Protein AF-A0A538PLR3-F1 (afdb_monomer)

Foldseek 3Di:
DDDDDDDDDDDDPPPPPPPPVDPPPPPPPPPDDPPPDDDDDDQLLVVLQVLLCLQQVDGDDPVSSVQCNVPVVCSVVVSVVSCPDPSNLVNLQVVVLVLLVLPPFDQCLLCLQPPDRGLDDAPQRVLLSVQLSRWLSVVQVVCVVVVHDSLQQQLALKIWGFLLPLLVQLLSLQWDAFQVRDTDHNVLVVQPPDKAKEAPPVPADQLQQCPDPVHPCPNYHYAVCLQPDDAPPRQSHRDGIFMDRDTSSCLSSQLSQKPDWGATPVGIGHIDYGDPRSHNDDPRSSVVIDIAGEDEDDVPGDFDDSSPSVCSNPHRYGHGNADQGHSLLRSSLCSVFAFHPVCLCLSSQQVVCCSVPVDGQQLPDPDAAPFQFQDDCVVAPPPDSVVSSSSPRRLLSLLQQLQAHSSSHGHDDPCSVCPPDRSVRDPPVVVSSCSVRDD

Structure (mmCIF, N/CA/C/O backbone):
data_AF-A0A538PLR3-F1
#
_entry.id   AF-A0A538PLR3-F1
#
loop_
_atom_site.group_PDB
_atom_site.id
_atom_site.type_symbol
_atom_site.label_atom_id
_atom_site.label_alt_id
_atom_site.label_comp_id
_atom_site.label_asym_id
_atom_site.label_entity_id
_atom_site.label_seq_id
_atom_site.pdbx_PDB_ins_code
_atom_site.Cartn_x
_atom_site.Cartn_y
_atom_site.Cartn_z
_atom_site.occupancy
_atom_site.B_iso_or_equiv
_atom_site.auth_seq_id
_atom_site.auth_comp_id
_atom_site.auth_asym_id
_atom_site.auth_atom_id
_atom_site.pdbx_PDB_model_num
ATOM 1 N N . MET A 1 1 ? -40.314 44.434 -1.061 1.00 36.00 1 MET A N 1
ATOM 2 C CA . MET A 1 1 ? -39.377 45.581 -1.028 1.00 36.00 1 MET A CA 1
ATOM 3 C C . MET A 1 1 ? -38.546 45.373 0.227 1.00 36.00 1 MET A C 1
ATOM 5 O O . MET A 1 1 ? -39.154 45.235 1.268 1.00 36.00 1 MET A O 1
ATOM 9 N N . THR A 1 2 ? -37.245 45.116 0.226 1.00 31.09 2 THR A N 1
ATOM 10 C CA . THR A 1 2 ? -36.141 45.611 -0.604 1.00 31.09 2 THR A CA 1
ATOM 11 C C . THR A 1 2 ? -35.026 44.561 -0.531 1.00 31.09 2 THR A C 1
ATOM 13 O O . THR A 1 2 ? -34.773 43.994 0.529 1.00 31.09 2 THR A O 1
ATOM 16 N N . ARG A 1 3 ? -34.384 44.272 -1.668 1.00 26.33 3 ARG A N 1
ATOM 17 C CA . ARG A 1 3 ? -33.197 43.411 -1.760 1.00 26.33 3 ARG A CA 1
ATOM 18 C C . ARG A 1 3 ? -32.022 44.075 -1.036 1.00 26.33 3 ARG A C 1
ATOM 20 O O . ARG A 1 3 ? -31.777 45.256 -1.259 1.00 26.33 3 ARG A O 1
ATOM 27 N N . SER A 1 4 ? -31.266 43.302 -0.261 1.00 25.59 4 SER A N 1
ATOM 28 C CA . SER A 1 4 ? -29.928 43.669 0.204 1.00 25.59 4 SER A CA 1
ATOM 29 C C . SER A 1 4 ? -29.019 42.443 0.114 1.00 25.59 4 SER A C 1
ATOM 31 O O . SER A 1 4 ? -29.296 41.378 0.655 1.00 25.59 4 SER A O 1
ATOM 33 N N . THR A 1 5 ? -27.994 42.617 -0.705 1.00 27.95 5 THR A N 1
ATOM 34 C CA . THR A 1 5 ? -26.961 41.714 -1.213 1.00 27.95 5 THR A CA 1
ATOM 35 C C . THR A 1 5 ? -26.128 41.000 -0.145 1.00 27.95 5 THR A C 1
ATOM 37 O O . THR A 1 5 ? -25.432 41.647 0.634 1.00 27.95 5 THR A O 1
ATOM 40 N N . VAL A 1 6 ? -26.079 39.663 -0.208 1.00 27.14 6 VAL A N 1
ATOM 41 C CA . VAL A 1 6 ? -25.014 38.855 0.410 1.00 27.14 6 VAL A CA 1
ATOM 42 C C . VAL A 1 6 ? -23.818 38.835 -0.543 1.00 27.14 6 VAL A C 1
ATOM 44 O O . VAL A 1 6 ? -23.892 38.333 -1.665 1.00 27.14 6 VAL A O 1
ATOM 47 N N . ARG A 1 7 ? -22.716 39.430 -0.090 1.00 24.98 7 ARG A N 1
ATOM 48 C CA . ARG A 1 7 ? -21.434 39.524 -0.790 1.00 24.98 7 ARG A CA 1
ATOM 49 C C . ARG A 1 7 ? -20.723 38.168 -0.670 1.00 24.98 7 ARG A C 1
ATOM 51 O O . ARG A 1 7 ? -20.213 37.827 0.393 1.00 24.98 7 ARG A O 1
ATOM 58 N N . ARG A 1 8 ? -20.740 37.372 -1.746 1.00 26.81 8 ARG A N 1
ATOM 59 C CA . ARG A 1 8 ? -19.939 36.142 -1.877 1.00 26.81 8 ARG A CA 1
ATOM 60 C C . ARG A 1 8 ? -18.456 36.509 -1.848 1.00 26.81 8 ARG A C 1
ATOM 62 O O . ARG A 1 8 ? -18.005 37.314 -2.659 1.00 26.81 8 ARG A O 1
ATOM 69 N N . TRP A 1 9 ? -17.719 35.911 -0.920 1.00 27.77 9 TRP A N 1
ATOM 70 C CA . TRP A 1 9 ? -16.263 35.889 -0.946 1.00 27.77 9 TRP A CA 1
ATOM 71 C C . TRP A 1 9 ? -15.833 35.000 -2.114 1.00 27.77 9 TRP A C 1
ATOM 73 O O . TRP A 1 9 ? -16.227 33.837 -2.195 1.00 27.77 9 TRP A O 1
ATOM 83 N N . GLY A 1 10 ? -15.112 35.593 -3.064 1.00 25.03 10 GLY A N 1
ATOM 84 C CA . GLY A 1 10 ? -14.570 34.898 -4.221 1.00 25.03 10 GLY A CA 1
ATOM 85 C C . GLY A 1 10 ? -13.470 33.939 -3.785 1.00 25.03 10 GLY A C 1
ATOM 86 O O . GLY A 1 10 ? -12.417 34.372 -3.326 1.00 25.03 10 GLY A O 1
ATOM 87 N N . LEU A 1 11 ? -13.725 32.642 -3.944 1.00 29.14 11 LEU A N 1
ATOM 88 C CA . LEU A 1 11 ? -12.679 31.634 -4.045 1.00 29.14 11 LEU A CA 1
ATOM 89 C C . LEU A 1 11 ? -11.882 31.940 -5.313 1.00 29.14 11 LEU A C 1
ATOM 91 O O . LEU A 1 11 ? -12.413 31.879 -6.423 1.00 29.14 11 LEU A O 1
ATOM 95 N N . GLY A 1 12 ? -10.629 32.349 -5.122 1.00 25.66 12 GLY A N 1
ATOM 96 C CA . GLY A 1 12 ? -9.671 32.533 -6.199 1.00 25.66 12 GLY A CA 1
ATOM 97 C C . GLY A 1 12 ? -9.483 31.215 -6.936 1.00 25.66 12 GLY A C 1
ATOM 98 O O . GLY A 1 12 ? -9.056 30.223 -6.352 1.00 25.66 12 GLY A O 1
ATOM 99 N N . ALA A 1 13 ? -9.825 31.218 -8.220 1.00 27.08 13 ALA A N 1
ATOM 100 C CA . ALA A 1 13 ? -9.449 30.170 -9.145 1.00 27.08 13 ALA A CA 1
ATOM 101 C C . ALA A 1 13 ? -7.919 30.154 -9.247 1.00 27.08 13 ALA A C 1
ATOM 103 O O . ALA A 1 13 ? -7.318 31.036 -9.861 1.00 27.08 13 ALA A O 1
ATOM 104 N N . VAL A 1 14 ? -7.284 29.163 -8.625 1.00 25.75 14 VAL A N 1
ATOM 105 C CA . VAL A 1 14 ? -5.905 28.804 -8.950 1.00 25.75 14 VAL A CA 1
ATOM 106 C C . VAL A 1 14 ? -5.971 28.068 -10.284 1.00 25.75 14 VAL A C 1
ATOM 108 O O . VAL A 1 14 ? -6.241 26.873 -10.350 1.00 25.75 14 VAL A O 1
ATOM 111 N N . LEU A 1 15 ? -5.793 28.828 -11.364 1.00 23.97 15 LEU A N 1
ATOM 112 C CA . LEU A 1 15 ? -5.439 28.305 -12.677 1.00 23.97 15 LEU A CA 1
ATOM 113 C C . LEU A 1 15 ? -4.063 27.643 -12.548 1.00 23.97 15 LEU A C 1
ATOM 115 O O . LEU A 1 15 ? -3.031 28.311 -12.599 1.00 23.97 15 LEU A O 1
ATOM 119 N N . VAL A 1 16 ? -4.053 26.328 -12.338 1.00 26.25 16 VAL A N 1
ATOM 120 C CA . VAL A 1 16 ? -2.848 25.511 -12.478 1.00 26.25 16 VAL A CA 1
ATOM 121 C C . VAL A 1 16 ? -2.586 25.378 -13.973 1.00 26.25 16 VAL A C 1
ATOM 123 O O . VAL A 1 16 ? -3.218 24.586 -14.669 1.00 26.25 16 VAL A O 1
ATOM 126 N N . ALA A 1 17 ? -1.679 26.207 -14.482 1.00 25.98 17 ALA A N 1
ATOM 127 C CA . ALA A 1 17 ? -1.085 26.000 -15.789 1.00 25.98 17 ALA A CA 1
ATOM 128 C C . ALA A 1 17 ? -0.227 24.730 -15.717 1.00 25.98 17 ALA A C 1
ATOM 130 O O . ALA A 1 17 ? 0.886 24.745 -15.190 1.00 25.98 17 ALA A O 1
ATOM 131 N N . ALA A 1 18 ? -0.765 23.620 -16.218 1.00 28.27 18 ALA A N 1
ATOM 132 C CA . ALA A 1 18 ? 0.011 22.431 -16.514 1.00 28.27 18 ALA A CA 1
ATOM 133 C C . ALA A 1 18 ? 0.996 22.775 -17.640 1.00 28.27 18 ALA A C 1
ATOM 135 O O . ALA A 1 18 ? 0.632 22.822 -18.814 1.00 28.27 18 ALA A O 1
ATOM 136 N N . ALA A 1 19 ? 2.250 23.045 -17.284 1.00 27.67 19 ALA A N 1
ATOM 137 C CA . ALA A 1 19 ? 3.348 23.045 -18.237 1.00 27.67 19 ALA A CA 1
ATOM 138 C C . ALA A 1 19 ? 3.713 21.586 -18.548 1.00 27.67 19 ALA A C 1
ATOM 140 O O . ALA A 1 19 ? 4.703 21.053 -18.052 1.00 27.67 19 ALA A O 1
ATOM 141 N N . ALA A 1 20 ? 2.889 20.932 -19.368 1.00 28.34 20 ALA A N 1
ATOM 142 C CA . ALA A 1 20 ? 3.341 19.803 -20.163 1.00 28.34 20 ALA A CA 1
ATOM 143 C C . ALA A 1 20 ? 4.301 20.371 -21.218 1.00 28.34 20 ALA A C 1
ATOM 145 O O . ALA A 1 20 ? 3.882 20.848 -22.272 1.00 28.34 20 ALA A O 1
ATOM 146 N N . ALA A 1 21 ? 5.596 20.410 -20.899 1.00 29.05 21 ALA A N 1
ATOM 147 C CA . ALA A 1 21 ? 6.621 20.628 -21.908 1.00 29.05 21 ALA A CA 1
ATOM 148 C C . ALA A 1 21 ? 6.573 19.422 -22.855 1.00 29.05 21 ALA A C 1
ATOM 150 O O . ALA A 1 21 ? 6.824 18.288 -22.449 1.00 29.05 21 ALA A O 1
ATOM 151 N N . GLY A 1 22 ? 6.115 19.688 -24.076 1.00 27.06 22 GLY A N 1
ATOM 152 C CA . GLY A 1 22 ? 5.657 18.690 -25.025 1.00 27.06 22 GLY A CA 1
ATOM 153 C C . GLY A 1 22 ? 6.703 17.639 -25.372 1.00 27.06 22 GLY A C 1
ATOM 154 O O . GLY A 1 22 ? 7.787 17.952 -25.860 1.00 27.06 22 GLY A O 1
ATOM 155 N N . ALA A 1 23 ? 6.297 16.378 -25.252 1.00 31.03 23 ALA A N 1
ATOM 156 C CA . ALA A 1 23 ? 6.681 15.385 -26.236 1.00 31.03 23 ALA A CA 1
ATOM 157 C C . ALA A 1 23 ? 6.031 15.807 -27.562 1.00 31.03 23 ALA A C 1
ATOM 159 O O . ALA A 1 23 ? 4.893 15.458 -27.868 1.00 31.03 23 ALA A O 1
ATOM 160 N N . GLY A 1 24 ? 6.727 16.657 -28.314 1.00 24.92 24 GLY A N 1
ATOM 161 C CA . GLY A 1 24 ? 6.406 16.874 -29.711 1.00 24.92 24 GLY A CA 1
ATOM 162 C C . GLY A 1 24 ? 6.663 15.568 -30.448 1.00 24.92 24 GLY A C 1
ATOM 163 O O . GLY A 1 24 ? 7.803 15.263 -30.783 1.00 24.92 24 GLY A O 1
ATOM 164 N N . CYS A 1 25 ? 5.610 14.794 -30.701 1.00 28.02 25 CYS A N 1
ATOM 165 C CA . CYS A 1 25 ? 5.596 13.869 -31.822 1.00 28.02 25 CYS A CA 1
ATOM 166 C C . CYS A 1 25 ? 5.686 14.727 -33.088 1.00 28.02 25 CYS A C 1
ATOM 168 O O . CYS A 1 25 ? 4.676 15.194 -33.614 1.00 28.02 25 CYS A O 1
ATOM 170 N N . GLY A 1 26 ? 6.910 15.015 -33.524 1.00 26.23 26 GLY A N 1
ATOM 171 C CA . GLY A 1 26 ? 7.156 15.616 -34.823 1.00 26.23 26 GLY A CA 1
ATOM 172 C C . GLY A 1 26 ? 6.707 14.632 -35.892 1.00 26.23 26 GLY A C 1
ATOM 173 O O . GLY A 1 26 ? 7.426 13.692 -36.214 1.00 26.23 26 GLY A O 1
ATOM 174 N N . ASN A 1 27 ? 5.520 14.850 -36.455 1.00 36.00 27 ASN A N 1
ATOM 175 C CA . ASN A 1 27 ? 5.129 14.289 -37.746 1.00 36.00 27 ASN A CA 1
ATOM 176 C C . ASN A 1 27 ? 5.849 15.049 -38.872 1.00 36.00 27 ASN A C 1
ATOM 178 O O . ASN A 1 27 ? 5.228 15.518 -39.828 1.00 36.00 27 ASN A O 1
ATOM 182 N N . ASP A 1 28 ? 7.173 15.147 -38.773 1.00 32.97 28 ASP A N 1
ATOM 183 C CA . ASP A 1 28 ? 8.007 15.645 -39.852 1.00 32.97 28 ASP A CA 1
ATOM 184 C C . ASP A 1 28 ? 8.104 14.539 -40.901 1.00 32.97 28 ASP A C 1
ATOM 186 O O . ASP A 1 28 ? 9.103 13.839 -41.044 1.00 32.97 28 ASP A O 1
ATOM 190 N N . ARG A 1 29 ? 7.056 14.413 -41.720 1.00 38.41 29 ARG A N 1
ATOM 191 C CA . ARG A 1 29 ? 7.277 14.050 -43.120 1.00 38.41 29 ARG A CA 1
ATOM 192 C C . ARG A 1 29 ? 7.909 15.259 -43.792 1.00 38.41 29 ARG A C 1
ATOM 194 O O . ARG A 1 29 ? 7.270 15.976 -44.556 1.00 38.41 29 ARG A O 1
ATOM 201 N N . SER A 1 30 ? 9.175 15.480 -43.457 1.00 37.22 30 SER A N 1
ATOM 202 C CA . SER A 1 30 ? 10.096 16.248 -44.266 1.00 37.22 30 SER A CA 1
ATOM 203 C C . SER A 1 30 ? 10.171 15.546 -45.619 1.00 37.22 30 SER A C 1
ATOM 205 O O . SER A 1 30 ? 10.907 14.583 -45.803 1.00 37.22 30 SER A O 1
ATOM 207 N N . SER A 1 31 ? 9.381 16.012 -46.583 1.00 45.06 31 SER A N 1
ATOM 208 C CA . SER A 1 31 ? 9.714 15.888 -48.000 1.00 45.06 31 SER A CA 1
ATOM 209 C C . SER A 1 31 ? 10.869 16.848 -48.306 1.00 45.06 31 SER A C 1
ATOM 211 O O . SER A 1 31 ? 10.710 17.806 -49.060 1.00 45.06 31 SER A O 1
ATOM 213 N N . GLY A 1 32 ? 11.986 16.641 -47.614 1.00 41.38 32 GLY A N 1
ATOM 214 C CA . GLY A 1 32 ? 13.252 17.317 -47.816 1.00 41.38 32 GLY A CA 1
ATOM 215 C C . GLY A 1 32 ? 14.210 16.291 -48.383 1.00 41.38 32 GLY A C 1
ATOM 216 O O . GLY A 1 32 ? 14.413 15.245 -47.772 1.00 41.38 32 GLY A O 1
ATOM 217 N N . ASP A 1 33 ? 14.732 16.574 -49.570 1.00 48.62 33 ASP A N 1
ATOM 218 C CA . ASP A 1 33 ? 15.913 15.905 -50.093 1.00 48.62 33 ASP A CA 1
ATOM 219 C C . ASP A 1 33 ? 16.985 15.864 -48.990 1.00 48.62 33 ASP A C 1
ATOM 221 O O . ASP A 1 33 ? 17.332 16.905 -48.427 1.00 48.62 33 ASP A O 1
ATOM 225 N N . ASP A 1 34 ? 17.479 14.668 -48.658 1.00 53.34 34 ASP A N 1
ATOM 226 C CA . ASP A 1 34 ? 18.687 14.507 -47.848 1.00 53.34 34 ASP A CA 1
ATOM 227 C C . ASP A 1 34 ? 19.824 15.240 -48.576 1.00 53.34 34 ASP A C 1
ATOM 229 O O . ASP A 1 34 ? 20.346 14.748 -49.578 1.00 53.34 34 ASP A O 1
ATOM 233 N N . ASP A 1 35 ? 20.219 16.418 -48.085 1.00 53.84 35 ASP A N 1
ATOM 234 C CA . ASP A 1 35 ? 21.310 17.251 -48.625 1.00 53.84 35 ASP A CA 1
ATOM 235 C C . ASP A 1 35 ? 22.708 16.630 -48.401 1.00 53.84 35 ASP A C 1
ATOM 237 O O . ASP A 1 35 ? 23.700 17.323 -48.198 1.00 53.84 35 ASP A O 1
ATOM 241 N N . GLY A 1 36 ? 22.812 15.298 -48.383 1.00 59.34 36 GLY A N 1
ATOM 242 C CA . GLY A 1 36 ? 24.085 14.579 -48.389 1.00 59.34 36 GLY A CA 1
ATOM 243 C C . GLY A 1 36 ? 25.058 14.953 -47.266 1.00 59.34 36 GLY A C 1
ATOM 244 O O . GLY A 1 36 ? 26.261 14.764 -47.431 1.00 59.34 36 GLY A O 1
ATOM 245 N N . THR A 1 37 ? 24.593 15.497 -46.136 1.00 61.38 37 THR A N 1
ATOM 246 C CA . THR A 1 37 ? 25.487 15.802 -45.016 1.00 61.38 37 THR A CA 1
ATOM 247 C C . THR A 1 37 ? 25.915 14.497 -44.352 1.00 61.38 37 THR A C 1
ATOM 249 O O . THR A 1 37 ? 25.097 13.828 -43.717 1.00 61.38 37 THR A O 1
ATOM 252 N N . ASP A 1 38 ? 27.192 14.140 -44.498 1.00 75.94 38 ASP A N 1
ATOM 253 C CA . ASP A 1 38 ? 27.782 12.953 -43.878 1.00 75.94 38 ASP A CA 1
ATOM 254 C C . ASP A 1 38 ? 27.516 12.930 -42.364 1.00 75.94 38 ASP A C 1
ATOM 256 O O . ASP A 1 38 ? 27.807 13.887 -41.636 1.00 75.94 38 ASP A O 1
ATOM 260 N N . PHE A 1 39 ? 26.992 11.805 -41.869 1.00 81.44 39 PHE A N 1
ATOM 261 C CA . PHE A 1 39 ? 26.826 11.573 -40.438 1.00 81.44 39 PHE A CA 1
ATOM 262 C C . PHE A 1 39 ? 28.183 11.696 -39.733 1.00 81.44 39 PHE A C 1
ATOM 264 O O . PHE A 1 39 ? 29.080 10.871 -39.915 1.00 81.44 39 PHE A O 1
ATOM 271 N N . THR A 1 40 ? 28.329 12.721 -38.896 1.00 81.81 40 THR A N 1
ATOM 272 C CA . THR A 1 40 ? 29.517 12.903 -38.060 1.00 81.81 40 THR A CA 1
ATOM 273 C C . THR A 1 40 ? 29.232 12.342 -36.674 1.00 81.81 40 THR A C 1
ATOM 275 O O . THR A 1 40 ? 28.458 12.917 -35.912 1.00 81.81 40 THR A O 1
ATOM 278 N N . ALA A 1 41 ? 29.855 11.211 -36.345 1.00 82.19 41 ALA A N 1
ATOM 279 C CA . ALA A 1 41 ? 29.724 10.609 -35.024 1.00 82.19 41 ALA A CA 1
ATOM 280 C C . ALA A 1 41 ? 30.340 11.506 -33.936 1.00 82.19 41 ALA A C 1
ATOM 282 O O . ALA A 1 41 ? 31.434 12.052 -34.109 1.00 82.19 41 ALA A O 1
ATOM 283 N N . ASP A 1 42 ? 29.668 11.601 -32.786 1.00 89.62 42 ASP A N 1
ATOM 284 C CA . ASP A 1 42 ? 30.238 12.223 -31.588 1.00 89.62 42 ASP A CA 1
ATOM 285 C C . ASP A 1 42 ? 31.551 11.512 -31.189 1.00 89.62 42 ASP A C 1
ATOM 287 O O . ASP A 1 42 ? 31.632 10.280 -31.251 1.00 89.62 42 ASP A O 1
ATOM 291 N N . PRO A 1 43 ? 32.587 12.236 -30.725 1.00 93.44 43 PRO A N 1
ATOM 292 C CA . PRO A 1 43 ? 33.816 11.601 -30.262 1.00 93.44 43 PRO A CA 1
ATOM 293 C C . PRO A 1 43 ? 33.592 10.827 -28.945 1.00 93.44 43 PRO A C 1
ATOM 295 O O . PRO A 1 43 ? 32.722 11.206 -28.155 1.00 93.44 43 PRO A O 1
ATOM 298 N N . PRO A 1 44 ? 34.427 9.810 -28.634 1.00 94.12 44 PRO A N 1
ATOM 299 C CA . PRO A 1 44 ? 34.331 9.005 -27.409 1.00 94.12 44 PRO A CA 1
ATOM 300 C C . PRO A 1 44 ? 34.146 9.793 -26.117 1.00 94.12 44 PRO A C 1
ATOM 302 O O . PRO A 1 44 ? 33.297 9.454 -25.300 1.00 94.12 44 PRO A O 1
ATOM 305 N N . SER A 1 45 ? 34.878 10.892 -25.941 1.00 94.62 45 SER A N 1
ATOM 306 C CA . SER A 1 45 ? 34.748 11.738 -24.751 1.00 94.62 45 SER A CA 1
ATOM 307 C C . SER A 1 45 ? 33.340 12.312 -24.566 1.00 94.62 45 SER A C 1
ATOM 309 O O . SER A 1 45 ? 32.909 12.495 -23.431 1.00 94.62 45 SER A O 1
ATOM 311 N N . VAL A 1 46 ? 32.614 12.576 -25.656 1.00 95.88 46 VAL A N 1
ATOM 312 C CA . VAL A 1 46 ? 31.273 13.166 -25.625 1.00 95.88 46 VAL A CA 1
ATOM 313 C C . VAL A 1 46 ? 30.228 12.112 -25.285 1.00 95.88 46 VAL A C 1
ATOM 315 O O . VAL A 1 46 ? 29.481 12.296 -24.323 1.00 95.88 46 VAL A O 1
ATOM 318 N N . TYR A 1 47 ? 30.160 11.000 -26.023 1.00 94.62 47 TYR A N 1
ATOM 319 C CA . TYR A 1 47 ? 29.100 10.019 -25.778 1.00 94.62 47 TYR A CA 1
ATOM 320 C C . TYR A 1 47 ? 29.320 9.214 -24.489 1.00 94.62 47 TYR A C 1
ATOM 322 O O . TYR A 1 47 ? 28.347 8.946 -23.788 1.00 94.62 47 TYR A O 1
ATOM 330 N N . VAL A 1 48 ? 30.566 8.921 -24.092 1.00 97.19 48 VAL A N 1
ATOM 331 C CA . VAL A 1 48 ? 30.857 8.288 -22.788 1.00 97.19 48 VAL A CA 1
ATOM 332 C C . VAL A 1 48 ? 30.405 9.200 -21.644 1.00 97.19 48 VAL A C 1
ATOM 334 O O . VAL A 1 48 ? 29.750 8.737 -20.710 1.00 97.19 48 VAL A O 1
ATOM 337 N N . ALA A 1 49 ? 30.682 10.508 -21.734 1.00 96.62 49 ALA A N 1
ATOM 338 C CA . ALA A 1 49 ? 30.233 11.473 -20.734 1.00 96.62 49 ALA A CA 1
ATOM 339 C C . ALA A 1 49 ? 28.706 11.580 -20.669 1.00 96.62 49 ALA A C 1
ATOM 341 O O . ALA A 1 49 ? 28.149 11.558 -19.572 1.00 96.62 49 ALA A O 1
ATOM 342 N N . LYS A 1 50 ? 28.029 11.651 -21.824 1.00 95.44 50 LYS A N 1
ATOM 343 C CA . LYS A 1 50 ? 26.560 11.682 -21.899 1.00 95.44 50 LYS A CA 1
ATOM 344 C C . LYS A 1 50 ? 25.950 10.449 -21.227 1.00 95.44 50 LYS A C 1
ATOM 346 O O . LYS A 1 50 ? 25.124 10.597 -20.332 1.00 95.44 50 LYS A O 1
ATOM 351 N N . VAL A 1 51 ? 26.387 9.247 -21.608 1.00 95.56 51 VAL A N 1
ATOM 352 C CA . VAL A 1 51 ? 25.831 7.989 -21.083 1.00 95.56 51 VAL A CA 1
ATOM 353 C C . VAL A 1 51 ? 26.075 7.865 -19.577 1.00 95.56 51 VAL A C 1
ATOM 355 O O . VAL A 1 51 ? 25.124 7.650 -18.825 1.00 95.56 51 VAL A O 1
ATOM 358 N N . LYS A 1 52 ? 27.311 8.074 -19.104 1.00 96.56 52 LYS A N 1
ATOM 359 C CA . LYS A 1 52 ? 27.622 7.963 -17.671 1.00 96.56 52 LYS A CA 1
ATOM 360 C C . LYS A 1 52 ? 26.887 9.013 -16.841 1.00 96.56 52 LYS A C 1
ATOM 362 O O . LYS A 1 52 ? 26.333 8.694 -15.789 1.00 96.56 52 LYS A O 1
ATOM 367 N N . ASN A 1 53 ? 26.813 10.256 -17.318 1.00 94.81 53 ASN A N 1
ATOM 368 C CA . ASN A 1 53 ? 26.078 11.300 -16.614 1.00 94.81 53 ASN A CA 1
ATOM 369 C C . ASN A 1 53 ? 24.581 10.973 -16.523 1.00 94.81 53 ASN A C 1
ATOM 371 O O . ASN A 1 53 ? 23.996 11.130 -15.451 1.00 94.81 53 ASN A O 1
ATOM 375 N N . ILE A 1 54 ? 23.968 10.462 -17.594 1.00 92.56 54 ILE A N 1
ATOM 376 C CA . ILE A 1 54 ? 22.560 10.046 -17.583 1.00 92.56 54 ILE A CA 1
ATOM 377 C C . ILE A 1 54 ? 22.338 8.899 -16.592 1.00 92.56 54 ILE A C 1
ATOM 379 O O . ILE A 1 54 ? 21.425 9.003 -15.773 1.00 92.56 54 ILE A O 1
ATOM 383 N N . LEU A 1 55 ? 23.193 7.875 -16.594 1.00 92.69 55 LEU A N 1
ATOM 384 C CA . LEU A 1 55 ? 23.016 6.683 -15.757 1.00 92.69 55 LEU A CA 1
ATOM 385 C C . LEU A 1 55 ? 23.325 6.919 -14.275 1.00 92.69 55 LEU A C 1
ATOM 387 O O . LEU A 1 55 ? 22.557 6.494 -13.420 1.00 92.69 55 LEU A O 1
ATOM 391 N N . VAL A 1 56 ? 24.435 7.595 -13.966 1.00 95.19 56 VAL A N 1
ATOM 392 C CA . VAL A 1 56 ? 24.962 7.697 -12.590 1.00 95.19 56 VAL A CA 1
ATOM 393 C C . VAL A 1 56 ? 25.288 9.122 -12.148 1.00 95.19 56 VAL A C 1
ATOM 395 O O . VAL A 1 56 ? 25.662 9.342 -11.007 1.00 95.19 56 VAL A O 1
ATOM 398 N N . GLY A 1 57 ? 25.143 10.126 -13.018 1.00 94.25 57 GLY A N 1
ATOM 399 C CA . GLY A 1 57 ? 25.385 11.532 -12.655 1.00 94.25 57 GLY A CA 1
ATOM 400 C C . GLY A 1 57 ? 26.860 11.894 -12.454 1.00 94.25 57 GLY A C 1
ATOM 401 O O . GLY A 1 57 ? 27.162 13.033 -12.108 1.00 94.25 57 GLY A O 1
ATOM 402 N N . LEU A 1 58 ? 27.776 10.958 -12.703 1.00 95.12 58 LEU A N 1
ATOM 403 C CA . LEU A 1 58 ? 29.217 11.129 -12.527 1.00 95.12 58 LEU A CA 1
ATOM 404 C C . LEU A 1 58 ? 29.915 11.437 -13.861 1.00 95.12 58 LEU A C 1
ATOM 406 O O . LEU A 1 58 ? 29.460 10.974 -14.913 1.00 95.12 58 LEU A O 1
ATOM 410 N N . PRO A 1 59 ? 31.040 12.176 -13.845 1.00 96.38 59 PRO A N 1
ATOM 411 C CA . PRO A 1 59 ? 31.885 12.319 -15.021 1.00 96.38 59 PRO A CA 1
ATOM 412 C C . PRO A 1 59 ? 32.622 11.003 -15.340 1.00 96.38 59 PRO A C 1
ATOM 414 O O . PRO A 1 59 ? 32.893 10.194 -14.439 1.00 96.38 59 PRO A O 1
ATOM 417 N N . PRO A 1 60 ? 32.970 10.761 -16.614 1.00 96.81 60 PRO A N 1
ATOM 418 C CA . PRO A 1 60 ? 33.847 9.658 -16.972 1.00 96.81 60 PRO A CA 1
ATOM 419 C C . PRO A 1 60 ? 35.284 9.939 -16.525 1.00 96.81 60 PRO A C 1
ATOM 421 O O . PRO A 1 60 ? 35.724 11.084 -16.456 1.00 96.81 60 PRO A O 1
ATOM 424 N N . THR A 1 61 ? 36.012 8.875 -16.220 1.00 97.75 61 THR A N 1
ATOM 425 C CA . THR A 1 61 ? 37.452 8.904 -15.962 1.00 97.75 61 THR A CA 1
ATOM 426 C C . THR A 1 61 ? 38.224 8.862 -17.279 1.00 97.75 61 THR A C 1
ATOM 428 O O . THR A 1 61 ? 37.729 8.355 -18.289 1.00 97.75 61 THR A O 1
ATOM 431 N N . ASP A 1 62 ? 39.477 9.317 -17.262 1.00 97.50 62 ASP A N 1
ATOM 432 C CA . ASP A 1 62 ? 40.352 9.251 -18.440 1.00 97.50 62 ASP A CA 1
ATOM 433 C C . ASP A 1 62 ? 40.542 7.812 -18.942 1.00 97.50 62 ASP A C 1
ATOM 435 O O . ASP A 1 62 ? 40.612 7.578 -20.147 1.00 97.50 62 ASP A O 1
ATOM 439 N N . ALA A 1 63 ? 40.571 6.835 -18.027 1.00 97.75 63 ALA A N 1
ATOM 440 C CA . ALA A 1 63 ? 40.697 5.419 -18.361 1.00 97.75 63 ALA A CA 1
ATOM 441 C C . ALA A 1 63 ? 39.465 4.884 -19.110 1.00 97.75 63 ALA A C 1
ATOM 443 O O . ALA A 1 63 ? 39.613 4.154 -20.086 1.00 97.75 63 ALA A O 1
ATOM 444 N N . GLU A 1 64 ? 38.259 5.280 -18.696 1.00 97.81 64 GLU A N 1
ATOM 445 C CA . GLU A 1 64 ? 37.009 4.904 -19.373 1.00 97.81 64 GLU A CA 1
ATOM 446 C C . GLU A 1 64 ? 36.946 5.491 -20.791 1.00 97.81 64 GLU A C 1
ATOM 448 O O . GLU A 1 64 ? 36.618 4.783 -21.743 1.00 97.81 64 GLU A O 1
ATOM 453 N N . ILE A 1 65 ? 37.325 6.764 -20.957 1.00 97.81 65 ILE A N 1
ATOM 454 C CA . ILE A 1 65 ? 37.392 7.403 -22.281 1.00 97.81 65 ILE A CA 1
ATOM 455 C C . ILE A 1 65 ? 38.452 6.718 -23.152 1.00 97.81 65 ILE A C 1
ATOM 457 O O . ILE A 1 65 ? 38.203 6.451 -24.328 1.00 97.81 65 ILE A O 1
ATOM 461 N N . ALA A 1 66 ? 39.631 6.428 -22.593 1.00 97.69 66 ALA A N 1
ATOM 462 C CA . ALA A 1 66 ? 40.713 5.765 -23.313 1.00 97.69 66 ALA A CA 1
ATOM 463 C C . ALA A 1 66 ? 40.322 4.353 -23.770 1.00 97.69 66 ALA A C 1
ATOM 465 O O . ALA A 1 66 ? 40.622 3.990 -24.907 1.00 97.69 66 ALA A O 1
ATOM 466 N N . ALA A 1 67 ? 39.615 3.591 -22.928 1.00 97.38 67 ALA A N 1
ATOM 467 C CA . ALA A 1 67 ? 39.123 2.258 -23.265 1.00 97.38 67 ALA A CA 1
ATOM 468 C C . ALA A 1 67 ? 38.185 2.295 -24.479 1.00 97.38 67 ALA A C 1
ATOM 470 O O . ALA A 1 67 ? 38.403 1.577 -25.449 1.00 97.38 67 ALA A O 1
ATOM 471 N N . VAL A 1 68 ? 37.205 3.200 -24.473 1.00 97.44 68 VAL A N 1
ATOM 472 C CA . VAL A 1 68 ? 36.234 3.335 -25.570 1.00 97.44 68 VAL A CA 1
ATOM 473 C C . VAL A 1 68 ? 36.859 3.930 -26.834 1.00 97.44 68 VAL A C 1
ATOM 475 O O . VAL A 1 68 ? 36.472 3.588 -27.949 1.00 97.44 68 VAL A O 1
ATOM 478 N N . LYS A 1 69 ? 37.853 4.812 -26.686 1.00 96.81 69 LYS A N 1
ATOM 479 C CA . LYS A 1 69 ? 38.630 5.328 -27.819 1.00 96.81 69 LYS A CA 1
ATOM 480 C C . LYS A 1 69 ? 39.452 4.228 -28.497 1.00 96.81 69 LYS A C 1
ATOM 482 O O . LYS A 1 69 ? 39.651 4.298 -29.706 1.00 96.81 69 LYS A O 1
ATOM 487 N N . ALA A 1 70 ? 39.953 3.260 -27.729 1.00 96.81 70 ALA A N 1
ATOM 488 C CA . ALA A 1 70 ? 40.700 2.120 -28.250 1.00 96.81 70 ALA A CA 1
ATOM 489 C C . ALA A 1 70 ? 39.780 1.054 -28.868 1.00 96.81 70 ALA A C 1
ATOM 491 O O . ALA A 1 70 ? 40.120 0.495 -29.908 1.00 96.81 70 ALA A O 1
ATOM 492 N N . ASP A 1 71 ? 38.622 0.804 -28.255 1.00 96.75 71 ASP A N 1
ATOM 493 C CA . ASP A 1 71 ? 37.599 -0.121 -28.741 1.00 96.75 71 ASP A CA 1
ATOM 494 C C . ASP A 1 71 ? 36.193 0.431 -28.439 1.00 96.75 71 ASP A C 1
ATOM 496 O O . ASP A 1 71 ? 35.757 0.403 -27.284 1.00 96.75 71 ASP A O 1
ATOM 500 N N . PRO A 1 72 ? 35.441 0.897 -29.453 1.00 93.12 72 PRO A N 1
ATOM 501 C CA . PRO A 1 72 ? 34.077 1.384 -29.259 1.00 93.12 72 PRO A CA 1
ATOM 502 C C . PRO A 1 72 ? 33.129 0.365 -28.605 1.00 93.12 72 PRO A C 1
ATOM 504 O O . PRO A 1 72 ? 32.181 0.772 -27.932 1.00 93.12 72 PRO A O 1
ATOM 507 N N . ASN A 1 73 ? 33.392 -0.943 -28.737 1.00 95.69 73 ASN A N 1
ATOM 508 C CA . ASN A 1 73 ? 32.573 -1.991 -28.119 1.00 95.69 73 ASN A CA 1
ATOM 509 C C . ASN A 1 73 ? 32.776 -2.093 -26.598 1.00 95.69 73 ASN A C 1
ATOM 511 O O . ASN A 1 73 ? 31.950 -2.692 -25.909 1.00 95.69 73 ASN A O 1
ATOM 515 N N . ALA A 1 74 ? 33.819 -1.461 -26.045 1.00 96.62 74 ALA A N 1
ATOM 516 C CA . ALA A 1 74 ? 34.070 -1.433 -24.606 1.00 96.62 74 ALA A CA 1
ATOM 517 C C . ALA A 1 74 ? 32.987 -0.673 -23.818 1.00 96.62 74 ALA A C 1
ATOM 519 O O . ALA A 1 74 ? 32.857 -0.875 -22.609 1.00 96.62 74 ALA A O 1
ATOM 520 N N . LEU A 1 75 ? 32.186 0.179 -24.478 1.00 96.12 75 LEU A N 1
ATOM 521 C CA . LEU A 1 75 ? 31.138 0.965 -23.818 1.00 96.12 75 LEU A CA 1
ATOM 522 C C . LEU A 1 75 ? 30.111 0.081 -23.095 1.00 96.12 75 LEU A C 1
ATOM 524 O O . LEU A 1 75 ? 29.696 0.439 -21.997 1.00 96.12 75 LEU A O 1
ATOM 528 N N . GLY A 1 76 ? 29.736 -1.068 -23.666 1.00 95.69 76 GLY A N 1
ATOM 529 C CA . GLY A 1 76 ? 28.766 -1.979 -23.045 1.00 95.69 76 GLY A CA 1
ATOM 530 C C . GLY A 1 76 ? 29.223 -2.456 -21.664 1.00 95.69 76 GLY A C 1
ATOM 531 O O . GLY A 1 76 ? 28.506 -2.284 -20.684 1.00 95.69 76 GLY A O 1
ATOM 532 N N . GLY A 1 77 ? 30.469 -2.928 -21.558 1.00 96.75 77 GLY A N 1
ATOM 533 C CA . GLY A 1 77 ? 31.033 -3.369 -20.277 1.00 96.75 77 GLY A CA 1
ATOM 534 C C . GLY A 1 77 ? 31.200 -2.237 -19.255 1.00 96.75 77 GLY A C 1
ATOM 535 O O . GLY A 1 77 ? 31.080 -2.467 -18.053 1.00 96.75 77 GLY A O 1
ATOM 536 N N . LEU A 1 78 ? 31.437 -0.999 -19.710 1.00 97.50 78 LEU A N 1
ATOM 537 C CA . LEU A 1 78 ? 31.442 0.169 -18.823 1.00 97.50 78 LEU A CA 1
ATOM 538 C C . LEU A 1 78 ? 30.042 0.490 -18.293 1.00 97.50 78 LEU A C 1
ATOM 540 O O . LEU A 1 78 ? 29.901 0.767 -17.104 1.00 97.50 78 LEU A O 1
ATOM 544 N N . VAL A 1 79 ? 29.020 0.425 -19.150 1.00 95.94 79 VAL A N 1
ATOM 545 C CA . VAL A 1 79 ? 27.616 0.599 -18.753 1.00 95.94 79 VAL A CA 1
ATOM 546 C C . VAL A 1 79 ? 27.223 -0.443 -17.712 1.00 95.94 79 VAL A C 1
ATOM 548 O O . VAL A 1 79 ? 26.707 -0.062 -16.661 1.00 95.94 79 VAL A O 1
ATOM 551 N N . ASP A 1 80 ? 27.556 -1.716 -17.940 1.00 93.81 80 ASP A N 1
ATOM 552 C CA . ASP A 1 80 ? 27.312 -2.792 -16.975 1.00 93.81 80 ASP A CA 1
ATOM 553 C C . ASP A 1 80 ? 27.972 -2.491 -15.623 1.00 93.81 80 ASP A C 1
ATOM 555 O O . ASP A 1 80 ? 27.345 -2.646 -14.573 1.00 93.81 80 ASP A O 1
ATOM 559 N N . GLY A 1 81 ? 29.216 -1.997 -15.638 1.00 94.81 81 GLY A N 1
ATOM 560 C CA . GLY A 1 81 ? 29.940 -1.579 -14.438 1.00 94.81 81 GLY A CA 1
ATOM 561 C C . GLY A 1 81 ? 29.293 -0.392 -13.718 1.00 94.81 81 GLY A C 1
ATOM 562 O O . GLY A 1 81 ? 29.161 -0.411 -12.494 1.00 94.81 81 GLY A O 1
ATOM 563 N N . TRP A 1 82 ? 28.841 0.629 -14.450 1.00 96.12 82 TRP A N 1
ATOM 564 C CA . TRP A 1 82 ? 28.156 1.787 -13.865 1.00 96.12 82 TRP A CA 1
ATOM 565 C C . TRP A 1 82 ? 26.800 1.422 -13.268 1.00 96.12 82 TRP A C 1
ATOM 567 O O . TRP A 1 82 ? 26.429 1.973 -12.236 1.00 96.12 82 TRP A O 1
ATOM 577 N N . MET A 1 83 ? 26.083 0.466 -13.862 1.00 91.38 83 MET A N 1
ATOM 578 C CA . MET A 1 83 ? 24.810 -0.033 -13.333 1.00 91.38 83 MET A CA 1
ATOM 579 C C . MET A 1 83 ? 24.954 -0.753 -11.980 1.00 91.38 83 MET A C 1
ATOM 581 O O . MET A 1 83 ? 23.959 -0.930 -11.280 1.00 91.38 83 MET A O 1
ATOM 585 N N . GLN A 1 84 ? 26.175 -1.123 -11.574 1.00 90.69 84 GLN A N 1
ATOM 586 C CA . GLN A 1 84 ? 26.458 -1.665 -10.238 1.00 90.69 84 GLN A CA 1
ATOM 587 C C . GLN A 1 84 ? 26.745 -0.584 -9.181 1.00 90.69 84 GLN A C 1
ATOM 589 O O . GLN A 1 84 ? 26.894 -0.907 -8.001 1.00 90.69 84 GLN A O 1
ATOM 594 N N . LEU A 1 85 ? 26.845 0.693 -9.568 1.00 92.44 85 LEU A N 1
ATOM 595 C CA . LEU A 1 85 ? 27.117 1.786 -8.634 1.00 92.44 85 LEU A CA 1
ATOM 596 C C . LEU A 1 85 ? 25.862 2.168 -7.823 1.00 92.44 85 LEU A C 1
ATOM 598 O O . LEU A 1 85 ? 24.750 2.147 -8.362 1.00 92.44 85 LEU A O 1
ATOM 602 N N . PRO A 1 86 ? 26.002 2.593 -6.552 1.00 92.12 86 PRO A N 1
ATOM 603 C CA . PRO A 1 86 ? 24.876 3.091 -5.757 1.00 92.12 86 PRO A CA 1
ATOM 604 C C . PRO A 1 86 ? 24.121 4.254 -6.419 1.00 92.12 86 PRO A C 1
ATOM 606 O O . PRO A 1 86 ? 22.897 4.346 -6.315 1.00 92.12 86 PRO A O 1
ATOM 609 N N . GLU A 1 87 ? 24.833 5.127 -7.132 1.00 94.19 87 GLU A N 1
ATOM 610 C CA . GLU A 1 87 ? 24.272 6.274 -7.846 1.00 94.19 87 GLU A CA 1
ATOM 611 C C . GLU A 1 87 ? 23.288 5.852 -8.946 1.00 94.19 87 GLU A C 1
ATOM 613 O O . GLU A 1 87 ? 22.296 6.548 -9.177 1.00 94.19 87 GLU A O 1
ATOM 618 N N . TYR A 1 88 ? 23.511 4.695 -9.584 1.00 92.31 88 TYR A N 1
ATOM 619 C CA . TYR A 1 88 ? 22.574 4.146 -10.568 1.00 92.31 88 TYR A CA 1
ATOM 620 C C . TYR A 1 88 ? 21.230 3.831 -9.912 1.00 92.31 88 TYR A C 1
ATOM 622 O O . TYR A 1 88 ? 20.183 4.266 -10.391 1.00 92.31 88 TYR A O 1
ATOM 630 N N . GLN A 1 89 ? 21.252 3.133 -8.771 1.00 89.94 89 GLN A N 1
ATOM 631 C CA . GLN A 1 89 ? 20.031 2.789 -8.041 1.00 89.94 89 GLN A CA 1
ATOM 632 C C . GLN A 1 89 ? 19.265 4.042 -7.603 1.00 89.94 89 GLN A C 1
ATOM 634 O O . GLN A 1 89 ? 18.046 4.093 -7.752 1.00 89.94 89 GLN A O 1
ATOM 639 N N . GLN A 1 90 ? 19.967 5.072 -7.120 1.00 90.94 90 GLN A N 1
ATOM 640 C CA . GLN A 1 90 ? 19.349 6.340 -6.716 1.00 90.94 90 GLN A CA 1
ATOM 641 C C . GLN A 1 90 ? 18.673 7.055 -7.891 1.00 90.94 90 GLN A C 1
ATOM 643 O O . GLN A 1 90 ? 17.522 7.475 -7.773 1.00 90.94 90 GLN A O 1
ATOM 648 N N . LYS A 1 91 ? 19.353 7.168 -9.041 1.00 92.19 91 LYS A N 1
ATOM 649 C CA . LYS A 1 91 ? 18.766 7.805 -10.229 1.00 92.19 91 LYS A CA 1
ATOM 650 C C . LYS A 1 91 ? 17.587 7.019 -10.782 1.00 92.19 91 LYS A C 1
ATOM 652 O O . LYS A 1 91 ? 16.564 7.616 -11.113 1.00 92.19 91 LYS A O 1
ATOM 657 N N . MET A 1 92 ? 17.711 5.698 -10.864 1.00 91.00 92 MET A N 1
ATOM 658 C CA . MET A 1 92 ? 16.645 4.856 -11.396 1.00 91.00 92 MET A CA 1
ATOM 659 C C . MET A 1 92 ? 15.417 4.827 -10.489 1.00 91.00 92 MET A C 1
ATOM 661 O O . MET A 1 92 ? 14.302 4.756 -10.997 1.00 91.00 92 MET A O 1
ATOM 665 N N . MET A 1 93 ? 15.598 4.951 -9.172 1.00 92.00 93 MET A N 1
ATOM 666 C CA . MET A 1 93 ? 14.485 5.109 -8.239 1.00 92.00 93 MET A CA 1
ATOM 667 C C . MET A 1 93 ? 13.640 6.341 -8.592 1.00 92.00 93 MET A C 1
ATOM 669 O O . MET A 1 93 ? 12.444 6.213 -8.839 1.00 92.00 93 MET A O 1
ATOM 673 N N . VAL A 1 94 ? 14.277 7.510 -8.722 1.00 90.00 94 VAL A N 1
ATOM 674 C CA . VAL A 1 94 ? 13.595 8.764 -9.093 1.00 90.00 94 VAL A CA 1
ATOM 675 C C . VAL A 1 94 ? 12.963 8.667 -10.482 1.00 90.00 94 VAL A C 1
ATOM 677 O O . VAL A 1 94 ? 11.832 9.110 -10.680 1.00 90.00 94 VAL A O 1
ATOM 680 N N . PHE A 1 95 ? 13.670 8.072 -11.448 1.00 90.44 95 PHE A N 1
ATOM 681 C CA . PHE A 1 95 ? 13.130 7.848 -12.788 1.00 90.44 95 PHE A CA 1
ATOM 682 C C . PHE A 1 95 ? 11.835 7.032 -12.743 1.00 90.44 95 PHE A C 1
ATOM 684 O O . PHE A 1 95 ? 10.842 7.452 -13.331 1.00 90.44 95 PHE A O 1
ATOM 691 N N . PHE A 1 96 ? 11.820 5.902 -12.031 1.00 90.81 96 PHE A N 1
ATOM 692 C CA . PHE A 1 96 ? 10.633 5.055 -11.964 1.00 90.81 96 PHE A CA 1
ATOM 693 C C . PHE A 1 96 ? 9.494 5.706 -11.182 1.00 90.81 96 PHE A C 1
ATOM 695 O O . PHE A 1 96 ? 8.356 5.629 -11.632 1.00 90.81 96 PHE A O 1
ATOM 702 N N . GLU A 1 97 ? 9.764 6.406 -10.078 1.00 89.25 97 GLU A N 1
ATOM 703 C CA . GLU A 1 97 ? 8.720 7.162 -9.371 1.00 89.25 97 GLU A CA 1
ATOM 704 C C . GLU A 1 97 ? 8.029 8.182 -10.290 1.00 89.25 97 GLU A C 1
ATOM 706 O O . GLU A 1 97 ? 6.807 8.334 -10.242 1.00 89.25 97 GLU A O 1
ATOM 711 N N . LEU A 1 98 ? 8.796 8.861 -11.152 1.00 88.44 98 LEU A N 1
ATOM 712 C CA . LEU A 1 98 ? 8.265 9.801 -12.140 1.00 88.44 98 LEU A CA 1
ATOM 713 C C . LEU A 1 98 ? 7.537 9.092 -13.286 1.00 88.44 98 LEU A C 1
ATOM 715 O O . LEU A 1 98 ? 6.433 9.502 -13.639 1.00 88.44 98 LEU A O 1
ATOM 719 N N . ALA A 1 99 ? 8.119 8.029 -13.844 1.00 85.19 99 ALA A N 1
ATOM 720 C CA . ALA A 1 99 ? 7.537 7.271 -14.952 1.00 85.19 99 ALA A CA 1
ATOM 721 C C . ALA A 1 99 ? 6.186 6.647 -14.569 1.00 85.19 99 ALA A C 1
ATOM 723 O O . ALA A 1 99 ? 5.243 6.659 -15.357 1.00 85.19 99 ALA A O 1
ATOM 724 N N . PHE A 1 100 ? 6.073 6.172 -13.328 1.00 85.81 100 PHE A N 1
ATOM 725 C CA . PHE A 1 100 ? 4.834 5.650 -12.757 1.00 85.81 100 PHE A CA 1
ATOM 726 C C . PHE A 1 100 ? 3.939 6.735 -12.144 1.00 85.81 100 PHE A C 1
ATOM 728 O O . PHE A 1 100 ? 2.878 6.425 -11.611 1.00 85.81 100 PHE A O 1
ATOM 735 N N . GLN A 1 101 ? 4.335 8.008 -12.225 1.00 85.00 101 GLN A N 1
ATOM 736 C CA . GLN A 1 101 ? 3.575 9.154 -11.716 1.00 85.00 101 GLN A CA 1
ATOM 737 C C . GLN A 1 101 ? 3.200 9.030 -10.227 1.00 85.00 101 GLN A C 1
ATOM 739 O O . GLN A 1 101 ? 2.160 9.511 -9.786 1.00 85.00 101 GLN A O 1
ATOM 744 N N . GLN A 1 102 ? 4.061 8.400 -9.423 1.00 83.88 102 GLN A N 1
ATOM 745 C CA . GLN A 1 102 ? 3.818 8.145 -7.999 1.00 83.88 102 GLN A CA 1
ATOM 746 C C . GLN A 1 102 ? 4.333 9.271 -7.087 1.00 83.88 102 GLN A C 1
ATOM 748 O O . GLN A 1 102 ? 4.210 9.190 -5.870 1.00 83.88 102 GLN A O 1
ATOM 753 N N . THR A 1 103 ? 4.898 10.351 -7.629 1.00 83.31 103 THR A N 1
ATOM 754 C CA . THR A 1 103 ? 5.562 11.393 -6.822 1.00 83.31 103 THR A CA 1
ATOM 755 C C . THR A 1 103 ? 4.610 12.377 -6.132 1.00 83.31 103 THR A C 1
ATOM 757 O O . THR A 1 103 ? 5.014 13.028 -5.166 1.00 83.31 103 THR A O 1
ATOM 760 N N . GLN A 1 104 ? 3.353 12.493 -6.578 1.00 82.81 104 GLN A N 1
ATOM 761 C CA . GLN A 1 104 ? 2.436 13.568 -6.154 1.00 82.81 104 GLN A CA 1
ATOM 762 C C . GLN A 1 104 ? 1.330 13.138 -5.172 1.00 82.81 104 GLN A C 1
ATOM 764 O O . GLN A 1 104 ? 0.508 13.959 -4.790 1.00 82.81 104 GLN A O 1
ATOM 769 N N . ILE A 1 105 ? 1.346 11.893 -4.687 1.00 90.31 105 ILE A N 1
ATOM 770 C CA . ILE A 1 105 ? 0.251 11.324 -3.880 1.00 90.31 105 ILE A CA 1
ATOM 771 C C . ILE A 1 105 ? 0.340 11.743 -2.409 1.00 90.31 105 ILE A C 1
ATOM 773 O O . ILE A 1 105 ? 1.349 11.500 -1.754 1.00 90.31 105 ILE A O 1
ATOM 777 N N . SER A 1 106 ? -0.710 12.315 -1.848 1.00 90.94 106 SER A N 1
ATOM 778 C CA . SER A 1 106 ? -0.870 12.688 -0.441 1.00 90.94 106 SER A CA 1
ATOM 779 C C . SER A 1 106 ? -1.877 11.780 0.280 1.00 90.94 106 SER A C 1
ATOM 781 O O . SER A 1 106 ? -2.556 10.963 -0.333 1.00 90.94 106 SER A O 1
ATOM 783 N N . ALA A 1 107 ? -2.017 11.930 1.602 1.00 89.06 107 ALA A N 1
ATOM 784 C CA . ALA A 1 107 ? -3.018 11.181 2.371 1.00 89.06 107 ALA A CA 1
ATOM 785 C C . ALA A 1 107 ? -4.470 11.496 1.966 1.00 89.06 107 ALA A C 1
ATOM 787 O O . ALA A 1 107 ? -5.340 10.639 2.119 1.00 89.06 107 ALA A O 1
ATOM 788 N N . ALA A 1 108 ? -4.727 12.698 1.440 1.00 88.00 108 ALA A N 1
ATOM 789 C CA . ALA A 1 108 ? -6.057 13.112 1.002 1.00 88.00 108 ALA A CA 1
ATOM 790 C C . ALA A 1 108 ? -6.491 12.419 -0.299 1.00 88.00 108 ALA A C 1
ATOM 792 O O . ALA A 1 108 ? -7.682 12.198 -0.499 1.00 88.00 108 ALA A O 1
ATOM 793 N N . ASP A 1 109 ? -5.541 12.003 -1.138 1.00 91.56 109 ASP A N 1
ATOM 794 C CA . ASP A 1 109 ? -5.836 11.321 -2.406 1.00 91.56 109 ASP A CA 1
ATOM 795 C C . ASP A 1 109 ? -6.385 9.898 -2.186 1.00 91.56 109 ASP A C 1
ATOM 797 O O . ASP A 1 109 ? -6.950 9.283 -3.084 1.00 91.56 109 ASP A O 1
ATOM 801 N N . PHE A 1 110 ? -6.300 9.381 -0.955 1.00 94.38 110 PHE A N 1
ATOM 802 C CA . PHE A 1 110 ? -6.899 8.106 -0.562 1.00 94.38 110 PHE A CA 1
ATOM 803 C C . PHE A 1 110 ? -8.353 8.223 -0.107 1.00 94.38 110 PHE A C 1
ATOM 805 O O . PHE A 1 110 ? -8.903 7.211 0.303 1.00 94.38 110 PHE A O 1
ATOM 812 N N . VAL A 1 111 ? -8.999 9.394 -0.118 1.00 91.94 111 VAL A N 1
ATOM 813 C CA . VAL A 1 111 ? -10.384 9.530 0.389 1.00 91.94 111 VAL A CA 1
ATOM 814 C C . VAL A 1 111 ? -11.373 8.637 -0.369 1.00 91.94 111 VAL A C 1
ATOM 816 O O . VAL A 1 111 ? -12.256 8.055 0.260 1.00 91.94 111 VAL A O 1
ATOM 819 N N . ASP A 1 112 ? -11.184 8.457 -1.677 1.00 88.25 112 ASP A N 1
ATOM 820 C CA . ASP A 1 112 ? -12.024 7.578 -2.503 1.00 88.25 112 ASP A CA 1
ATOM 821 C C . ASP A 1 112 ? -11.700 6.090 -2.321 1.00 88.25 112 ASP A C 1
ATOM 823 O O . ASP A 1 112 ? -12.472 5.234 -2.731 1.00 88.25 112 ASP A O 1
ATOM 827 N N . ILE A 1 113 ? -10.578 5.752 -1.688 1.00 92.56 113 ILE A N 1
ATOM 828 C CA . ILE A 1 113 ? -10.267 4.370 -1.309 1.00 92.56 113 ILE A CA 1
ATOM 829 C C . ILE A 1 113 ? -10.734 4.151 0.133 1.00 92.56 113 ILE A C 1
ATOM 831 O O . ILE A 1 113 ? -11.494 3.243 0.424 1.00 92.56 113 ILE A O 1
ATOM 835 N N . VAL A 1 114 ? -10.364 5.041 1.049 1.00 94.12 114 VAL A N 1
ATOM 836 C CA . VAL A 1 114 ? -10.622 4.962 2.490 1.00 94.12 114 VAL A CA 1
ATOM 837 C C . VAL A 1 114 ? -11.541 6.111 2.932 1.00 94.12 114 VAL A C 1
ATOM 839 O O . VAL A 1 114 ? -11.122 7.028 3.648 1.00 94.12 114 VAL A O 1
ATOM 842 N N . PRO A 1 115 ? -12.830 6.097 2.554 1.00 91.50 115 PRO A N 1
ATOM 843 C CA . PRO A 1 115 ? -13.745 7.158 2.942 1.00 91.50 115 PRO A CA 1
ATOM 844 C C . PRO A 1 115 ? -14.054 7.096 4.447 1.00 91.50 115 PRO A C 1
ATOM 846 O O . PRO A 1 115 ? -14.073 6.006 5.026 1.00 91.50 115 PRO A O 1
ATOM 849 N N . PRO A 1 116 ? -14.362 8.228 5.104 1.00 86.50 116 PRO A N 1
ATOM 850 C CA . PRO A 1 116 ? -14.409 9.574 4.524 1.00 86.50 116 PRO A CA 1
ATOM 851 C C . PRO A 1 116 ? -13.087 10.355 4.647 1.00 86.50 116 PRO A C 1
ATOM 853 O O . PRO A 1 116 ? -12.965 11.422 4.061 1.00 86.50 116 PRO A O 1
ATOM 856 N N . ASN A 1 117 ? -12.119 9.860 5.426 1.00 81.81 117 ASN A N 1
ATOM 857 C CA . ASN A 1 117 ? -10.978 10.655 5.906 1.00 81.81 117 ASN A CA 1
ATOM 858 C C . ASN A 1 117 ? -9.617 10.230 5.321 1.00 81.81 117 ASN A C 1
ATOM 860 O O . ASN A 1 117 ? -8.582 10.683 5.810 1.00 81.81 117 ASN A O 1
ATOM 864 N N . GLY A 1 118 ? -9.592 9.344 4.323 1.00 91.75 118 GLY A N 1
ATOM 865 C CA . GLY A 1 118 ? -8.352 8.801 3.770 1.00 91.75 118 GLY A CA 1
ATOM 866 C C . GLY A 1 118 ? -7.567 7.999 4.813 1.00 91.75 118 GLY A C 1
ATOM 867 O O . GLY A 1 118 ? -8.149 7.332 5.672 1.00 91.75 118 GLY A O 1
ATOM 868 N N . LEU A 1 119 ? -6.235 8.104 4.765 1.00 94.12 119 LEU A N 1
ATOM 869 C CA . LEU A 1 119 ? -5.317 7.383 5.666 1.00 94.12 119 LEU A CA 1
ATOM 870 C C . LEU A 1 119 ? -5.209 7.985 7.083 1.00 94.12 119 LEU A C 1
ATOM 872 O O . LEU A 1 119 ? -4.365 7.569 7.872 1.00 94.12 119 LEU A O 1
ATOM 876 N N . GLY A 1 120 ? -6.059 8.958 7.423 1.00 91.38 120 GLY A N 1
ATOM 877 C CA . GLY A 1 120 ? -6.073 9.596 8.737 1.00 91.38 120 GLY A CA 1
ATOM 878 C C . GLY A 1 120 ? -5.000 10.673 8.921 1.00 91.38 120 GLY A C 1
ATOM 879 O O . GLY A 1 120 ? -4.385 11.166 7.974 1.00 91.38 120 GLY A O 1
ATOM 880 N N . VAL A 1 121 ? -4.820 11.083 10.173 1.00 93.88 121 VAL A N 1
ATOM 881 C CA . VAL A 1 121 ? -3.949 12.187 10.608 1.00 93.88 121 VAL A CA 1
ATOM 882 C C . VAL A 1 121 ? -2.840 11.720 11.552 1.00 93.88 121 VAL A C 1
ATOM 88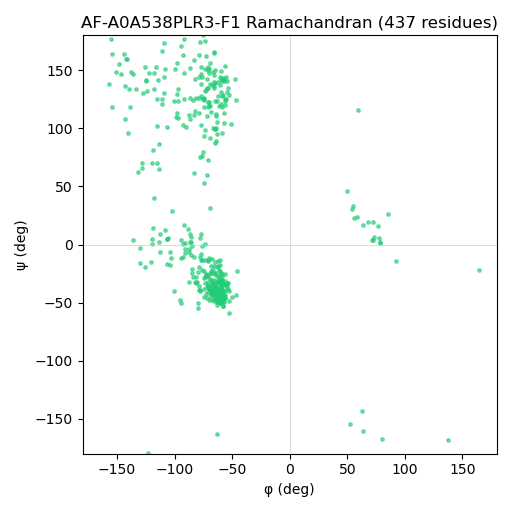4 O O . VAL A 1 121 ? -2.201 12.538 12.215 1.00 93.88 121 VAL A O 1
ATOM 887 N N . GLY A 1 122 ? -2.601 10.409 11.634 1.00 95.31 122 GLY A N 1
ATOM 888 C CA . GLY A 1 122 ? -1.558 9.834 12.477 1.00 95.31 122 GLY A CA 1
ATOM 889 C C . GLY A 1 122 ? -0.181 10.430 12.176 1.00 95.31 122 GLY A C 1
ATOM 890 O O . GLY A 1 122 ? 0.149 10.732 11.024 1.00 95.31 122 GLY A O 1
ATOM 891 N N . ARG A 1 123 ? 0.645 10.593 13.214 1.00 95.88 123 ARG A N 1
ATOM 892 C CA . ARG A 1 123 ? 1.971 11.220 13.114 1.00 95.88 123 ARG A CA 1
ATOM 893 C C . ARG A 1 123 ? 2.882 10.551 12.078 1.00 95.88 123 ARG A C 1
ATOM 895 O O . ARG A 1 123 ? 3.674 11.245 11.444 1.00 95.88 123 ARG A O 1
ATOM 902 N N . ALA A 1 124 ? 2.774 9.234 11.911 1.00 97.81 124 ALA A N 1
ATOM 903 C CA . ALA A 1 124 ? 3.592 8.447 10.991 1.00 97.81 124 ALA A CA 1
ATOM 904 C C . ALA A 1 124 ? 2.966 8.256 9.594 1.00 97.81 124 ALA A C 1
ATOM 906 O O . ALA A 1 124 ? 3.599 7.657 8.726 1.00 97.81 124 ALA A O 1
ATOM 907 N N . THR A 1 125 ? 1.773 8.802 9.331 1.00 97.00 125 THR A N 1
ATOM 908 C CA . THR A 1 125 ? 1.104 8.715 8.016 1.00 97.00 125 THR A CA 1
ATOM 909 C C . THR A 1 125 ? 1.991 9.187 6.851 1.00 97.00 125 THR A C 1
ATOM 911 O O . THR A 1 125 ? 2.015 8.511 5.824 1.00 97.00 125 THR A O 1
ATOM 914 N N . PRO A 1 126 ? 2.795 10.270 6.966 1.00 96.75 126 PRO A N 1
ATOM 915 C CA . PRO A 1 126 ? 3.700 10.670 5.884 1.00 96.75 126 PRO A CA 1
ATOM 916 C C . PRO A 1 126 ? 4.738 9.603 5.496 1.00 96.75 126 PRO A C 1
ATOM 918 O O . PRO A 1 126 ? 5.096 9.509 4.324 1.00 96.75 126 PRO A O 1
ATOM 921 N N . LEU A 1 127 ? 5.192 8.774 6.446 1.00 97.94 127 LEU A N 1
ATOM 922 C CA . LEU A 1 127 ? 6.117 7.669 6.163 1.00 97.94 127 LEU A CA 1
ATOM 923 C C . LEU A 1 127 ? 5.414 6.528 5.417 1.00 97.94 127 LEU A C 1
ATOM 925 O O . LEU A 1 127 ? 5.997 5.930 4.514 1.00 97.94 127 LEU A O 1
ATOM 929 N N . LEU A 1 128 ? 4.145 6.257 5.743 1.00 98.06 128 LEU A N 1
ATOM 930 C CA . LEU A 1 128 ? 3.330 5.318 4.971 1.00 98.06 128 LEU A CA 1
ATOM 931 C C . LEU A 1 128 ? 3.140 5.818 3.536 1.00 98.06 128 LEU A C 1
ATOM 933 O O . LEU A 1 128 ? 3.342 5.055 2.597 1.00 98.06 128 LEU A O 1
ATOM 937 N N . ILE A 1 129 ? 2.822 7.104 3.355 1.00 96.94 129 ILE A N 1
ATOM 938 C CA . ILE A 1 129 ? 2.714 7.714 2.023 1.00 96.94 129 ILE A CA 1
ATOM 939 C C . ILE A 1 129 ? 4.019 7.553 1.248 1.00 96.94 129 ILE A C 1
ATOM 941 O O . ILE A 1 129 ? 3.983 7.120 0.101 1.00 96.94 129 ILE A O 1
ATOM 945 N N . GLN A 1 130 ? 5.170 7.814 1.870 1.00 96.19 130 GLN A N 1
ATOM 946 C CA . GLN A 1 130 ? 6.465 7.562 1.241 1.00 96.19 130 GLN A CA 1
ATOM 947 C C . GLN A 1 130 ? 6.605 6.098 0.792 1.00 96.19 130 GLN A C 1
ATOM 949 O O . GLN A 1 130 ? 6.980 5.845 -0.349 1.00 96.19 130 GLN A O 1
ATOM 954 N N . ASN A 1 131 ? 6.246 5.122 1.633 1.00 97.88 131 ASN A N 1
ATOM 955 C CA . ASN A 1 131 ? 6.270 3.710 1.238 1.00 97.88 131 ASN A CA 1
ATOM 956 C C . ASN A 1 131 ? 5.333 3.411 0.057 1.00 97.88 131 ASN A C 1
ATOM 958 O O . ASN A 1 131 ? 5.697 2.647 -0.833 1.00 97.88 131 ASN A O 1
ATOM 962 N N . VAL A 1 132 ? 4.152 4.026 0.004 1.00 96.12 132 VAL A N 1
ATOM 963 C CA . VAL A 1 132 ? 3.239 3.850 -1.131 1.00 96.12 132 VAL A CA 1
ATOM 964 C C . VAL A 1 132 ? 3.848 4.396 -2.428 1.00 96.12 132 VAL A C 1
ATOM 966 O O . VAL A 1 132 ? 3.767 3.727 -3.457 1.00 96.12 132 VAL A O 1
ATOM 969 N N . ARG A 1 133 ? 4.507 5.561 -2.376 1.00 94.75 133 ARG A N 1
ATOM 970 C CA . ARG A 1 133 ? 5.169 6.170 -3.541 1.00 94.75 133 ARG A CA 1
ATOM 971 C C . ARG A 1 133 ? 6.372 5.361 -4.035 1.00 94.75 133 ARG A C 1
ATOM 973 O O . ARG A 1 133 ? 6.578 5.243 -5.234 1.00 94.75 133 ARG A O 1
ATOM 980 N N . GLU A 1 134 ? 7.153 4.790 -3.120 1.00 95.75 134 GLU A N 1
ATOM 981 C CA . GLU A 1 134 ? 8.399 4.090 -3.458 1.00 95.75 134 GLU A CA 1
ATOM 982 C C . GLU A 1 134 ? 8.198 2.616 -3.855 1.00 95.75 134 GLU A C 1
ATOM 984 O O . GLU A 1 134 ? 9.037 2.026 -4.538 1.00 95.75 134 GLU A O 1
ATOM 989 N N . SER A 1 135 ? 7.117 1.976 -3.405 1.00 96.62 135 SER A N 1
ATOM 990 C CA . SER A 1 135 ? 6.946 0.519 -3.508 1.00 96.62 135 SER A CA 1
ATOM 991 C C . SER A 1 135 ? 7.144 -0.019 -4.920 1.00 96.62 135 SER A C 1
ATOM 993 O O . SER A 1 135 ? 7.894 -0.979 -5.131 1.00 96.62 135 SER A O 1
ATOM 995 N N . PHE A 1 136 ? 6.511 0.606 -5.908 1.00 95.25 136 PHE A N 1
ATOM 996 C CA . PHE A 1 136 ? 6.518 0.049 -7.250 1.00 95.25 136 PHE A CA 1
ATOM 997 C C . PHE A 1 136 ? 7.835 0.316 -7.987 1.00 95.25 136 PHE A C 1
ATOM 999 O O . PHE A 1 136 ? 8.395 -0.596 -8.594 1.00 95.25 136 PHE A O 1
ATOM 1006 N N . ALA A 1 137 ? 8.415 1.506 -7.834 1.00 94.25 137 ALA A N 1
ATOM 1007 C CA . ALA A 1 137 ? 9.757 1.795 -8.335 1.00 94.25 137 ALA A CA 1
ATOM 1008 C C . ALA A 1 137 ? 10.812 0.825 -7.760 1.00 94.25 137 ALA A C 1
ATOM 1010 O O . ALA A 1 137 ? 11.614 0.261 -8.509 1.00 94.25 137 ALA A O 1
ATOM 1011 N N . ARG A 1 138 ? 10.747 0.513 -6.456 1.00 95.69 138 ARG A N 1
ATOM 1012 C CA . ARG A 1 138 ? 11.591 -0.528 -5.837 1.00 95.69 138 ARG A CA 1
ATOM 1013 C C . ARG A 1 138 ? 11.326 -1.916 -6.415 1.00 95.69 138 ARG A C 1
ATOM 1015 O O . ARG A 1 138 ? 12.264 -2.693 -6.580 1.00 95.69 138 ARG A O 1
ATOM 1022 N N . THR A 1 139 ? 10.070 -2.229 -6.727 1.00 95.62 139 THR A N 1
ATOM 1023 C CA . THR A 1 139 ? 9.678 -3.504 -7.347 1.00 95.62 139 THR A CA 1
ATOM 1024 C C . THR A 1 139 ? 10.353 -3.678 -8.701 1.00 95.62 139 THR A C 1
ATOM 1026 O O . THR A 1 139 ? 11.010 -4.692 -8.929 1.00 95.62 139 THR A O 1
ATOM 1029 N N . VAL A 1 140 ? 10.272 -2.673 -9.574 1.00 93.38 140 VAL A N 1
ATOM 1030 C CA . VAL A 1 140 ? 10.884 -2.728 -10.910 1.00 93.38 140 VAL A CA 1
ATOM 1031 C C . VAL A 1 140 ? 12.405 -2.807 -10.833 1.00 93.38 140 VAL A C 1
ATOM 1033 O O . VAL A 1 140 ? 13.011 -3.587 -11.565 1.00 93.38 140 VAL A O 1
ATOM 1036 N N . LEU A 1 141 ? 13.030 -2.077 -9.906 1.00 91.56 141 LEU A N 1
ATOM 1037 C CA . LEU A 1 141 ? 14.468 -2.191 -9.658 1.00 91.56 141 LEU A CA 1
ATOM 1038 C C . LEU A 1 141 ? 14.880 -3.611 -9.263 1.00 91.56 141 LEU A C 1
ATOM 1040 O O . LEU A 1 141 ? 15.858 -4.133 -9.794 1.00 91.56 141 LEU A O 1
ATOM 1044 N N . ALA A 1 142 ? 14.129 -4.246 -8.363 1.00 93.19 142 ALA A N 1
ATOM 1045 C CA . ALA A 1 142 ? 14.405 -5.610 -7.931 1.00 93.19 142 ALA A CA 1
ATOM 1046 C C . ALA A 1 142 ? 14.173 -6.640 -9.054 1.00 93.19 142 ALA A C 1
ATOM 1048 O O . ALA A 1 142 ? 14.979 -7.555 -9.213 1.00 93.19 142 ALA A O 1
ATOM 1049 N N . LEU A 1 143 ? 13.122 -6.474 -9.865 1.00 91.94 143 LEU A N 1
ATOM 1050 C CA . LEU A 1 143 ? 12.873 -7.314 -11.043 1.00 91.94 143 LEU A CA 1
ATOM 1051 C C . LEU A 1 143 ? 14.002 -7.184 -12.076 1.00 91.94 143 LEU A C 1
ATOM 1053 O O . LEU A 1 143 ? 14.522 -8.195 -12.547 1.00 91.94 143 LEU A O 1
ATOM 1057 N N . ASN A 1 144 ? 14.431 -5.955 -12.373 1.00 88.56 144 ASN A N 1
ATOM 1058 C CA . ASN A 1 144 ? 15.529 -5.693 -13.302 1.00 88.56 144 ASN A CA 1
ATOM 1059 C C . ASN A 1 144 ? 16.858 -6.278 -12.793 1.00 88.56 144 ASN A C 1
ATOM 1061 O O . ASN A 1 144 ? 17.582 -6.922 -13.545 1.00 88.56 144 ASN A O 1
ATOM 1065 N N . ALA A 1 145 ? 17.150 -6.135 -11.495 1.00 87.88 145 ALA A N 1
ATOM 1066 C CA . ALA A 1 145 ? 18.325 -6.751 -10.874 1.00 87.88 145 ALA A CA 1
ATOM 1067 C C . ALA A 1 145 ? 18.304 -8.291 -10.950 1.00 87.88 145 ALA A C 1
ATOM 1069 O O . ALA A 1 145 ? 19.358 -8.921 -10.983 1.00 87.88 145 ALA A O 1
ATOM 1070 N N . ALA A 1 146 ? 17.116 -8.899 -11.018 1.00 91.00 146 ALA A N 1
ATOM 1071 C CA . ALA A 1 146 ? 16.929 -10.331 -11.243 1.00 91.00 146 ALA A CA 1
ATOM 1072 C C . ALA A 1 146 ? 16.921 -10.731 -12.736 1.00 91.00 146 ALA A C 1
ATOM 1074 O O . ALA A 1 146 ? 16.624 -11.883 -13.054 1.00 91.00 146 ALA A O 1
ATOM 1075 N N . GLY A 1 147 ? 17.214 -9.804 -13.657 1.00 89.56 147 GLY A N 1
ATOM 1076 C CA . GLY A 1 147 ? 17.240 -10.053 -15.101 1.00 89.56 147 GLY A CA 1
ATOM 1077 C C . GLY A 1 147 ? 15.859 -10.244 -15.735 1.00 89.56 147 GLY A C 1
ATOM 1078 O O . GLY A 1 147 ? 15.753 -10.839 -16.806 1.00 89.56 147 GLY A O 1
ATOM 1079 N N . ARG A 1 148 ? 14.787 -9.789 -15.073 1.00 90.00 148 ARG A N 1
ATOM 1080 C CA . ARG A 1 148 ? 13.413 -9.883 -15.587 1.00 90.00 148 ARG A CA 1
ATOM 1081 C C . ARG A 1 148 ? 13.125 -8.730 -16.557 1.00 90.00 148 ARG A C 1
ATOM 1083 O O . ARG A 1 148 ? 13.570 -7.609 -16.303 1.00 90.00 148 ARG A O 1
ATOM 1090 N N . PRO A 1 149 ? 12.373 -8.963 -17.647 1.00 86.88 149 PRO A N 1
ATOM 1091 C CA . PRO A 1 149 ? 11.993 -7.892 -18.561 1.00 86.88 149 PRO A CA 1
ATOM 1092 C C . PRO A 1 149 ? 11.049 -6.897 -17.871 1.00 86.88 149 PRO A C 1
ATOM 1094 O O . PRO A 1 149 ? 10.233 -7.278 -17.034 1.00 86.88 149 PRO A O 1
ATOM 1097 N N . LEU A 1 150 ? 11.112 -5.617 -18.257 1.00 82.19 150 LEU A N 1
ATOM 1098 C CA . LEU A 1 150 ? 10.251 -4.566 -17.687 1.00 82.19 150 LEU A CA 1
ATOM 1099 C C . LEU A 1 150 ? 8.753 -4.849 -17.869 1.00 82.19 150 LEU A C 1
ATOM 1101 O O . LEU A 1 150 ? 7.948 -4.394 -17.063 1.00 82.19 150 LEU A O 1
ATOM 1105 N N . THR A 1 151 ? 8.378 -5.628 -18.885 1.00 82.19 151 THR A N 1
ATOM 1106 C CA . THR A 1 151 ? 6.993 -6.062 -19.110 1.00 82.19 151 THR A CA 1
ATOM 1107 C C . THR A 1 151 ? 6.423 -6.852 -17.932 1.00 82.19 151 THR A C 1
ATOM 1109 O O . THR A 1 151 ? 5.225 -6.769 -17.675 1.00 82.19 151 THR A O 1
ATOM 1112 N N . ASP A 1 152 ? 7.269 -7.544 -17.160 1.00 85.69 152 ASP A N 1
ATOM 1113 C CA . ASP A 1 152 ? 6.841 -8.299 -15.977 1.00 85.69 152 ASP A CA 1
ATOM 1114 C C . ASP A 1 152 ? 6.329 -7.386 -14.857 1.00 85.69 152 ASP A C 1
ATOM 1116 O O . ASP A 1 152 ? 5.555 -7.828 -14.009 1.00 85.69 152 ASP A O 1
ATOM 1120 N N . ALA A 1 153 ? 6.715 -6.106 -14.845 1.00 83.38 153 ALA A N 1
ATOM 1121 C CA . ALA A 1 153 ? 6.224 -5.142 -13.865 1.00 83.38 153 ALA A CA 1
ATOM 1122 C C . ALA A 1 153 ? 4.690 -5.028 -13.905 1.00 83.38 153 ALA A C 1
ATOM 1124 O O . ALA A 1 153 ? 4.039 -4.850 -12.877 1.00 83.38 153 ALA A O 1
ATOM 1125 N N . PHE A 1 154 ? 4.083 -5.176 -15.081 1.00 83.56 154 PHE A N 1
ATOM 1126 C CA . PHE A 1 154 ? 2.646 -4.982 -15.228 1.00 83.56 154 PHE A CA 1
ATOM 1127 C C . PHE A 1 154 ? 1.829 -6.187 -14.760 1.00 83.56 154 PHE A C 1
ATOM 1129 O O . PHE A 1 154 ? 0.699 -5.992 -14.342 1.00 83.56 154 PHE A O 1
ATOM 1136 N N . THR A 1 155 ? 2.389 -7.397 -14.731 1.00 84.44 155 THR A N 1
ATOM 1137 C CA . THR A 1 155 ? 1.656 -8.625 -14.362 1.00 84.44 155 THR A CA 1
ATOM 1138 C C . THR A 1 155 ? 2.221 -9.341 -13.132 1.00 84.44 155 THR A C 1
ATOM 1140 O O . THR A 1 155 ? 1.689 -10.368 -12.704 1.00 84.44 155 THR A O 1
ATOM 1143 N N . THR A 1 156 ? 3.287 -8.812 -12.521 1.00 90.50 156 THR A N 1
ATOM 1144 C CA . THR A 1 156 ? 3.899 -9.397 -11.322 1.00 90.50 156 THR A CA 1
ATOM 1145 C C . THR A 1 156 ? 2.909 -9.498 -10.160 1.00 90.50 156 THR A C 1
ATOM 1147 O O . THR A 1 156 ? 2.138 -8.584 -9.882 1.00 90.50 156 THR A O 1
ATOM 1150 N N . LYS A 1 157 ? 2.981 -10.605 -9.416 1.00 93.75 157 LYS A N 1
ATOM 1151 C CA . LYS A 1 157 ? 2.311 -10.767 -8.113 1.00 93.75 157 LYS A CA 1
ATOM 1152 C C . LYS A 1 157 ? 3.235 -10.424 -6.946 1.00 93.75 157 LYS A C 1
ATOM 1154 O O . LYS A 1 157 ? 2.882 -10.636 -5.794 1.00 93.75 157 LYS A O 1
ATOM 1159 N N . GLN A 1 158 ? 4.447 -9.969 -7.239 1.00 95.56 158 GLN A N 1
ATOM 1160 C CA . GLN A 1 158 ? 5.463 -9.644 -6.253 1.00 95.56 158 GLN A CA 1
ATOM 1161 C C . GLN A 1 158 ? 5.685 -8.142 -6.215 1.00 95.56 158 GLN A C 1
ATOM 1163 O O . GLN A 1 158 ? 5.985 -7.543 -7.248 1.00 95.56 158 GLN A O 1
ATOM 1168 N N . LEU A 1 159 ? 5.554 -7.566 -5.024 1.00 97.06 159 LEU A N 1
ATOM 1169 C CA . LEU A 1 159 ? 5.745 -6.146 -4.766 1.00 97.06 159 LEU A CA 1
ATOM 1170 C C . LEU A 1 159 ? 6.790 -5.965 -3.667 1.00 97.06 159 LEU A C 1
ATOM 1172 O O . LEU A 1 159 ? 6.814 -6.698 -2.678 1.00 97.06 159 LEU A O 1
ATOM 1176 N N . MET A 1 160 ? 7.646 -4.962 -3.817 1.00 97.88 160 MET A N 1
ATOM 1177 C CA . MET A 1 160 ? 8.505 -4.504 -2.734 1.00 97.88 160 MET A CA 1
ATOM 1178 C C . MET A 1 160 ? 7.644 -3.788 -1.701 1.00 97.88 160 MET A C 1
ATOM 1180 O O . MET A 1 160 ? 7.017 -2.773 -2.002 1.00 97.88 160 MET A O 1
ATOM 1184 N N . MET A 1 161 ? 7.611 -4.317 -0.481 1.00 98.69 161 MET A N 1
ATOM 1185 C CA . MET A 1 161 ? 6.774 -3.807 0.599 1.00 98.69 161 MET A CA 1
ATOM 1186 C C . MET A 1 161 ? 7.550 -3.735 1.910 1.00 98.69 161 MET A C 1
ATOM 1188 O O . MET A 1 161 ? 8.425 -4.555 2.195 1.00 98.69 161 MET A O 1
ATOM 1192 N N . THR A 1 162 ? 7.206 -2.739 2.715 1.00 98.88 162 THR A N 1
ATOM 1193 C CA . THR A 1 162 ? 7.564 -2.653 4.132 1.00 98.88 162 THR A CA 1
ATOM 1194 C C . THR A 1 162 ? 6.441 -3.267 4.975 1.00 98.88 162 THR A C 1
ATOM 1196 O O . THR A 1 162 ? 5.316 -3.388 4.480 1.00 98.88 162 THR A O 1
ATOM 1199 N N . PRO A 1 163 ? 6.671 -3.615 6.254 1.00 98.81 163 PRO A N 1
ATOM 1200 C CA . PRO A 1 163 ? 5.591 -4.048 7.141 1.00 98.81 163 PRO A CA 1
ATOM 1201 C C . PRO A 1 163 ? 4.428 -3.046 7.229 1.00 98.81 163 PRO A C 1
ATOM 1203 O O . PRO A 1 163 ? 3.275 -3.465 7.270 1.00 98.81 163 PRO A O 1
ATOM 1206 N N . ALA A 1 164 ? 4.701 -1.737 7.186 1.00 98.81 164 ALA A N 1
ATOM 1207 C CA . ALA A 1 164 ? 3.665 -0.706 7.147 1.00 98.81 164 ALA A CA 1
ATOM 1208 C C . ALA A 1 164 ? 2.842 -0.735 5.853 1.00 98.81 164 ALA A C 1
ATOM 1210 O O . ALA A 1 164 ? 1.629 -0.564 5.893 1.00 98.81 164 ALA A O 1
ATOM 1211 N N . LEU A 1 165 ? 3.469 -0.976 4.701 1.00 98.75 165 LEU A N 1
ATOM 1212 C CA . LEU A 1 165 ? 2.726 -1.105 3.449 1.00 98.75 165 LEU A CA 1
ATOM 1213 C C . LEU A 1 165 ? 1.922 -2.411 3.392 1.00 98.75 165 LEU A C 1
ATOM 1215 O O . LEU A 1 165 ? 0.821 -2.441 2.848 1.00 98.75 165 LEU A O 1
ATOM 1219 N N . MET A 1 166 ? 2.460 -3.487 3.966 1.00 98.88 166 MET A N 1
ATOM 1220 C CA . MET A 1 166 ? 1.749 -4.757 4.110 1.00 98.88 166 MET A CA 1
ATOM 1221 C C . MET A 1 166 ? 0.495 -4.607 4.978 1.00 98.88 166 MET A C 1
ATOM 1223 O O . MET A 1 166 ? -0.550 -5.160 4.633 1.00 98.88 166 MET A O 1
ATOM 1227 N N . GLU A 1 167 ? 0.588 -3.832 6.064 1.00 98.75 167 GLU A N 1
ATOM 1228 C CA . GLU A 1 167 ? -0.556 -3.473 6.906 1.00 98.75 167 GLU A CA 1
ATOM 1229 C C . GLU A 1 167 ? -1.619 -2.743 6.085 1.00 98.75 167 GLU A C 1
ATOM 1231 O O . GLU A 1 167 ? -2.767 -3.180 6.098 1.00 98.75 167 GLU A O 1
ATOM 1236 N N . LEU A 1 168 ? -1.233 -1.735 5.290 1.00 98.56 168 LEU A N 1
ATOM 1237 C CA . LEU A 1 168 ? -2.173 -0.968 4.471 1.00 98.56 168 LEU A CA 1
ATOM 1238 C C . LEU A 1 168 ? -2.945 -1.872 3.502 1.00 98.56 168 LEU A C 1
ATOM 1240 O O . LEU A 1 168 ? -4.168 -1.798 3.441 1.00 98.56 168 LEU A O 1
ATOM 1244 N N . TYR A 1 169 ? -2.264 -2.754 2.767 1.00 98.50 169 TYR A N 1
ATOM 1245 C CA . TYR A 1 169 ? -2.931 -3.669 1.830 1.00 98.50 169 TYR A CA 1
ATOM 1246 C C . TYR A 1 169 ? -3.914 -4.610 2.543 1.00 98.50 169 TYR A C 1
ATOM 1248 O O . TYR A 1 169 ? -5.046 -4.788 2.092 1.00 98.50 169 TYR A O 1
ATOM 1256 N N . ALA A 1 170 ? -3.515 -5.183 3.681 1.00 98.50 170 ALA A N 1
ATOM 1257 C CA . ALA A 1 170 ? -4.393 -6.044 4.469 1.00 98.50 170 ALA A CA 1
ATOM 1258 C C . ALA A 1 170 ? -5.565 -5.266 5.102 1.00 98.50 170 ALA A C 1
ATOM 1260 O O . ALA A 1 170 ? -6.673 -5.795 5.214 1.00 98.50 170 ALA A O 1
ATOM 1261 N N . PHE A 1 171 ? -5.350 -4.006 5.493 1.00 98.38 171 PHE A N 1
ATOM 1262 C CA . PHE A 1 171 ? -6.390 -3.110 5.994 1.00 98.38 171 PHE A CA 1
ATOM 1263 C C . PHE A 1 171 ? -7.424 -2.814 4.904 1.00 98.38 171 PHE A C 1
ATOM 1265 O O . PHE A 1 171 ? -8.622 -2.956 5.154 1.00 98.38 171 PHE A O 1
ATOM 1272 N N . LEU A 1 172 ? -6.978 -2.478 3.691 1.00 97.25 172 LEU A N 1
ATOM 1273 C CA . LEU A 1 172 ? -7.863 -2.273 2.545 1.00 97.25 172 LEU A CA 1
ATOM 1274 C C . LEU A 1 172 ? -8.694 -3.535 2.272 1.00 97.25 172 LEU A C 1
ATOM 1276 O O . LEU A 1 172 ? -9.917 -3.459 2.172 1.00 97.25 172 LEU A O 1
ATOM 1280 N N . ASP A 1 173 ? -8.084 -4.721 2.282 1.00 96.44 173 ASP A N 1
ATOM 1281 C CA . ASP A 1 173 ? -8.844 -5.962 2.085 1.00 96.44 173 ASP A CA 1
ATOM 1282 C C . ASP A 1 173 ? -9.852 -6.259 3.215 1.00 96.44 173 ASP A C 1
ATOM 1284 O O . ASP A 1 173 ? -10.868 -6.925 2.996 1.00 96.44 173 ASP A O 1
ATOM 1288 N N . THR A 1 174 ? -9.593 -5.730 4.415 1.00 96.75 174 THR A N 1
ATOM 1289 C CA . THR A 1 174 ? -10.456 -5.847 5.600 1.00 96.75 174 THR A CA 1
ATOM 1290 C C . THR A 1 174 ? -11.618 -4.847 5.588 1.00 96.75 174 THR A C 1
ATOM 1292 O O . THR A 1 174 ? -12.703 -5.139 6.101 1.00 96.75 174 THR A O 1
ATOM 1295 N N . ARG A 1 175 ? -11.418 -3.660 5.013 1.00 95.88 175 ARG A N 1
ATOM 1296 C CA . ARG A 1 175 ? -12.396 -2.569 5.005 1.00 95.88 175 ARG A CA 1
ATOM 1297 C C . ARG A 1 175 ? -12.797 -2.218 3.585 1.00 95.88 175 ARG A C 1
ATOM 1299 O O . ARG A 1 175 ? -12.319 -1.243 3.019 1.00 95.88 175 ARG A O 1
ATOM 1306 N N . GLN A 1 176 ? -13.717 -2.996 3.039 1.00 94.19 176 GLN A N 1
ATOM 1307 C CA . GLN A 1 176 ? -14.129 -2.868 1.648 1.00 94.19 176 GLN A CA 1
ATOM 1308 C C . GLN A 1 176 ? -15.239 -1.828 1.485 1.00 94.19 176 GLN A C 1
ATOM 1310 O O . GLN A 1 176 ? -16.039 -1.628 2.394 1.00 94.19 176 GLN A O 1
ATOM 1315 N N . VAL A 1 177 ? -15.330 -1.188 0.325 1.00 94.50 177 VAL A N 1
ATOM 1316 C CA . VAL A 1 177 ? -16.406 -0.250 -0.023 1.00 94.50 177 VAL A CA 1
ATOM 1317 C C . VAL A 1 177 ? -17.005 -0.676 -1.357 1.00 94.50 177 VAL A C 1
ATOM 1319 O O . VAL A 1 177 ? -16.269 -0.954 -2.295 1.00 94.50 177 VAL A O 1
ATOM 1322 N N . ASN A 1 178 ? -18.330 -0.787 -1.436 1.00 93.25 178 ASN A N 1
ATOM 1323 C CA . ASN A 1 178 ? -19.010 -1.183 -2.674 1.00 93.25 178 ASN A CA 1
ATOM 1324 C C . ASN A 1 178 ? -19.408 0.025 -3.543 1.00 93.25 178 ASN A C 1
ATOM 1326 O O . ASN A 1 178 ? -19.266 1.177 -3.138 1.00 93.25 178 ASN A O 1
ATOM 1330 N N . ASP A 1 179 ? -19.982 -0.240 -4.718 1.00 91.62 179 ASP A N 1
ATOM 1331 C CA . ASP A 1 179 ? -20.422 0.794 -5.671 1.00 91.62 179 ASP A CA 1
ATOM 1332 C C . ASP A 1 179 ? -21.522 1.722 -5.133 1.00 91.62 179 ASP A C 1
ATOM 1334 O O . ASP A 1 179 ? -21.697 2.832 -5.635 1.00 91.62 179 ASP A O 1
ATOM 1338 N N . ALA A 1 180 ? -22.227 1.308 -4.076 1.00 91.88 180 ALA A N 1
ATOM 1339 C CA . ALA A 1 180 ? -23.200 2.124 -3.352 1.00 91.88 180 ALA A CA 1
ATOM 1340 C C . ALA A 1 180 ? -22.567 2.952 -2.212 1.00 91.88 180 ALA A C 1
ATOM 1342 O O . ALA A 1 180 ? -23.289 3.472 -1.359 1.00 91.88 180 ALA A O 1
ATOM 1343 N N . ALA A 1 181 ? -21.232 3.055 -2.172 1.00 91.50 181 ALA A N 1
ATOM 1344 C CA . ALA A 1 181 ? -20.448 3.714 -1.125 1.00 91.50 181 ALA A CA 1
ATOM 1345 C C . ALA A 1 181 ? -20.680 3.140 0.289 1.00 91.50 181 ALA A C 1
ATOM 1347 O O . ALA A 1 181 ? -20.466 3.816 1.298 1.00 91.50 181 ALA A O 1
ATOM 1348 N N . GLN A 1 182 ? -21.130 1.885 0.389 1.00 94.12 182 GLN A N 1
ATOM 1349 C CA . GLN A 1 182 ? -21.356 1.226 1.670 1.00 94.12 182 GLN A CA 1
ATOM 1350 C C . GLN A 1 182 ? -20.066 0.572 2.153 1.00 94.12 182 GLN A C 1
ATOM 1352 O O . GLN A 1 182 ? -19.467 -0.245 1.454 1.00 94.12 182 GLN A O 1
ATOM 1357 N N . VAL A 1 183 ? -19.669 0.907 3.381 1.00 94.75 183 VAL A N 1
ATOM 1358 C CA . VAL A 1 183 ? -18.498 0.323 4.038 1.00 94.75 183 VAL A CA 1
ATOM 1359 C C . VAL A 1 183 ? -18.838 -1.061 4.590 1.00 94.75 183 VAL A C 1
ATOM 1361 O O . VAL A 1 183 ? -19.761 -1.242 5.384 1.00 94.75 183 VAL A O 1
ATOM 1364 N N . ASN A 1 184 ? -18.025 -2.027 4.199 1.00 94.75 184 ASN A N 1
ATOM 1365 C CA . ASN A 1 184 ? -18.027 -3.414 4.604 1.00 94.75 184 ASN A CA 1
ATOM 1366 C C . ASN A 1 184 ? -16.745 -3.725 5.404 1.00 94.75 184 ASN A C 1
ATOM 1368 O O . ASN A 1 184 ? -15.743 -4.173 4.850 1.00 94.75 184 ASN A O 1
ATOM 1372 N N . ASP A 1 185 ? -16.780 -3.487 6.716 1.00 96.50 185 ASP A N 1
ATOM 1373 C CA . ASP A 1 185 ? -15.674 -3.787 7.634 1.00 96.50 185 ASP A CA 1
ATOM 1374 C C . ASP A 1 185 ? -15.820 -5.210 8.201 1.00 96.50 185 ASP A C 1
ATOM 1376 O O . ASP A 1 185 ? -16.629 -5.465 9.103 1.00 96.50 185 ASP A O 1
ATOM 1380 N N . ILE A 1 186 ? -15.061 -6.167 7.657 1.00 95.25 186 ILE A N 1
ATOM 1381 C CA . ILE A 1 186 ? -15.130 -7.564 8.114 1.00 95.25 186 ILE A CA 1
ATOM 1382 C C . ILE A 1 186 ? -14.585 -7.743 9.536 1.00 95.25 186 ILE A C 1
ATOM 1384 O O . ILE A 1 186 ? -15.104 -8.591 10.264 1.00 95.25 186 ILE A O 1
ATOM 1388 N N . PHE A 1 187 ? -13.618 -6.927 9.966 1.00 96.38 187 PHE A N 1
ATOM 1389 C CA . PHE A 1 187 ? -13.062 -6.996 11.319 1.00 96.38 187 PHE A CA 1
ATOM 1390 C C . PHE A 1 187 ? -14.077 -6.524 12.363 1.00 96.38 187 PHE A C 1
ATOM 1392 O O . PHE A 1 187 ? -14.324 -7.239 13.336 1.00 96.38 187 PHE A O 1
ATOM 1399 N N . ALA A 1 188 ? -14.718 -5.375 12.135 1.00 97.06 188 ALA A N 1
ATOM 1400 C CA . ALA A 1 188 ? -15.730 -4.832 13.040 1.00 97.06 188 ALA A CA 1
ATOM 1401 C C . ALA A 1 188 ? -16.916 -5.792 13.210 1.00 97.06 188 ALA A C 1
ATOM 1403 O O . ALA A 1 188 ? -17.366 -6.034 14.328 1.00 97.06 188 ALA A O 1
ATOM 1404 N N . ARG A 1 189 ? -17.400 -6.391 12.111 1.00 96.38 189 ARG A N 1
ATOM 1405 C CA . ARG A 1 189 ? -18.519 -7.348 12.164 1.00 96.38 189 ARG A CA 1
ATOM 1406 C C . ARG A 1 189 ? -18.167 -8.622 12.920 1.00 96.38 189 ARG A C 1
ATOM 1408 O O . ARG A 1 189 ? -18.954 -9.056 13.759 1.00 96.38 189 ARG A O 1
ATOM 1415 N N . ALA A 1 190 ? -16.997 -9.202 12.643 1.00 95.75 190 ALA A N 1
ATOM 1416 C CA . ALA A 1 190 ? -16.537 -10.419 13.311 1.00 95.75 190 ALA A CA 1
ATOM 1417 C C . ALA A 1 190 ? -16.302 -10.214 14.818 1.00 95.75 190 ALA A C 1
ATOM 1419 O O . ALA A 1 190 ? -16.405 -11.164 15.586 1.00 95.75 190 ALA A O 1
ATOM 1420 N N . ASN A 1 191 ? -16.037 -8.975 15.243 1.00 96.31 191 ASN A N 1
ATOM 1421 C CA . ASN A 1 191 ? -15.703 -8.624 16.621 1.00 96.31 191 ASN A CA 1
ATOM 1422 C C . ASN A 1 191 ? -16.737 -7.671 17.241 1.00 96.31 191 ASN A C 1
ATOM 1424 O O . ASN A 1 191 ? -16.395 -6.736 17.966 1.00 96.31 191 ASN A O 1
ATOM 1428 N N . THR A 1 192 ? -18.021 -7.896 16.955 1.00 95.75 192 THR A N 1
ATOM 1429 C CA . THR A 1 192 ? -19.103 -7.065 17.498 1.00 95.75 192 THR A CA 1
ATOM 1430 C C . THR A 1 192 ? -19.044 -7.040 19.031 1.00 95.75 192 THR A C 1
ATOM 1432 O O . THR A 1 192 ? -19.093 -8.080 19.682 1.00 95.75 192 THR A O 1
ATOM 1435 N N . GLY A 1 193 ? -18.952 -5.842 19.612 1.00 93.50 193 GLY A N 1
ATOM 1436 C CA . GLY A 1 193 ? -18.862 -5.635 21.062 1.00 93.50 193 GLY A CA 1
ATOM 1437 C C . GLY A 1 193 ? -17.437 -5.566 21.619 1.00 93.50 193 GLY A C 1
A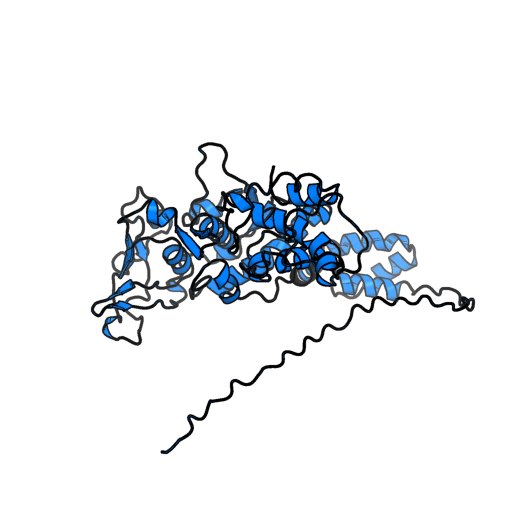TOM 1438 O O . GLY A 1 193 ? -17.267 -5.069 22.732 1.00 93.50 193 GLY A O 1
ATOM 1439 N N . LEU A 1 194 ? -16.418 -5.973 20.850 1.00 96.81 194 LEU A N 1
ATOM 1440 C CA . LEU A 1 194 ? -15.018 -5.772 21.223 1.00 96.81 194 LEU A CA 1
ATOM 1441 C C . LEU A 1 194 ? -14.682 -4.274 21.236 1.00 96.81 194 LEU A C 1
ATOM 1443 O O . LEU A 1 194 ? -15.203 -3.473 20.448 1.00 96.81 194 LEU A O 1
ATOM 1447 N N . LYS A 1 195 ? -13.800 -3.890 22.152 1.00 97.44 195 LYS A N 1
ATOM 1448 C CA . LYS A 1 195 ? -13.352 -2.513 22.332 1.00 97.44 195 LYS A CA 1
ATOM 1449 C C . LYS A 1 195 ? -11.858 -2.404 22.076 1.00 97.44 195 LYS A C 1
ATOM 1451 O O . LYS A 1 195 ? -11.118 -3.332 22.374 1.00 97.44 195 LYS A O 1
ATOM 1456 N N . ILE A 1 196 ? -11.448 -1.255 21.555 1.00 98.19 196 ILE A N 1
ATOM 1457 C CA . ILE A 1 196 ? -10.056 -0.808 21.568 1.00 98.19 196 ILE A CA 1
ATOM 1458 C C . ILE A 1 196 ? -9.917 0.146 22.746 1.00 98.19 196 ILE A C 1
ATOM 1460 O O . ILE A 1 196 ? -10.725 1.071 22.880 1.00 98.19 196 ILE A O 1
ATOM 1464 N N . THR A 1 197 ? -8.912 -0.093 23.579 1.00 98.12 197 THR A N 1
ATOM 1465 C CA . THR A 1 197 ? -8.579 0.736 24.736 1.00 98.12 197 THR A CA 1
ATOM 1466 C C . THR A 1 197 ? -7.213 1.358 24.509 1.00 98.12 197 THR A C 1
ATOM 1468 O O . THR A 1 197 ? -6.244 0.645 24.261 1.00 98.12 197 THR A O 1
ATOM 1471 N N . MET A 1 198 ? -7.130 2.681 24.595 1.00 97.88 198 MET A N 1
ATOM 1472 C CA . MET A 1 198 ? -5.856 3.392 24.664 1.00 97.88 198 MET A CA 1
ATOM 1473 C C . MET A 1 198 ? -5.717 3.946 26.078 1.00 97.88 198 MET A C 1
ATOM 1475 O O . MET A 1 198 ? -6.662 4.551 26.591 1.00 97.88 198 MET A O 1
ATOM 1479 N N . GLU A 1 199 ? -4.574 3.717 26.718 1.00 97.56 199 GLU A N 1
ATOM 1480 C CA . GLU A 1 199 ? -4.390 4.062 28.129 1.00 97.56 199 GLU A CA 1
ATOM 1481 C C . GLU A 1 199 ? -2.928 4.313 28.508 1.00 97.56 199 GLU A C 1
ATOM 1483 O O . GLU A 1 199 ? -2.004 3.909 27.795 1.00 97.56 199 GLU A O 1
ATOM 1488 N N . THR A 1 200 ? -2.709 4.951 29.661 1.00 97.12 200 THR A N 1
ATOM 1489 C CA . THR A 1 200 ? -1.366 5.051 30.264 1.00 97.12 200 THR A CA 1
ATOM 1490 C C . THR A 1 200 ? -1.164 4.163 31.487 1.00 97.12 200 THR A C 1
ATOM 1492 O O . THR A 1 200 ? -0.017 3.902 31.860 1.00 97.12 200 THR A O 1
ATOM 1495 N N . SER A 1 201 ? -2.250 3.667 32.091 1.00 93.19 201 SER A N 1
ATOM 1496 C CA . SER A 1 201 ? -2.239 3.032 33.417 1.00 93.19 201 SER A CA 1
ATOM 1497 C C . SER A 1 201 ? -1.355 1.778 33.504 1.00 93.19 201 SER A C 1
ATOM 1499 O O . SER A 1 201 ? -0.721 1.530 34.531 1.00 93.19 201 SER A O 1
ATOM 1501 N N . LEU A 1 202 ? -1.261 1.027 32.403 1.00 91.12 202 LEU A N 1
ATOM 1502 C CA . LEU A 1 202 ? -0.471 -0.201 32.293 1.00 91.12 202 LEU A CA 1
ATOM 1503 C C . LEU A 1 202 ? 0.992 0.044 31.883 1.00 91.12 202 LEU A C 1
ATOM 1505 O O . LEU A 1 202 ? 1.780 -0.900 31.831 1.00 91.12 202 LEU A O 1
ATOM 1509 N N . GLY A 1 203 ? 1.375 1.293 31.600 1.00 93.06 203 GLY A N 1
ATOM 1510 C CA . GLY A 1 203 ? 2.662 1.602 30.983 1.00 93.06 203 GLY A CA 1
ATOM 1511 C C . GLY A 1 203 ? 2.780 1.014 29.573 1.00 93.06 203 GLY A C 1
ATOM 1512 O O . GLY A 1 203 ? 1.781 0.702 28.930 1.00 93.06 203 GLY A O 1
ATOM 1513 N N . ALA A 1 204 ? 4.010 0.880 29.071 1.00 94.06 204 ALA A N 1
ATOM 1514 C CA . ALA A 1 204 ? 4.256 0.354 27.731 1.00 94.06 204 ALA A CA 1
ATOM 1515 C C . ALA A 1 204 ? 3.736 -1.089 27.583 1.00 94.06 204 ALA A C 1
ATOM 1517 O O . ALA A 1 204 ? 4.222 -2.002 28.250 1.00 94.06 204 ALA A O 1
ATOM 1518 N N . ILE A 1 205 ? 2.787 -1.291 26.666 1.00 96.44 205 ILE A N 1
ATOM 1519 C CA . ILE A 1 205 ? 2.228 -2.603 26.321 1.00 96.44 205 ILE A CA 1
ATOM 1520 C C . ILE A 1 205 ? 2.958 -3.120 25.074 1.00 96.44 205 ILE A C 1
ATOM 1522 O O . ILE A 1 205 ? 2.976 -2.424 24.055 1.00 96.44 205 ILE A O 1
ATOM 1526 N N . PRO A 1 206 ? 3.575 -4.316 25.106 1.00 95.62 206 PRO A N 1
ATOM 1527 C CA . PRO A 1 206 ? 4.146 -4.911 23.907 1.00 95.62 206 PRO A CA 1
ATOM 1528 C C . PRO A 1 206 ? 3.067 -5.123 22.843 1.00 95.62 206 PRO A C 1
ATOM 1530 O O . PRO A 1 206 ? 2.044 -5.743 23.111 1.00 95.62 206 PRO A O 1
ATOM 1533 N N . MET A 1 207 ? 3.329 -4.700 21.606 1.00 96.00 207 MET A N 1
ATOM 1534 C CA . MET A 1 207 ? 2.394 -4.889 20.489 1.00 96.00 207 MET A CA 1
ATOM 1535 C C . MET A 1 207 ? 1.961 -6.353 20.312 1.00 96.00 207 MET A C 1
ATOM 1537 O O . MET A 1 207 ? 0.825 -6.611 19.935 1.00 96.00 207 MET A O 1
ATOM 1541 N N . THR A 1 208 ? 2.836 -7.320 20.609 1.00 97.06 208 THR A N 1
ATOM 1542 C CA . THR A 1 208 ? 2.497 -8.753 20.572 1.00 97.06 208 THR A CA 1
ATOM 1543 C C . THR A 1 208 ? 1.374 -9.132 21.534 1.00 97.06 208 THR A C 1
ATOM 1545 O O . THR A 1 208 ? 0.637 -10.067 21.244 1.00 97.06 208 THR A O 1
ATOM 1548 N N . ASP A 1 209 ? 1.221 -8.410 22.645 1.00 97.88 209 ASP A N 1
ATOM 1549 C CA . ASP A 1 209 ? 0.135 -8.628 23.598 1.00 97.88 209 ASP A CA 1
ATOM 1550 C C . ASP A 1 209 ? -1.160 -7.940 23.143 1.00 97.88 209 ASP A C 1
ATOM 1552 O O . ASP A 1 209 ? -2.244 -8.471 23.366 1.00 97.88 209 ASP A O 1
ATOM 1556 N N . SER A 1 210 ? -1.056 -6.801 22.450 1.00 98.00 210 SER A N 1
ATOM 1557 C CA . SER A 1 210 ? -2.202 -6.051 21.919 1.00 98.00 210 SER A CA 1
ATOM 1558 C C . SER A 1 210 ? -2.885 -6.729 20.727 1.00 98.00 210 SER A C 1
ATOM 1560 O O . SER A 1 210 ? -4.074 -6.510 20.496 1.00 98.00 210 SER A O 1
ATOM 1562 N N . VAL A 1 211 ? -2.159 -7.543 19.954 1.00 97.38 211 VAL A N 1
ATOM 1563 C CA . VAL A 1 211 ? -2.652 -8.123 18.685 1.00 97.38 211 VAL A CA 1
ATOM 1564 C C . VAL A 1 211 ? -3.056 -9.595 18.785 1.00 97.38 211 VAL A C 1
ATOM 1566 O O . VAL A 1 211 ? -3.680 -10.118 17.863 1.00 97.38 211 VAL A O 1
ATOM 1569 N N . ASP A 1 212 ? -2.716 -10.271 19.880 1.00 96.75 212 ASP A N 1
ATOM 1570 C CA . ASP A 1 212 ? -3.030 -11.683 20.104 1.00 96.75 212 ASP A CA 1
ATOM 1571 C C . ASP A 1 212 ? -4.287 -11.817 20.970 1.00 96.75 212 ASP A C 1
ATOM 1573 O O . ASP A 1 212 ? -4.283 -11.495 22.156 1.00 96.75 212 ASP A O 1
ATOM 1577 N N . SER A 1 213 ? -5.365 -12.342 20.382 1.00 95.56 213 SER A N 1
ATOM 1578 C CA . SER A 1 213 ? -6.666 -12.520 21.043 1.00 95.56 213 SER A CA 1
ATOM 1579 C C . SER A 1 213 ? -6.647 -13.436 22.267 1.00 95.56 213 SER A C 1
ATOM 1581 O O . SER A 1 213 ? -7.620 -13.479 23.013 1.00 95.56 213 SER A O 1
ATOM 1583 N N . THR A 1 214 ? -5.571 -14.198 22.472 1.00 96.62 214 THR A N 1
ATOM 1584 C CA . THR A 1 214 ? -5.411 -15.065 23.647 1.00 96.62 214 THR A CA 1
ATOM 1585 C C . THR A 1 214 ? -4.820 -14.333 24.855 1.00 96.62 214 THR A C 1
ATOM 1587 O O . THR A 1 214 ? -4.789 -14.886 25.956 1.00 96.62 214 TH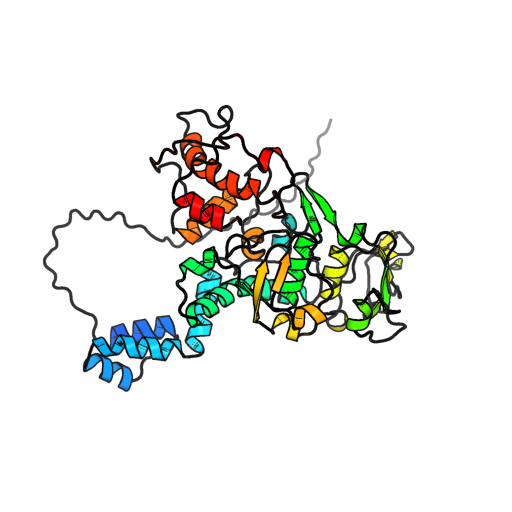R A O 1
ATOM 1590 N N . LYS A 1 215 ? -4.347 -13.094 24.674 1.00 97.69 215 LYS A N 1
ATOM 1591 C CA . LYS A 1 215 ? -3.688 -12.289 25.707 1.00 97.69 215 LYS A CA 1
ATOM 1592 C C . LYS A 1 215 ? -4.687 -11.411 26.448 1.00 97.69 215 LYS A C 1
ATOM 1594 O O . LYS A 1 215 ? -5.629 -10.885 25.866 1.00 97.69 215 LYS A O 1
ATOM 1599 N N . THR A 1 216 ? -4.421 -11.175 27.733 1.00 96.00 216 THR A N 1
ATOM 1600 C CA . THR A 1 216 ? -5.238 -10.285 28.577 1.00 96.00 216 THR A CA 1
ATOM 1601 C C . THR A 1 216 ? -5.287 -8.852 28.044 1.00 96.00 216 THR A C 1
ATOM 1603 O O . THR A 1 216 ? -6.312 -8.196 28.177 1.00 96.00 216 THR A O 1
ATOM 16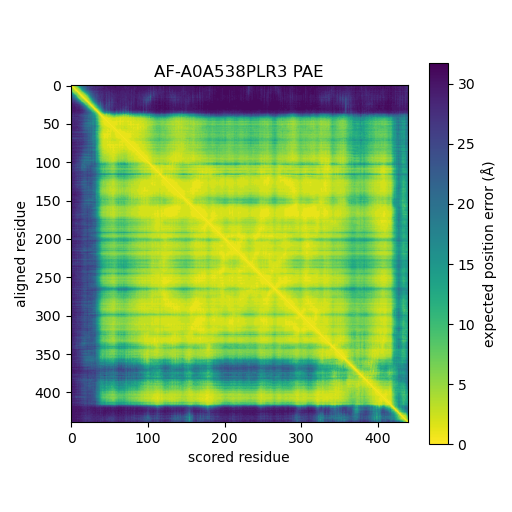06 N N . ASN A 1 217 ? -4.205 -8.383 27.416 1.00 97.50 217 ASN A N 1
ATOM 1607 C CA . ASN A 1 217 ? -4.100 -7.027 26.871 1.00 97.50 217 ASN A CA 1
ATOM 1608 C C . ASN A 1 217 ? -4.540 -6.933 25.399 1.00 97.50 217 ASN A C 1
ATOM 1610 O O . ASN A 1 217 ? -4.209 -5.956 24.730 1.00 97.50 217 ASN A O 1
ATOM 1614 N N . PHE A 1 218 ? -5.265 -7.923 24.869 1.00 97.94 218 PHE A N 1
ATOM 1615 C CA . PHE A 1 218 ? -5.753 -7.869 23.493 1.00 97.94 218 PHE A CA 1
ATOM 1616 C C . PHE A 1 218 ? -6.582 -6.599 23.253 1.00 97.94 218 PHE A C 1
ATOM 1618 O O . PHE A 1 218 ? -7.548 -6.339 23.965 1.00 97.94 218 PHE A O 1
ATOM 1625 N N . MET A 1 219 ? -6.209 -5.815 22.237 1.00 97.81 219 MET A N 1
ATOM 1626 C CA . MET A 1 219 ? -6.774 -4.499 21.902 1.00 97.81 219 MET A CA 1
ATOM 1627 C C . MET A 1 219 ? -6.572 -3.391 22.954 1.00 97.81 219 MET A C 1
ATOM 1629 O O . MET A 1 219 ? -7.218 -2.344 22.863 1.00 97.81 219 MET A O 1
ATOM 1633 N N . HIS A 1 220 ? -5.639 -3.568 23.894 1.00 98.12 220 HIS A N 1
ATOM 1634 C CA . HIS A 1 220 ? -5.134 -2.503 24.763 1.00 98.12 220 HIS A CA 1
ATOM 1635 C C . HIS A 1 220 ? -3.828 -1.929 24.211 1.00 98.12 220 HIS A C 1
ATOM 1637 O O . HIS A 1 220 ? -2.919 -2.676 23.844 1.00 98.12 220 HIS A O 1
ATOM 1643 N N . TRP A 1 221 ? -3.719 -0.604 24.173 1.00 97.75 221 TRP A N 1
ATOM 1644 C CA . TRP A 1 221 ? -2.606 0.108 23.554 1.00 97.75 221 TRP A CA 1
ATOM 1645 C C . TRP A 1 221 ? -2.088 1.209 24.468 1.00 97.75 221 TRP A C 1
ATOM 1647 O O . TRP A 1 221 ? -2.853 2.008 25.007 1.00 97.75 221 TRP A O 1
ATOM 1657 N N . TYR A 1 222 ? -0.768 1.277 24.612 1.00 97.12 222 TYR A N 1
ATOM 1658 C CA . TYR A 1 222 ? -0.144 2.352 25.368 1.00 97.12 222 TYR A CA 1
ATOM 1659 C C . TYR A 1 222 ? -0.108 3.635 24.538 1.00 97.12 222 TYR A C 1
ATOM 1661 O O . TYR A 1 222 ? 0.362 3.636 23.398 1.00 97.12 222 TYR A O 1
ATOM 1669 N N . THR A 1 223 ? -0.609 4.737 25.092 1.00 96.19 223 THR A N 1
ATOM 1670 C CA . THR A 1 223 ? -0.622 6.048 24.420 1.00 96.19 223 THR A CA 1
ATOM 1671 C C . THR A 1 223 ? -0.309 7.151 25.433 1.00 96.19 223 THR A C 1
ATOM 1673 O O . THR A 1 223 ? -1.208 7.622 26.127 1.00 96.19 223 THR A O 1
ATOM 1676 N N . PRO A 1 224 ? 0.955 7.600 25.534 1.00 95.44 224 PRO A N 1
ATOM 1677 C CA . PRO A 1 224 ? 1.381 8.530 26.583 1.00 95.44 224 PRO A CA 1
ATOM 1678 C C . PRO A 1 224 ? 0.832 9.951 26.421 1.00 95.44 224 PRO A C 1
ATOM 1680 O O . PRO A 1 224 ? 0.906 10.740 27.359 1.00 95.44 224 PRO A O 1
ATOM 1683 N N . ASP A 1 225 ? 0.284 10.297 25.255 1.00 95.19 225 ASP A N 1
ATOM 1684 C CA . ASP A 1 225 ? -0.220 11.647 25.004 1.00 95.19 225 ASP A CA 1
ATOM 1685 C C . ASP A 1 225 ? -1.565 11.927 25.683 1.00 95.19 225 ASP A C 1
ATOM 1687 O O . ASP A 1 225 ? -1.885 13.099 25.893 1.00 95.19 225 ASP A O 1
ATOM 1691 N N . LEU A 1 226 ? -2.342 10.890 26.032 1.00 95.88 226 LEU A N 1
ATOM 1692 C CA . LEU A 1 226 ? -3.724 11.028 26.515 1.00 95.88 226 LEU A CA 1
ATOM 1693 C C . LEU A 1 226 ? -3.890 12.057 27.649 1.00 95.88 226 LEU A C 1
ATOM 1695 O O . LEU A 1 226 ? -4.757 12.924 27.516 1.00 95.88 226 LEU A O 1
ATOM 1699 N N . PRO A 1 227 ? -3.035 12.089 28.696 1.00 94.88 227 PRO A N 1
ATOM 1700 C CA . PRO A 1 227 ? -3.184 13.046 29.795 1.00 94.88 227 PRO A CA 1
ATOM 1701 C C . PRO A 1 227 ? -2.915 14.507 29.403 1.00 94.88 227 PRO A C 1
ATOM 1703 O O . PRO A 1 227 ? -3.299 15.424 30.126 1.00 94.88 227 PRO A O 1
ATOM 1706 N N . THR A 1 228 ? -2.226 14.741 28.283 1.00 93.00 228 THR A N 1
ATOM 1707 C CA . THR A 1 228 ? -1.782 16.079 27.844 1.00 93.00 228 THR A CA 1
ATOM 1708 C C . THR A 1 228 ? -2.472 16.560 26.572 1.00 93.00 228 THR A C 1
ATOM 1710 O O . THR A 1 228 ? -2.289 17.707 26.156 1.00 93.00 228 THR A O 1
ATOM 1713 N N . LEU A 1 229 ? -3.269 15.696 25.943 1.00 91.88 229 LEU A N 1
ATOM 1714 C CA . LEU A 1 229 ? -3.933 15.989 24.689 1.00 91.88 229 LEU A CA 1
ATOM 1715 C C . LEU A 1 229 ? -5.050 17.013 24.901 1.00 91.88 229 LEU A C 1
ATOM 1717 O O . LEU A 1 229 ? -5.858 16.907 25.827 1.00 91.88 229 LEU A O 1
ATOM 1721 N N . THR A 1 230 ? -5.095 18.009 24.017 1.00 92.81 230 THR A N 1
ATOM 1722 C CA . THR A 1 230 ? -6.067 19.102 24.084 1.00 92.81 230 THR A CA 1
ATOM 1723 C C . THR A 1 230 ? -7.032 19.072 22.904 1.00 92.81 230 THR A C 1
ATOM 1725 O O . THR A 1 230 ? -6.678 18.776 21.759 1.00 92.81 230 THR A O 1
ATOM 1728 N N . TYR A 1 231 ? -8.284 19.392 23.198 1.00 94.62 231 TYR A N 1
ATOM 1729 C CA . TYR A 1 231 ? -9.407 19.428 22.279 1.00 94.62 231 TYR A CA 1
ATOM 1730 C C . TYR A 1 231 ? -10.086 20.805 22.349 1.00 94.62 231 TYR A C 1
ATOM 1732 O O . TYR A 1 231 ? -10.044 21.462 23.390 1.00 94.62 231 TYR A O 1
ATOM 1740 N N . PRO A 1 232 ? -10.748 21.250 21.262 1.00 93.12 232 PRO A N 1
ATOM 1741 C CA . PRO A 1 232 ? -11.602 22.433 21.281 1.00 93.12 232 PRO A CA 1
ATOM 1742 C C . PRO A 1 232 ? -12.733 22.338 22.309 1.00 93.12 232 PRO A C 1
ATOM 1744 O O . PRO A 1 232 ? -13.098 23.357 22.880 1.00 93.12 232 PRO A O 1
ATOM 1747 N N . ASP A 1 233 ? -13.269 21.134 22.547 1.00 93.50 233 ASP A N 1
ATOM 1748 C CA . ASP A 1 233 ? -14.146 20.853 23.686 1.00 93.50 233 ASP A CA 1
ATOM 1749 C C . ASP A 1 233 ? -13.282 20.455 24.895 1.00 93.50 233 ASP A C 1
ATOM 1751 O O . ASP A 1 233 ? -12.684 19.374 24.878 1.00 93.50 233 ASP A O 1
ATOM 1755 N N . PRO A 1 234 ? -13.212 21.278 25.959 1.00 94.81 234 PRO A N 1
ATOM 1756 C CA . PRO A 1 234 ? -12.390 20.977 27.124 1.00 94.81 234 PRO A CA 1
ATOM 1757 C C . PRO A 1 234 ? -12.810 19.712 27.877 1.00 94.81 234 PRO A C 1
ATOM 1759 O O . PRO A 1 234 ? -11.999 19.164 28.618 1.00 94.81 234 PRO A O 1
ATOM 1762 N N . THR A 1 235 ? -14.047 19.231 27.699 1.00 95.19 235 THR A N 1
ATOM 1763 C CA . THR A 1 235 ? -14.516 17.987 28.331 1.00 95.19 235 THR A CA 1
ATOM 1764 C C . THR A 1 235 ? -13.867 16.736 27.735 1.00 95.19 235 THR A C 1
ATOM 1766 O O . THR A 1 235 ? -13.917 15.676 28.349 1.00 95.19 235 THR A O 1
ATOM 1769 N N . CYS A 1 236 ? -13.199 16.875 26.587 1.00 95.88 236 CYS A N 1
ATOM 1770 C CA . CYS A 1 236 ? -12.385 15.840 25.955 1.00 95.88 236 CYS A CA 1
ATOM 1771 C C . CYS A 1 236 ? -10.903 15.865 26.374 1.00 95.88 236 CYS A C 1
ATOM 1773 O O . CYS A 1 236 ? -10.129 15.021 25.926 1.00 95.88 236 CYS A O 1
ATOM 1775 N N . ASN A 1 237 ? -10.473 16.833 27.188 1.00 95.25 237 ASN A N 1
ATOM 1776 C CA . ASN A 1 237 ? -9.076 16.927 27.612 1.00 95.25 237 ASN A CA 1
ATOM 1777 C C . ASN A 1 237 ? -8.751 15.885 28.685 1.00 95.25 237 ASN A C 1
ATOM 1779 O O . ASN A 1 237 ? -9.567 15.637 29.571 1.00 95.25 237 ASN A O 1
ATOM 1783 N N . ALA A 1 238 ? -7.526 15.353 28.643 1.00 92.19 238 ALA A N 1
ATOM 1784 C CA . ALA A 1 238 ? -6.985 14.446 29.659 1.00 92.19 238 ALA A CA 1
ATOM 1785 C C . ALA A 1 238 ? -7.858 13.202 29.945 1.00 92.19 238 ALA A C 1
ATOM 1787 O O . ALA A 1 238 ? -7.877 12.702 31.070 1.00 92.19 238 ALA A O 1
ATOM 1788 N N . LEU A 1 239 ? -8.590 12.706 28.939 1.00 95.38 239 LEU A N 1
ATOM 1789 C CA . LEU A 1 239 ? -9.321 11.444 29.042 1.00 95.38 239 LEU A CA 1
ATOM 1790 C C . LEU A 1 239 ? -8.337 10.272 28.973 1.00 95.38 239 LEU A C 1
ATOM 1792 O O . LEU A 1 239 ? -7.653 10.096 27.968 1.00 95.38 239 LEU A O 1
ATOM 1796 N N . ASP A 1 240 ? -8.277 9.480 30.040 1.00 96.19 240 ASP A N 1
ATOM 1797 C CA . ASP A 1 240 ? -7.432 8.292 30.154 1.00 96.19 240 ASP A CA 1
ATOM 1798 C C . ASP A 1 240 ? -8.054 7.317 31.178 1.00 96.19 240 ASP A C 1
ATOM 1800 O O . ASP A 1 240 ? -8.231 7.694 32.342 1.00 96.19 240 ASP A O 1
ATOM 1804 N N . PRO A 1 241 ? -8.437 6.092 30.780 1.00 96.94 241 PRO A N 1
ATOM 1805 C CA . PRO A 1 241 ? -8.346 5.540 29.429 1.00 96.94 241 PRO A CA 1
ATOM 1806 C C . PRO A 1 241 ? -9.382 6.150 28.473 1.00 96.94 241 PRO A C 1
ATOM 1808 O O . PRO A 1 241 ? -10.412 6.682 28.895 1.00 96.94 241 PRO A O 1
ATOM 1811 N N . ILE A 1 242 ? -9.148 5.992 27.170 1.00 97.12 242 ILE A N 1
ATOM 1812 C CA . ILE A 1 242 ? -10.194 6.137 26.151 1.00 97.12 242 ILE A CA 1
ATOM 1813 C C . ILE A 1 242 ? -10.543 4.773 25.567 1.00 97.12 242 ILE A C 1
ATOM 1815 O O . ILE A 1 242 ? -9.683 3.913 25.370 1.00 97.12 242 ILE A O 1
ATOM 1819 N N . THR A 1 243 ? -11.824 4.576 25.261 1.00 96.94 243 THR A N 1
ATOM 1820 C CA . THR A 1 243 ? -12.326 3.299 24.751 1.00 96.94 243 THR A CA 1
ATOM 1821 C C . THR A 1 243 ? -13.350 3.523 23.649 1.00 96.94 243 THR A C 1
ATOM 1823 O O . THR A 1 243 ? -14.288 4.305 23.802 1.00 96.94 243 THR A O 1
ATOM 1826 N N . PHE A 1 244 ? -13.225 2.793 22.544 1.00 96.62 244 PHE A N 1
ATOM 1827 C CA . PHE A 1 244 ? -14.153 2.866 21.415 1.00 96.62 244 PHE A CA 1
ATOM 1828 C C . PHE A 1 244 ? -14.401 1.483 20.807 1.00 96.62 244 PHE A C 1
ATOM 1830 O O . PHE A 1 244 ? -13.659 0.533 21.047 1.00 96.62 244 PHE A O 1
ATOM 1837 N N . ASN A 1 245 ? -15.506 1.338 20.070 1.00 96.00 245 ASN A N 1
ATOM 1838 C CA . ASN A 1 245 ? -15.810 0.084 19.376 1.00 96.00 245 ASN A CA 1
ATOM 1839 C C . ASN A 1 245 ? -14.730 -0.216 18.339 1.00 96.00 245 ASN A C 1
ATOM 1841 O O . ASN A 1 245 ? -14.312 0.690 17.609 1.00 96.00 245 ASN A O 1
ATOM 1845 N N . VAL A 1 246 ? -14.346 -1.489 18.230 1.00 94.50 246 VAL A N 1
ATOM 1846 C CA . VAL A 1 246 ? -13.453 -1.922 17.156 1.00 94.50 246 VAL A CA 1
ATOM 1847 C C . VAL A 1 246 ? -14.014 -1.533 15.796 1.00 94.50 246 VAL A C 1
ATOM 1849 O O . VAL A 1 246 ? -15.176 -1.770 15.466 1.00 94.50 246 VAL A O 1
ATOM 1852 N N . ASN A 1 247 ? -13.152 -0.926 15.001 1.00 95.00 247 ASN A N 1
ATOM 1853 C CA . ASN A 1 247 ? -13.301 -0.821 13.567 1.00 95.00 247 ASN A CA 1
ATOM 1854 C C . ASN A 1 247 ? -11.902 -0.749 12.966 1.00 95.00 247 ASN A C 1
ATOM 1856 O O . ASN A 1 247 ? -10.962 -0.257 13.596 1.00 95.00 247 ASN A O 1
ATOM 1860 N N . SER A 1 248 ? -11.774 -1.281 11.763 1.00 96.75 248 SER A N 1
ATOM 1861 C CA . SER A 1 248 ? -10.501 -1.410 11.063 1.00 96.75 248 SER A CA 1
ATOM 1862 C C . SER A 1 248 ? -9.822 -0.057 10.842 1.00 96.75 248 SER A C 1
ATOM 1864 O O . SER A 1 248 ? -8.619 0.051 11.034 1.00 96.75 248 SER A O 1
ATOM 1866 N N . GLN A 1 249 ? -10.588 0.993 10.521 1.00 95.31 249 GLN A N 1
ATOM 1867 C CA . GLN A 1 249 ? -10.051 2.327 10.233 1.00 95.31 249 GLN A CA 1
ATOM 1868 C C . GLN A 1 249 ? -9.445 2.999 11.464 1.00 95.31 249 GLN A C 1
ATOM 1870 O O . GLN A 1 249 ? -8.357 3.559 11.376 1.00 95.31 249 GLN A O 1
ATOM 1875 N N . ALA A 1 250 ? -10.123 2.940 12.611 1.00 95.19 250 ALA A N 1
ATOM 1876 C CA . ALA A 1 250 ? -9.589 3.487 13.851 1.00 95.19 250 ALA A CA 1
ATOM 1877 C C . ALA A 1 250 ? -8.342 2.719 14.304 1.00 95.19 250 ALA A C 1
ATOM 1879 O O . ALA A 1 250 ? -7.387 3.343 14.753 1.00 95.19 250 ALA A O 1
ATOM 1880 N N . LEU A 1 251 ? -8.328 1.389 14.143 1.00 97.50 251 LEU A N 1
ATOM 1881 C CA . LEU A 1 251 ? -7.158 0.572 14.464 1.00 97.50 251 LEU A CA 1
ATOM 1882 C C . LEU A 1 251 ? -5.978 0.902 13.539 1.00 97.50 251 LEU A C 1
ATOM 1884 O O . LEU A 1 251 ? -4.898 1.188 14.041 1.00 97.50 251 LEU A O 1
ATOM 1888 N N . HIS A 1 252 ? -6.203 0.957 12.222 1.00 97.81 252 HIS A N 1
ATOM 1889 C CA . HIS A 1 252 ? -5.213 1.394 11.232 1.00 97.81 252 HIS A CA 1
ATOM 1890 C C . HIS A 1 252 ? -4.635 2.766 11.599 1.00 97.81 252 HIS A C 1
ATOM 1892 O O . HIS A 1 252 ? -3.443 2.885 11.866 1.00 97.81 252 HIS A O 1
ATOM 1898 N N . ALA A 1 253 ? -5.476 3.798 11.720 1.00 96.06 253 ALA A N 1
ATOM 1899 C CA . ALA A 1 253 ? -5.023 5.158 12.011 1.00 96.06 253 ALA A CA 1
ATOM 1900 C C . ALA A 1 253 ? -4.247 5.254 13.339 1.00 96.06 253 ALA A C 1
ATOM 1902 O O . ALA A 1 253 ? -3.228 5.947 13.431 1.00 96.06 253 ALA A O 1
ATOM 1903 N N . MET A 1 254 ? -4.692 4.518 14.363 1.00 96.69 254 MET A N 1
ATOM 1904 C CA . MET A 1 254 ? -4.025 4.451 15.661 1.00 96.69 254 MET A CA 1
ATOM 1905 C C . MET A 1 254 ? -2.628 3.825 15.571 1.00 96.69 254 MET A C 1
ATOM 1907 O O . MET A 1 254 ? -1.714 4.319 16.233 1.00 96.69 254 MET A O 1
ATOM 1911 N N . LEU A 1 255 ? -2.408 2.811 14.722 1.00 98.19 255 LEU A N 1
ATOM 1912 C CA . LEU A 1 255 ? -1.066 2.243 14.521 1.00 98.19 255 LEU A CA 1
ATOM 1913 C C . LEU A 1 255 ? -0.057 3.315 14.071 1.00 98.19 255 LEU A C 1
ATOM 1915 O O . LEU A 1 255 ? 1.095 3.314 14.516 1.00 98.19 255 LEU A O 1
ATOM 1919 N N . TYR A 1 256 ? -0.510 4.289 13.277 1.00 98.12 256 TYR A N 1
ATOM 1920 C CA . TYR A 1 256 ? 0.290 5.428 12.809 1.00 98.12 256 TYR A CA 1
ATOM 1921 C C . TYR A 1 256 ? 0.301 6.627 13.772 1.00 98.12 256 TYR A C 1
ATOM 1923 O O . TYR A 1 256 ? 0.832 7.687 13.427 1.00 98.12 256 TYR A O 1
ATOM 1931 N N . GLY A 1 257 ? -0.231 6.480 14.988 1.00 97.38 257 GLY A N 1
ATOM 1932 C CA . GLY A 1 257 ? -0.203 7.497 16.040 1.00 97.38 257 GLY A CA 1
ATOM 1933 C C . GLY A 1 257 ? -1.335 8.519 15.970 1.00 97.38 257 GLY A C 1
ATOM 1934 O O . GLY A 1 257 ? -1.159 9.660 16.399 1.00 97.38 257 GLY A O 1
ATOM 1935 N N . GLU A 1 258 ? -2.478 8.161 15.387 1.00 97.06 258 GLU A N 1
ATOM 1936 C CA . GLU A 1 258 ? -3.722 8.905 15.595 1.00 97.06 258 GLU A CA 1
ATOM 1937 C C . GLU A 1 258 ? -4.341 8.532 16.951 1.00 97.06 258 GLU A C 1
ATOM 1939 O O . GLU A 1 258 ? -4.294 7.379 17.367 1.00 97.06 258 GLU A O 1
ATOM 1944 N N . ILE A 1 259 ? -4.959 9.500 17.625 1.00 96.88 259 ILE A N 1
ATOM 1945 C CA . ILE A 1 259 ? -5.963 9.259 18.660 1.00 96.88 259 ILE A CA 1
ATOM 1946 C C . ILE A 1 259 ? -7.324 9.301 17.952 1.00 96.88 259 ILE A C 1
ATOM 1948 O O . ILE A 1 259 ? -7.770 10.401 17.595 1.00 96.88 259 ILE A O 1
ATOM 1952 N N . PRO A 1 260 ? -7.972 8.150 17.682 1.00 95.69 260 PRO A N 1
ATOM 1953 C CA . PRO A 1 260 ? -9.195 8.118 16.889 1.00 95.69 260 PRO A CA 1
ATOM 1954 C C . PRO A 1 260 ? -10.360 8.822 17.583 1.00 95.69 260 PRO A C 1
ATOM 1956 O O . PRO A 1 260 ? -10.349 9.064 18.792 1.00 95.69 260 PRO A O 1
ATOM 1959 N N . ASN A 1 261 ? -11.405 9.122 16.812 1.00 95.00 261 ASN A N 1
ATOM 1960 C CA . ASN A 1 261 ? -12.640 9.662 17.369 1.00 95.00 261 ASN A CA 1
ATOM 1961 C C . ASN A 1 261 ? -13.238 8.692 18.401 1.00 95.00 261 ASN A C 1
ATOM 1963 O O . ASN A 1 261 ? -13.470 7.522 18.090 1.00 95.00 261 ASN A O 1
ATOM 1967 N N . HIS A 1 262 ? -13.531 9.188 19.600 1.00 95.50 262 HIS A N 1
ATOM 1968 C CA . HIS A 1 262 ? -13.973 8.366 20.728 1.00 95.50 262 HIS A CA 1
ATOM 1969 C C . HIS A 1 262 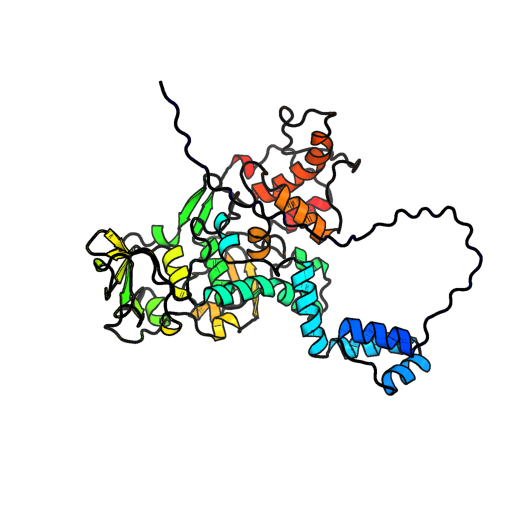? -15.049 9.075 21.563 1.00 95.50 262 HIS A C 1
ATOM 1971 O O . HIS A 1 262 ? -15.174 10.298 21.492 1.00 95.50 262 HIS A O 1
ATOM 1977 N N . PRO A 1 263 ? -15.845 8.338 22.355 1.00 96.31 263 PRO A N 1
ATOM 1978 C CA . PRO A 1 263 ? -16.811 8.937 23.269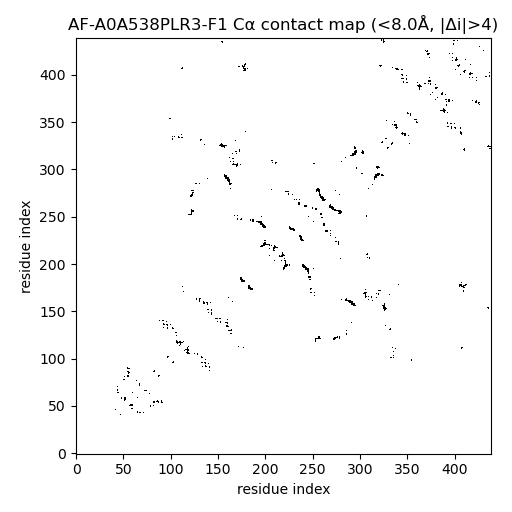 1.00 96.31 263 PRO A CA 1
ATOM 1979 C C . PRO A 1 263 ? -16.126 9.732 24.386 1.00 96.31 263 PRO A C 1
ATOM 1981 O O . PRO A 1 263 ? -15.205 9.234 25.030 1.00 96.31 263 PRO A O 1
ATOM 1984 N N . GLY A 1 264 ? -16.628 10.933 24.651 1.00 94.50 264 GLY A N 1
ATOM 1985 C CA . GLY A 1 264 ? -16.300 11.752 25.812 1.00 94.50 264 GLY A CA 1
ATOM 1986 C C . GLY A 1 264 ? -17.547 12.128 26.624 1.00 94.50 264 GLY A C 1
ATOM 1987 O O . GLY A 1 264 ? -18.668 11.750 26.267 1.00 94.50 264 GLY A O 1
ATOM 1988 N N . PRO A 1 265 ? -17.380 12.890 27.719 1.00 94.62 265 PRO A N 1
ATOM 1989 C CA . PRO A 1 265 ? -18.465 13.227 28.644 1.00 94.62 265 PRO A CA 1
ATOM 1990 C C . PRO A 1 265 ? -19.634 13.999 28.012 1.00 94.62 265 PRO A C 1
ATOM 1992 O O . PRO A 1 265 ? -20.781 13.794 28.402 1.00 94.62 265 PRO A O 1
ATOM 1995 N N . SER A 1 266 ? -19.354 14.868 27.034 1.00 92.31 266 SER A N 1
ATOM 1996 C CA . SER A 1 266 ? -20.356 15.740 26.391 1.00 92.31 266 SER A CA 1
ATOM 1997 C C . SER A 1 266 ? -20.731 15.306 24.970 1.00 92.31 266 SER A C 1
ATOM 1999 O O . SER A 1 266 ? -21.472 16.007 24.283 1.00 92.31 266 SER A O 1
ATOM 2001 N N . GLY A 1 267 ? -20.215 14.166 24.503 1.00 93.62 267 GLY A N 1
ATOM 2002 C CA . GLY A 1 267 ? -20.339 13.715 23.117 1.00 93.62 267 GLY A CA 1
ATOM 2003 C C . GLY A 1 267 ? -19.030 13.140 22.587 1.00 93.62 267 GLY A C 1
ATOM 2004 O O . GLY A 1 267 ? -18.108 12.868 23.348 1.00 93.62 267 GLY A O 1
ATOM 2005 N N . ASN A 1 268 ? -18.944 12.927 21.275 1.00 94.75 268 ASN A N 1
ATOM 2006 C CA . ASN A 1 268 ? -17.732 12.388 20.660 1.00 94.75 268 ASN A CA 1
ATOM 2007 C C . ASN A 1 268 ? -16.608 13.431 20.595 1.00 94.75 268 ASN A C 1
ATOM 2009 O O . ASN A 1 268 ? -16.794 14.543 20.099 1.00 94.75 268 ASN A O 1
ATOM 2013 N N . CYS A 1 269 ? -15.421 13.016 21.012 1.00 95.50 269 CYS A N 1
ATOM 2014 C CA . CYS A 1 269 ? -14.171 13.736 20.868 1.00 95.50 269 CYS A CA 1
ATOM 2015 C C . CYS A 1 269 ? -13.565 13.405 19.499 1.00 95.50 269 CYS A C 1
ATOM 2017 O O . CYS A 1 269 ? -13.105 12.286 19.277 1.00 95.50 269 CYS A O 1
ATOM 2019 N N . GLY A 1 270 ? -13.585 14.368 18.571 1.00 93.56 270 GLY A N 1
ATOM 2020 C CA . GLY A 1 270 ? -13.055 14.189 17.211 1.00 93.56 270 GLY A CA 1
ATOM 2021 C C . GLY A 1 270 ? -11.564 13.841 17.189 1.00 93.56 270 GLY A C 1
ATOM 2022 O O . GLY A 1 270 ? -10.819 14.313 18.034 1.00 93.56 270 GLY A O 1
ATOM 2023 N N . ASN A 1 271 ? -11.109 13.074 16.203 1.00 94.19 271 ASN A N 1
ATOM 2024 C CA . ASN A 1 271 ? -9.747 12.533 16.136 1.00 94.19 271 ASN A CA 1
ATOM 2025 C C . ASN A 1 271 ? -8.605 13.573 16.200 1.00 94.19 271 ASN A C 1
ATOM 2027 O O . ASN A 1 271 ? -8.756 14.734 15.805 1.00 94.19 271 ASN A O 1
ATOM 2031 N N . ARG A 1 272 ? -7.426 13.155 16.679 1.00 95.06 272 ARG A N 1
ATOM 2032 C CA . ARG A 1 272 ? -6.226 14.003 16.812 1.00 95.06 272 ARG A CA 1
ATOM 2033 C C . ARG A 1 272 ? -4.962 13.282 16.373 1.00 95.06 272 ARG A C 1
ATOM 2035 O O . ARG A 1 272 ? -4.811 12.089 16.594 1.00 95.06 272 ARG A O 1
ATOM 2042 N N . ALA A 1 273 ? -4.010 14.035 15.835 1.00 95.19 273 ALA A N 1
ATOM 2043 C CA . ALA A 1 273 ? -2.649 13.546 15.662 1.00 95.19 273 ALA A CA 1
ATOM 2044 C C . ALA A 1 273 ? -1.932 13.512 17.020 1.00 95.19 273 ALA A C 1
ATOM 2046 O O . ALA A 1 273 ? -1.846 14.542 17.693 1.00 95.19 273 ALA A O 1
ATOM 2047 N N . GLY A 1 274 ? -1.381 12.360 17.397 1.00 94.69 274 GLY A N 1
ATOM 2048 C CA . GLY A 1 274 ? -0.500 12.242 18.553 1.00 94.69 274 GLY A CA 1
ATOM 2049 C C . GLY A 1 274 ? 0.901 12.806 18.297 1.00 94.69 274 GLY A C 1
ATOM 2050 O O . GLY A 1 274 ? 1.250 13.308 17.216 1.00 94.69 274 GLY A O 1
ATOM 2051 N N . SER A 1 275 ? 1.736 12.723 19.320 1.00 95.06 275 SER A N 1
ATOM 2052 C CA . SER A 1 275 ? 3.185 12.813 19.236 1.00 95.06 275 SER A CA 1
ATOM 2053 C C . SER A 1 275 ? 3.771 11.531 18.628 1.00 95.06 275 SER A C 1
ATOM 2055 O O . SER A 1 275 ? 3.069 10.555 18.356 1.00 95.06 275 SER A O 1
ATOM 2057 N N . LEU A 1 276 ? 5.088 11.521 18.406 1.00 93.88 276 LEU A N 1
ATOM 2058 C CA . LEU A 1 276 ? 5.799 10.320 17.954 1.00 93.88 276 LEU A CA 1
ATOM 2059 C C . LEU A 1 276 ? 5.709 9.165 18.962 1.00 93.88 276 LEU A C 1
ATOM 2061 O O . LEU A 1 276 ? 5.850 8.015 18.565 1.00 93.88 276 LEU A O 1
ATOM 2065 N N . MET A 1 277 ? 5.441 9.456 20.238 1.00 92.44 277 MET A N 1
ATOM 2066 C CA . MET A 1 277 ? 5.344 8.444 21.291 1.00 92.44 277 MET A CA 1
ATOM 2067 C C . MET A 1 277 ? 4.029 7.652 21.252 1.00 92.44 277 MET A C 1
ATOM 2069 O O . MET A 1 277 ? 3.933 6.617 21.902 1.00 92.44 277 MET A O 1
ATOM 2073 N N . SER A 1 278 ? 3.032 8.123 20.496 1.00 94.94 278 SER A N 1
ATOM 2074 C CA . SER A 1 278 ? 1.765 7.411 20.276 1.00 94.94 278 SER A CA 1
ATOM 2075 C C . SER A 1 278 ? 1.788 6.501 19.047 1.00 94.94 278 SER A C 1
ATOM 2077 O O . SER A 1 278 ? 0.840 5.749 18.824 1.00 94.94 278 SER A O 1
ATOM 2079 N N . VAL A 1 279 ? 2.850 6.560 18.236 1.00 97.44 279 VAL A N 1
ATOM 2080 C CA . VAL A 1 279 ? 3.018 5.680 17.075 1.00 97.44 279 VAL A CA 1
ATOM 2081 C C . VAL A 1 279 ? 3.307 4.266 17.571 1.00 97.44 279 VAL A C 1
ATOM 2083 O O . VAL A 1 279 ? 4.279 4.044 18.287 1.00 97.44 279 VAL A O 1
ATOM 2086 N N . GLN A 1 280 ? 2.473 3.306 17.170 1.00 97.62 280 GLN A N 1
ATOM 2087 C CA . GLN A 1 280 ? 2.639 1.903 17.565 1.00 97.62 280 GLN A CA 1
ATOM 2088 C C . GLN A 1 280 ? 3.630 1.174 16.646 1.00 97.62 280 GLN A C 1
ATOM 2090 O O . GLN A 1 280 ? 4.297 0.226 17.059 1.00 97.62 280 GLN A O 1
ATOM 2095 N N . MET A 1 281 ? 3.745 1.623 15.394 1.00 97.62 281 MET A N 1
ATOM 2096 C CA . MET A 1 281 ? 4.699 1.097 14.414 1.00 97.62 281 MET A CA 1
ATOM 2097 C C . MET A 1 281 ? 6.147 1.414 14.808 1.00 97.62 281 MET A C 1
ATOM 2099 O O . MET A 1 281 ? 6.479 2.538 15.185 1.00 97.62 281 MET A O 1
ATOM 2103 N N . ALA A 1 282 ? 7.043 0.441 14.654 1.00 97.00 282 ALA A N 1
ATOM 2104 C CA . ALA A 1 282 ? 8.471 0.670 14.832 1.00 97.00 282 ALA A CA 1
ATOM 2105 C C . ALA A 1 282 ? 9.039 1.459 13.634 1.00 97.00 282 ALA A C 1
ATOM 2107 O O . ALA A 1 282 ? 8.578 1.272 12.508 1.00 97.00 282 ALA A O 1
ATOM 2108 N N . PRO A 1 283 ? 10.104 2.269 13.801 1.00 97.62 283 PRO A N 1
ATOM 2109 C CA . PRO A 1 283 ? 10.744 2.965 12.677 1.00 97.62 283 PRO A CA 1
ATOM 2110 C C . PRO A 1 283 ? 11.188 2.030 11.537 1.00 97.62 283 PRO A C 1
ATOM 2112 O O . PRO A 1 283 ? 11.135 2.386 10.359 1.00 97.62 283 PRO A O 1
ATOM 2115 N N . THR A 1 284 ? 11.588 0.801 11.875 1.00 98.31 284 THR A N 1
ATOM 2116 C CA . THR A 1 284 ? 11.950 -0.238 10.901 1.00 98.31 284 THR A CA 1
ATOM 2117 C C . THR A 1 284 ? 10.769 -0.715 10.063 1.00 98.31 284 THR A C 1
ATOM 2119 O O . THR A 1 284 ? 10.975 -1.162 8.939 1.00 98.31 284 THR A O 1
ATOM 2122 N N . ASP A 1 285 ? 9.531 -0.581 10.547 1.00 98.75 285 ASP A N 1
ATOM 2123 C CA . ASP A 1 285 ? 8.334 -1.000 9.810 1.00 98.75 285 ASP A CA 1
ATOM 2124 C C . ASP A 1 285 ? 8.088 -0.143 8.556 1.00 98.75 285 ASP A C 1
ATOM 2126 O O . ASP A 1 285 ? 7.315 -0.548 7.692 1.00 98.75 285 ASP A O 1
ATOM 2130 N N . PHE A 1 286 ? 8.788 0.991 8.419 1.00 98.75 286 PHE A N 1
ATOM 2131 C CA . PHE A 1 286 ? 8.750 1.882 7.252 1.00 98.75 286 PHE A CA 1
ATOM 2132 C C . PHE A 1 286 ? 9.980 1.779 6.343 1.00 98.75 286 PHE A C 1
ATOM 2134 O O . PHE A 1 286 ? 10.036 2.430 5.302 1.00 98.75 286 PHE A O 1
ATOM 2141 N N . THR A 1 287 ? 10.999 1.014 6.739 1.00 98.44 287 THR A N 1
ATOM 2142 C CA . THR A 1 287 ? 12.295 0.971 6.033 1.00 98.44 287 THR A CA 1
ATOM 2143 C C . THR A 1 287 ? 12.774 -0.447 5.725 1.00 98.44 287 THR A C 1
ATOM 2145 O O . THR A 1 287 ? 13.635 -0.625 4.865 1.00 98.44 287 THR A O 1
ATOM 2148 N N . ALA A 1 288 ? 12.195 -1.468 6.364 1.00 98.25 288 ALA A N 1
ATOM 2149 C CA . ALA A 1 288 ? 12.483 -2.877 6.112 1.00 98.25 288 ALA A CA 1
ATOM 2150 C C . ALA A 1 288 ? 11.779 -3.373 4.837 1.00 98.25 288 ALA A C 1
ATOM 2152 O O . ALA A 1 288 ? 10.771 -4.077 4.891 1.00 98.25 288 ALA A O 1
ATOM 2153 N N . TRP A 1 289 ? 12.312 -2.979 3.684 1.00 98.31 289 TRP A N 1
ATOM 2154 C CA . TRP A 1 289 ? 11.820 -3.398 2.376 1.00 98.31 289 TRP A CA 1
ATOM 2155 C C . TRP A 1 289 ? 12.148 -4.859 2.075 1.00 98.31 289 TRP A C 1
ATOM 2157 O O . TRP A 1 289 ? 13.289 -5.296 2.223 1.00 98.31 289 TRP A O 1
ATOM 2167 N N . LYS A 1 290 ? 11.159 -5.593 1.572 1.00 97.88 290 LYS A N 1
ATOM 2168 C CA . LYS A 1 290 ? 11.318 -6.961 1.072 1.00 97.88 290 LYS A CA 1
ATOM 2169 C C . LYS A 1 290 ? 10.345 -7.226 -0.066 1.00 97.88 290 LYS A C 1
ATOM 2171 O O . LYS A 1 290 ? 9.297 -6.591 -0.149 1.00 97.88 290 LYS A O 1
ATOM 2176 N N . MET A 1 291 ? 10.691 -8.179 -0.923 1.00 97.75 291 MET A N 1
ATOM 2177 C CA . MET A 1 291 ? 9.782 -8.645 -1.962 1.00 97.75 291 MET A CA 1
ATOM 2178 C C . MET A 1 291 ? 8.710 -9.537 -1.327 1.00 97.75 291 MET A C 1
ATOM 2180 O O . MET A 1 291 ? 9.038 -10.501 -0.633 1.00 97.75 291 MET A O 1
ATOM 2184 N N . VAL A 1 292 ? 7.441 -9.209 -1.551 1.00 98.50 292 VAL A N 1
ATOM 2185 C CA . VAL A 1 292 ? 6.278 -9.884 -0.967 1.00 98.50 292 VAL A CA 1
ATOM 2186 C C . VAL A 1 292 ? 5.365 -10.362 -2.082 1.00 98.50 292 VAL A C 1
ATOM 2188 O O . VAL A 1 292 ? 5.039 -9.599 -2.987 1.00 98.50 292 VAL A O 1
ATOM 2191 N N . THR A 1 293 ? 4.940 -11.621 -2.012 1.00 98.12 293 THR A N 1
ATOM 2192 C CA . THR A 1 293 ? 3.952 -12.169 -2.950 1.00 98.12 293 THR A CA 1
ATOM 2193 C C . THR A 1 293 ? 2.542 -11.820 -2.481 1.00 98.12 293 THR A C 1
ATOM 2195 O O . THR A 1 293 ? 2.171 -12.145 -1.360 1.00 98.12 293 THR A O 1
ATOM 2198 N N . VAL A 1 294 ? 1.740 -11.180 -3.323 1.00 97.19 294 VAL A N 1
ATOM 2199 C CA . VAL A 1 294 ? 0.322 -10.912 -3.069 1.00 97.19 294 VAL A CA 1
ATOM 2200 C C . VAL A 1 294 ? -0.510 -11.931 -3.835 1.00 97.19 294 VAL A C 1
ATOM 2202 O O . VAL A 1 294 ? -0.383 -12.069 -5.053 1.00 97.19 294 VAL A O 1
ATOM 2205 N N . ARG A 1 295 ? -1.370 -12.665 -3.130 1.00 95.69 295 ARG A N 1
ATOM 2206 C CA . ARG A 1 295 ? -2.240 -13.670 -3.744 1.00 95.69 295 ARG A CA 1
ATOM 2207 C C . ARG A 1 295 ? -3.608 -13.730 -3.088 1.00 95.69 295 ARG A C 1
ATOM 2209 O O . ARG A 1 295 ? -3.799 -13.283 -1.962 1.00 95.69 295 ARG A O 1
ATOM 2216 N N . GLN A 1 296 ? -4.534 -14.362 -3.796 1.00 93.94 296 GLN A N 1
ATOM 2217 C CA . GLN A 1 296 ? -5.849 -14.677 -3.263 1.00 93.94 296 GLN A CA 1
ATOM 2218 C C . GLN A 1 296 ? -5.821 -15.883 -2.312 1.00 93.94 296 GLN A C 1
ATOM 2220 O O . GLN A 1 296 ? -4.937 -16.742 -2.437 1.00 93.94 296 GLN A O 1
ATOM 2225 N N . PRO A 1 297 ? -6.761 -15.946 -1.346 1.00 95.50 297 PRO A N 1
ATOM 2226 C CA . PRO A 1 297 ? -6.899 -17.093 -0.457 1.00 95.50 297 PRO A CA 1
ATOM 2227 C C . PRO A 1 297 ? -7.301 -18.347 -1.231 1.00 95.50 297 PRO A C 1
ATOM 2229 O O . PRO A 1 297 ? -8.185 -18.309 -2.088 1.00 95.50 297 PRO A O 1
ATOM 2232 N N . ALA A 1 298 ? -6.695 -19.477 -0.875 1.00 95.25 298 ALA A N 1
ATOM 2233 C CA . ALA A 1 298 ? -7.217 -20.784 -1.239 1.00 95.25 298 ALA A CA 1
ATOM 2234 C C . ALA A 1 298 ? -8.571 -21.037 -0.546 1.00 95.25 298 ALA A C 1
ATOM 2236 O O . ALA A 1 298 ? -8.962 -20.348 0.402 1.00 95.25 298 ALA A O 1
ATOM 2237 N N . ALA A 1 299 ? -9.308 -22.051 -1.005 1.00 93.94 299 ALA A N 1
ATOM 2238 C CA . ALA A 1 299 ? -10.597 -22.401 -0.415 1.00 93.94 299 ALA A CA 1
ATOM 2239 C C . ALA A 1 299 ? -10.462 -22.692 1.095 1.00 93.94 299 ALA A C 1
ATOM 2241 O O . ALA A 1 299 ? -9.736 -23.596 1.500 1.00 93.94 299 ALA A O 1
ATOM 2242 N N . GLY A 1 300 ? -11.179 -21.921 1.920 1.00 93.81 300 GLY A N 1
ATOM 2243 C CA . GLY A 1 300 ? -11.154 -22.038 3.383 1.00 93.81 300 GLY A CA 1
ATOM 2244 C C . GLY A 1 300 ? -9.939 -21.404 4.071 1.00 93.81 300 GLY A C 1
ATOM 2245 O O . GLY A 1 300 ? -9.833 -21.489 5.292 1.00 93.81 300 GLY A O 1
ATOM 2246 N N . GLU A 1 301 ? -9.037 -20.764 3.327 1.00 96.75 301 GLU A N 1
ATOM 2247 C CA . GLU A 1 301 ? -7.860 -20.110 3.892 1.00 96.75 301 GLU A CA 1
ATOM 2248 C C . GLU A 1 301 ? -8.209 -18.767 4.550 1.00 96.75 301 GLU A C 1
ATOM 2250 O O . GLU A 1 301 ? -8.979 -17.961 4.017 1.00 96.75 301 GLU A O 1
ATOM 2255 N N . ALA A 1 302 ? -7.618 -18.513 5.720 1.00 95.38 302 ALA A N 1
ATOM 2256 C CA . ALA A 1 302 ? -7.727 -17.226 6.391 1.00 95.38 302 ALA A CA 1
ATOM 2257 C C . ALA A 1 302 ? -6.913 -16.152 5.656 1.00 95.38 302 ALA A C 1
ATOM 2259 O O . ALA A 1 302 ? -5.811 -16.396 5.170 1.00 95.38 302 ALA A O 1
ATOM 2260 N N . ARG A 1 303 ? -7.449 -14.933 5.616 1.00 96.81 303 ARG A N 1
ATOM 2261 C CA . ARG A 1 303 ? -6.760 -13.779 5.030 1.00 96.81 303 ARG A CA 1
ATOM 2262 C C . ARG A 1 303 ? -5.721 -13.217 5.985 1.00 96.81 303 ARG A C 1
ATOM 2264 O O . ARG A 1 303 ? -5.778 -13.455 7.194 1.00 96.81 303 ARG A O 1
ATOM 2271 N N . THR A 1 304 ? -4.806 -12.420 5.449 1.00 98.25 304 THR A N 1
ATOM 2272 C CA . THR A 1 304 ? -3.821 -11.721 6.271 1.00 98.25 304 THR A CA 1
ATOM 2273 C C . THR A 1 304 ? -4.500 -10.748 7.239 1.00 98.25 304 THR A C 1
ATOM 2275 O O . THR A 1 304 ? -5.288 -9.895 6.842 1.00 98.25 304 THR A O 1
ATOM 2278 N N . VAL A 1 305 ? -4.164 -10.861 8.526 1.00 97.81 305 VAL A N 1
ATOM 2279 C CA . VAL A 1 305 ? -4.672 -9.984 9.590 1.00 97.81 305 VAL A CA 1
ATOM 2280 C C . VAL A 1 305 ? -3.849 -8.699 9.629 1.00 97.81 305 VAL A C 1
ATOM 2282 O O . VAL A 1 305 ? -2.685 -8.726 10.026 1.00 97.81 305 VAL A O 1
ATOM 2285 N N . PHE A 1 306 ? -4.459 -7.575 9.248 1.00 98.25 306 PHE A N 1
ATOM 2286 C CA . PHE A 1 306 ? -3.751 -6.305 9.049 1.00 98.25 306 PHE A CA 1
ATOM 2287 C C . PHE A 1 306 ? -3.033 -5.791 10.304 1.00 98.25 306 PHE A C 1
ATOM 2289 O O . PHE A 1 306 ? -1.866 -5.422 10.246 1.00 98.25 306 PHE A O 1
ATOM 2296 N N . TYR A 1 307 ? -3.684 -5.853 11.467 1.00 97.75 307 TYR A N 1
ATOM 2297 C CA . TYR A 1 307 ? -3.130 -5.304 12.705 1.00 97.75 307 TYR A CA 1
ATOM 2298 C C . TYR A 1 307 ? -2.050 -6.185 13.348 1.00 97.75 307 TYR A C 1
ATOM 2300 O O . TYR A 1 307 ? -1.401 -5.746 14.294 1.00 97.75 307 TYR A O 1
ATOM 2308 N N . ASN A 1 308 ? -1.814 -7.412 12.862 1.00 98.12 308 ASN A N 1
ATOM 2309 C CA . ASN A 1 308 ? -0.753 -8.282 13.380 1.00 98.12 308 ASN A CA 1
ATOM 2310 C C . ASN A 1 308 ? 0.605 -7.934 12.744 1.00 98.12 308 ASN A C 1
ATOM 2312 O O . ASN A 1 308 ? 1.250 -8.748 12.081 1.00 98.12 308 ASN A O 1
ATOM 2316 N N . VAL A 1 309 ? 1.051 -6.698 12.967 1.00 98.44 309 VAL A N 1
ATOM 2317 C CA . VAL A 1 309 ? 2.322 -6.162 12.459 1.00 98.44 309 VAL A CA 1
ATOM 2318 C C . VAL A 1 309 ? 3.529 -7.041 12.830 1.00 98.44 309 VAL A C 1
ATOM 2320 O O . VAL A 1 309 ? 4.386 -7.236 11.964 1.00 98.44 309 VAL A O 1
ATOM 2323 N N . PRO A 1 310 ? 3.626 -7.652 14.035 1.00 98.25 310 PRO A N 1
ATOM 2324 C CA . PRO A 1 310 ? 4.702 -8.595 14.333 1.00 98.25 310 PRO A CA 1
ATOM 2325 C C . PRO A 1 310 ? 4.789 -9.763 13.340 1.00 98.25 310 PRO A C 1
ATOM 2327 O O . PRO A 1 310 ? 5.896 -10.121 12.940 1.00 98.25 310 PRO A O 1
ATOM 2330 N N . ALA A 1 311 ? 3.656 -10.313 12.890 1.00 98.31 311 ALA A N 1
ATOM 2331 C CA . ALA A 1 311 ? 3.638 -11.332 11.840 1.00 98.31 311 ALA A CA 1
ATOM 2332 C C . ALA A 1 311 ? 4.011 -10.750 10.463 1.00 98.31 311 ALA A C 1
ATOM 2334 O O . ALA A 1 311 ? 4.763 -11.370 9.709 1.00 98.31 311 ALA A O 1
ATOM 2335 N N . LEU A 1 312 ? 3.562 -9.530 10.144 1.00 98.62 312 LEU A N 1
ATOM 2336 C CA . LEU A 1 312 ? 3.905 -8.862 8.880 1.00 98.62 312 LEU A CA 1
ATOM 2337 C C . LEU A 1 312 ? 5.409 -8.597 8.736 1.00 98.62 312 LEU A C 1
ATOM 2339 O O . LEU A 1 312 ? 5.941 -8.656 7.628 1.00 98.62 312 LEU A O 1
ATOM 2343 N N . ARG A 1 313 ? 6.136 -8.374 9.840 1.00 98.38 313 ARG A N 1
ATOM 2344 C CA . ARG A 1 313 ? 7.600 -8.186 9.831 1.00 98.38 313 ARG A CA 1
ATOM 2345 C C . ARG A 1 313 ? 8.351 -9.366 9.224 1.00 98.38 313 ARG A C 1
ATOM 2347 O O . ARG A 1 313 ? 9.335 -9.149 8.518 1.00 98.38 313 ARG A O 1
ATOM 2354 N N . THR A 1 314 ? 7.867 -10.592 9.403 1.00 97.75 314 THR A N 1
ATOM 2355 C CA . THR A 1 314 ? 8.514 -11.806 8.876 1.00 97.75 314 THR A CA 1
ATOM 2356 C C . THR A 1 314 ? 7.822 -12.383 7.643 1.00 97.75 314 THR A C 1
ATOM 2358 O O . THR A 1 314 ? 8.455 -13.123 6.898 1.00 97.75 314 THR A O 1
ATOM 2361 N N . ALA A 1 315 ? 6.568 -12.010 7.373 1.00 98.19 315 ALA A N 1
ATOM 2362 C CA . ALA A 1 315 ? 5.809 -12.532 6.239 1.00 98.19 315 ALA A CA 1
ATOM 2363 C C . ALA A 1 315 ? 6.464 -12.217 4.880 1.00 98.19 315 ALA A C 1
ATOM 2365 O O . ALA A 1 315 ? 6.920 -11.103 4.633 1.00 98.19 315 ALA A O 1
ATOM 2366 N N . THR A 1 316 ? 6.491 -13.192 3.978 1.00 98.06 316 THR A N 1
ATOM 2367 C CA . THR A 1 316 ? 6.927 -13.028 2.576 1.00 98.06 316 THR A CA 1
ATOM 2368 C C . THR A 1 316 ? 5.748 -13.052 1.607 1.00 98.06 316 THR A C 1
ATOM 2370 O O . THR A 1 316 ? 5.926 -13.020 0.390 1.00 98.06 316 THR A O 1
ATOM 2373 N N . GLU A 1 317 ? 4.534 -13.112 2.149 1.00 98.12 317 GLU A N 1
ATOM 2374 C CA . GLU A 1 317 ? 3.300 -13.252 1.399 1.00 98.12 317 GLU A CA 1
ATOM 2375 C C . GLU A 1 317 ? 2.146 -12.513 2.089 1.00 98.12 317 GLU A C 1
ATOM 2377 O O . GLU A 1 317 ? 2.094 -12.450 3.320 1.00 98.12 317 GLU A O 1
ATOM 2382 N N . LEU A 1 318 ? 1.228 -11.974 1.286 1.00 98.50 318 LEU A N 1
ATOM 2383 C CA . LEU A 1 318 ? -0.078 -11.478 1.705 1.00 98.50 318 LEU A CA 1
ATOM 2384 C C . LEU A 1 318 ? -1.183 -12.272 1.013 1.00 98.50 318 LEU A C 1
ATOM 2386 O O . LEU A 1 318 ? -1.164 -12.461 -0.205 1.00 98.50 318 LEU A O 1
ATOM 2390 N N . VAL A 1 319 ? -2.170 -12.672 1.808 1.00 98.12 319 VAL A N 1
ATOM 2391 C CA . VAL A 1 319 ? -3.372 -13.376 1.374 1.00 98.12 319 VAL A CA 1
ATOM 2392 C C . VAL A 1 319 ? -4.541 -12.398 1.436 1.00 98.12 319 VAL A C 1
ATOM 2394 O O . VAL A 1 319 ? -5.061 -12.119 2.519 1.00 98.12 319 VAL A O 1
ATOM 2397 N N . LEU A 1 320 ? -4.934 -11.861 0.280 1.00 96.69 320 LEU A N 1
ATOM 2398 C CA . LEU A 1 320 ? -5.925 -10.788 0.127 1.00 96.69 320 LEU A CA 1
ATOM 2399 C C . LEU A 1 320 ? -7.032 -11.231 -0.831 1.00 96.69 320 LEU A C 1
ATOM 2401 O O . LEU A 1 320 ? -6.755 -11.878 -1.833 1.00 96.69 320 LEU A O 1
ATOM 2405 N N . GLN A 1 321 ? -8.293 -10.889 -0.576 1.00 93.19 321 GLN A N 1
ATOM 2406 C CA . GLN A 1 321 ? -9.370 -11.172 -1.530 1.00 93.19 321 GLN A CA 1
ATOM 2407 C C . GLN A 1 321 ? -9.263 -10.307 -2.794 1.00 93.19 321 GLN A C 1
ATOM 2409 O O . GLN A 1 321 ? -9.526 -10.786 -3.900 1.00 93.19 321 GLN A O 1
ATOM 2414 N N . THR A 1 322 ? -8.897 -9.041 -2.620 1.00 91.19 322 THR A N 1
ATOM 2415 C CA . THR A 1 322 ? -8.721 -8.074 -3.705 1.00 91.19 322 THR A CA 1
ATOM 2416 C C . THR A 1 322 ? -7.476 -8.438 -4.517 1.00 91.19 322 THR A C 1
ATOM 2418 O O . THR A 1 322 ? -6.393 -8.558 -3.938 1.00 91.19 322 THR A O 1
ATOM 2421 N N . PRO A 1 323 ? -7.595 -8.664 -5.838 1.00 89.56 323 PRO A N 1
ATOM 2422 C CA . PRO A 1 323 ? -6.428 -8.924 -6.666 1.00 89.56 323 PRO A CA 1
ATOM 2423 C C . PRO A 1 323 ? -5.585 -7.647 -6.792 1.00 89.56 323 PRO A C 1
ATOM 2425 O O . PRO A 1 323 ? -6.126 -6.562 -6.973 1.00 89.56 323 PRO A O 1
ATOM 2428 N N . HIS A 1 324 ? -4.259 -7.787 -6.712 1.00 90.50 324 HIS A N 1
ATOM 2429 C CA . HIS A 1 324 ? -3.310 -6.690 -6.945 1.00 90.50 324 HIS A CA 1
ATOM 2430 C C . HIS A 1 324 ? -2.174 -7.091 -7.908 1.00 90.50 324 HIS A C 1
ATOM 2432 O O . HIS A 1 324 ? -1.009 -7.148 -7.504 1.00 90.50 324 HIS A O 1
ATOM 2438 N N . PRO A 1 325 ? -2.476 -7.438 -9.172 1.00 85.00 325 PRO A N 1
ATOM 2439 C CA . PRO A 1 325 ? -1.445 -7.709 -10.164 1.00 85.00 325 PRO A CA 1
ATOM 2440 C C . PRO A 1 325 ? -0.780 -6.410 -10.636 1.00 85.00 325 PRO A C 1
ATOM 2442 O O . PRO A 1 325 ? -1.438 -5.482 -11.117 1.00 85.00 325 PRO A O 1
ATOM 2445 N N . GLY A 1 326 ? 0.542 -6.375 -10.505 1.00 88.00 326 GLY A N 1
ATOM 2446 C CA . GLY A 1 326 ? 1.423 -5.348 -11.042 1.00 88.00 326 GLY A CA 1
ATOM 2447 C C . GLY A 1 326 ? 1.053 -3.910 -10.688 1.00 88.00 326 GLY A C 1
ATOM 2448 O O . GLY A 1 326 ? 0.451 -3.612 -9.659 1.00 88.00 326 GLY A O 1
ATOM 2449 N N . PHE A 1 327 ? 1.473 -2.991 -11.556 1.00 89.81 327 PHE A N 1
ATOM 2450 C CA . PHE A 1 327 ? 1.411 -1.550 -11.307 1.00 89.81 327 PHE A CA 1
ATOM 2451 C C . PHE A 1 327 ? -0.015 -0.997 -11.153 1.00 89.81 327 PHE A C 1
ATOM 2453 O O . PHE A 1 327 ? -0.306 -0.242 -10.218 1.00 89.81 327 PHE A O 1
ATOM 2460 N N . PHE A 1 328 ? -0.902 -1.374 -12.079 1.00 89.31 328 PHE A N 1
ATOM 2461 C CA . PHE A 1 328 ? -2.217 -0.750 -12.283 1.00 89.31 328 PHE A CA 1
ATOM 2462 C C . PHE A 1 328 ? -3.255 -1.094 -11.215 1.00 89.31 328 PHE A C 1
ATOM 2464 O O . PHE A 1 328 ? -4.393 -0.644 -11.291 1.00 89.31 328 PHE A O 1
ATOM 2471 N N . SER A 1 329 ? -2.865 -1.890 -10.225 1.00 89.88 329 SER A N 1
ATOM 2472 C CA . SER A 1 329 ? -3.700 -2.277 -9.093 1.00 89.88 329 SER A CA 1
ATOM 2473 C C . SER A 1 329 ? -3.124 -1.837 -7.745 1.00 89.88 329 SER A C 1
ATOM 2475 O O . SER A 1 329 ? -3.670 -2.164 -6.691 1.00 89.88 329 SER A O 1
ATOM 2477 N N . THR A 1 330 ? -2.012 -1.096 -7.750 1.00 93.81 330 THR A N 1
ATOM 2478 C CA . THR A 1 330 ? -1.424 -0.577 -6.513 1.00 93.81 330 THR A CA 1
ATOM 2479 C C . THR A 1 330 ? -2.312 0.520 -5.907 1.00 93.81 330 THR A C 1
ATOM 2481 O O . THR A 1 330 ? -2.890 1.322 -6.647 1.00 93.81 330 THR A O 1
ATOM 2484 N N . PRO A 1 331 ? -2.365 0.660 -4.566 1.00 94.00 331 PRO A N 1
ATOM 2485 C CA . PRO A 1 331 ? -3.062 1.768 -3.916 1.00 94.00 331 PRO A CA 1
ATOM 2486 C C . PRO A 1 331 ? -2.568 3.140 -4.388 1.00 94.00 331 PRO A C 1
ATOM 2488 O O . PRO A 1 331 ? -3.354 4.075 -4.464 1.00 94.00 331 PRO A O 1
ATOM 2491 N N . ALA A 1 332 ? -1.285 3.253 -4.753 1.00 93.62 332 ALA A N 1
ATOM 2492 C CA . ALA A 1 332 ? -0.729 4.464 -5.346 1.00 93.62 332 ALA A CA 1
ATOM 2493 C C . ALA A 1 332 ? -1.420 4.830 -6.668 1.00 93.62 332 ALA A C 1
ATOM 2495 O O . ALA A 1 332 ? -1.846 5.966 -6.856 1.00 93.62 332 ALA A O 1
ATOM 2496 N N . PHE A 1 333 ? -1.536 3.862 -7.582 1.00 92.38 333 PHE A N 1
ATOM 2497 C CA . PHE A 1 333 ? -2.159 4.078 -8.883 1.00 92.38 333 PHE A CA 1
ATOM 2498 C C . PHE A 1 333 ? -3.639 4.448 -8.737 1.00 92.38 333 PHE A C 1
ATOM 2500 O O . PHE A 1 333 ? -4.098 5.414 -9.345 1.00 92.38 333 PHE A O 1
ATOM 2507 N N . PHE A 1 334 ? -4.364 3.732 -7.878 1.00 92.12 334 PHE A N 1
ATOM 2508 C CA . PHE A 1 334 ? -5.776 4.000 -7.613 1.00 92.12 334 PHE A CA 1
ATOM 2509 C C . PHE A 1 334 ? -6.028 5.361 -6.954 1.00 92.12 334 PHE A C 1
ATOM 2511 O O . PHE A 1 334 ? -6.973 6.043 -7.344 1.00 92.12 334 PHE A O 1
ATOM 2518 N N . ALA A 1 335 ? -5.173 5.785 -6.017 1.00 91.81 335 ALA A N 1
ATOM 2519 C CA . ALA A 1 335 ? -5.285 7.095 -5.374 1.00 91.81 335 ALA A CA 1
ATOM 2520 C C . ALA A 1 335 ? -5.006 8.242 -6.357 1.00 91.81 335 ALA A C 1
ATOM 2522 O O . ALA A 1 335 ? -5.641 9.288 -6.292 1.00 91.81 335 ALA A O 1
ATOM 2523 N N . ASN A 1 336 ? -4.072 8.045 -7.291 1.00 90.06 336 ASN A N 1
ATOM 2524 C CA . ASN A 1 336 ? -3.722 9.071 -8.272 1.00 90.06 336 ASN A CA 1
ATOM 2525 C C . ASN A 1 336 ? -4.787 9.228 -9.371 1.00 90.06 336 ASN A C 1
ATOM 2527 O O . ASN A 1 336 ? -4.954 10.309 -9.933 1.00 90.06 336 ASN A O 1
ATOM 2531 N N . TRP A 1 337 ? -5.512 8.151 -9.682 1.00 88.81 337 TRP A N 1
ATOM 2532 C CA . TRP A 1 337 ? -6.473 8.108 -10.784 1.00 88.81 337 TRP A CA 1
ATOM 2533 C C . TRP A 1 337 ? -7.838 7.597 -10.332 1.00 88.81 337 TRP A C 1
ATOM 2535 O O . TRP A 1 337 ? -8.251 6.521 -10.770 1.00 88.81 337 TRP A O 1
ATOM 2545 N N . PRO A 1 338 ? -8.559 8.334 -9.468 1.00 86.94 338 PRO A N 1
ATOM 2546 C CA . PRO A 1 338 ? -9.828 7.880 -8.924 1.00 86.94 338 PRO A CA 1
ATOM 2547 C C . PRO A 1 338 ? -10.913 7.737 -10.000 1.00 86.94 338 PRO A C 1
ATOM 2549 O O . PRO A 1 338 ? -10.960 8.449 -11.010 1.00 86.94 338 PRO A O 1
ATOM 2552 N N . THR A 1 339 ? -11.820 6.799 -9.755 1.00 88.31 339 THR A N 1
ATOM 2553 C CA . THR A 1 339 ? -12.988 6.518 -10.587 1.00 88.31 339 THR A CA 1
ATOM 2554 C C . THR A 1 339 ? -14.257 6.927 -9.842 1.00 88.31 339 THR A C 1
ATOM 2556 O O . THR A 1 339 ? -14.237 7.198 -8.647 1.00 88.31 339 THR A O 1
ATOM 2559 N N . ASN A 1 340 ? -15.381 7.002 -10.545 1.00 84.75 340 ASN A N 1
ATOM 2560 C CA . ASN A 1 340 ? -16.694 7.176 -9.932 1.00 84.75 340 ASN A CA 1
ATOM 2561 C C . ASN A 1 340 ? -17.794 6.633 -10.851 1.00 84.75 340 ASN A C 1
ATOM 2563 O O . ASN A 1 340 ? -17.540 6.223 -11.984 1.00 84.75 340 ASN A O 1
ATOM 2567 N N . SER A 1 341 ? -19.041 6.680 -10.382 1.00 83.19 341 SER A N 1
ATOM 2568 C CA . SER A 1 341 ? -20.209 6.211 -11.138 1.00 83.19 341 SER A CA 1
ATOM 2569 C C . SER A 1 341 ? -20.439 6.941 -12.469 1.00 83.19 341 SER A C 1
ATOM 2571 O O . SER A 1 341 ? -21.069 6.382 -13.366 1.00 83.19 341 SER A O 1
ATOM 2573 N N . SER A 1 342 ? -19.925 8.167 -12.625 1.00 81.44 342 SER A N 1
ATOM 2574 C CA . SER A 1 342 ? -20.030 8.934 -13.870 1.00 81.44 342 SER A CA 1
ATOM 2575 C C . SER A 1 342 ? -19.002 8.466 -14.903 1.00 81.44 342 SER A C 1
ATOM 2577 O O . SER A 1 342 ? -19.354 8.154 -16.040 1.00 81.44 342 SER A O 1
ATOM 2579 N N . ASN A 1 343 ? -17.726 8.355 -14.515 1.00 82.00 343 ASN A N 1
ATOM 2580 C CA . ASN A 1 343 ? -16.665 7.987 -15.457 1.00 82.00 343 ASN A CA 1
ATOM 2581 C C . ASN A 1 343 ? -16.505 6.465 -15.651 1.00 82.00 343 ASN A C 1
ATOM 2583 O O . ASN A 1 343 ? -16.011 6.054 -16.702 1.00 82.00 343 ASN A O 1
ATOM 2587 N N . GLN A 1 344 ? -16.971 5.643 -14.703 1.00 84.81 344 GLN A N 1
ATOM 2588 C CA . GLN A 1 344 ? -16.994 4.175 -14.753 1.00 84.81 344 GLN A CA 1
ATOM 2589 C C . GLN A 1 344 ? -15.638 3.565 -15.141 1.00 84.81 344 GLN A C 1
ATOM 2591 O O . GLN A 1 344 ? -15.569 2.708 -16.014 1.00 84.81 344 GLN A O 1
ATOM 2596 N N . MET A 1 345 ? -14.551 4.038 -14.525 1.00 87.00 345 MET A N 1
ATOM 2597 C CA . MET A 1 345 ? -13.156 3.597 -14.712 1.00 87.00 345 MET A CA 1
ATOM 2598 C C . MET A 1 345 ? -12.500 3.976 -16.039 1.00 87.00 345 MET A C 1
ATOM 2600 O O . MET A 1 345 ? -11.338 3.637 -16.258 1.00 87.00 345 MET A O 1
ATOM 2604 N N . ARG A 1 346 ? -13.170 4.730 -16.918 1.00 85.88 346 ARG A N 1
ATOM 2605 C CA . ARG A 1 346 ? -12.573 5.161 -18.198 1.00 85.88 346 ARG A CA 1
ATOM 2606 C C . ARG A 1 346 ? -11.307 5.997 -18.008 1.00 85.88 346 ARG A C 1
ATOM 2608 O O . ARG A 1 346 ? -10.358 5.834 -18.766 1.00 85.88 346 ARG A O 1
ATOM 2615 N N . VAL A 1 347 ? -11.276 6.856 -16.985 1.00 86.69 347 VAL A N 1
ATOM 2616 C CA . VAL A 1 347 ? -10.084 7.653 -16.642 1.00 86.69 347 VAL A CA 1
ATOM 2617 C C . VAL A 1 347 ? -8.939 6.733 -16.230 1.00 86.69 347 VAL A C 1
ATOM 2619 O O . VAL A 1 347 ? -7.862 6.806 -16.812 1.00 86.69 347 VAL A O 1
ATOM 2622 N N . THR A 1 348 ? -9.194 5.832 -15.284 1.00 87.75 348 THR A N 1
ATOM 2623 C CA . THR A 1 348 ? -8.224 4.857 -14.774 1.00 87.75 348 THR A CA 1
ATOM 2624 C C . THR A 1 348 ? -7.644 3.997 -15.897 1.00 87.75 348 THR A C 1
ATOM 2626 O O . THR A 1 348 ? -6.428 3.861 -16.001 1.00 87.75 348 THR A O 1
ATOM 2629 N N . VAL A 1 349 ? -8.497 3.484 -16.791 1.00 85.19 349 VAL A N 1
ATOM 2630 C CA . VAL A 1 349 ? -8.076 2.715 -17.971 1.00 85.19 349 VAL A CA 1
ATOM 2631 C C . VAL A 1 349 ? -7.214 3.546 -18.908 1.00 85.19 349 VAL A C 1
ATOM 2633 O O . VAL A 1 349 ? -6.153 3.086 -19.317 1.00 85.19 349 VAL A O 1
ATOM 2636 N N . ASN A 1 350 ? -7.642 4.759 -19.260 1.00 84.62 350 ASN A N 1
ATOM 2637 C CA . ASN A 1 350 ? -6.887 5.575 -20.205 1.00 84.62 350 ASN A CA 1
ATOM 2638 C C . ASN A 1 350 ? -5.490 5.906 -19.656 1.00 84.62 350 ASN A C 1
ATOM 2640 O O . ASN A 1 350 ? -4.509 5.855 -20.387 1.00 84.62 350 ASN A O 1
ATOM 2644 N N . GLN A 1 351 ? -5.378 6.162 -18.350 1.00 86.12 351 GLN A N 1
ATOM 2645 C CA . GLN A 1 351 ? -4.084 6.378 -17.699 1.00 86.12 351 GLN A CA 1
ATOM 2646 C C . GLN A 1 351 ? -3.235 5.107 -17.655 1.00 86.12 351 GLN A C 1
ATOM 2648 O O . GLN A 1 351 ? -2.027 5.172 -17.880 1.00 86.12 351 GLN A O 1
ATOM 2653 N N . ALA A 1 352 ? -3.855 3.943 -17.439 1.00 84.12 352 ALA A N 1
ATOM 2654 C CA . ALA A 1 352 ? -3.152 2.671 -17.537 1.00 84.12 352 ALA A CA 1
ATOM 2655 C C . ALA A 1 352 ? -2.571 2.456 -18.945 1.00 84.12 352 ALA A C 1
ATOM 2657 O O . ALA A 1 352 ? -1.401 2.107 -19.081 1.00 84.12 352 ALA A O 1
ATOM 2658 N N . LEU A 1 353 ? -3.352 2.743 -19.992 1.00 79.12 353 LEU A N 1
ATOM 2659 C CA . LEU A 1 353 ? -2.917 2.628 -21.386 1.00 79.12 353 LEU A CA 1
ATOM 2660 C C . LEU A 1 353 ? -1.796 3.610 -21.730 1.00 79.12 353 LEU A C 1
ATOM 2662 O O . LEU A 1 353 ? -0.821 3.199 -22.356 1.00 79.12 353 LEU A O 1
ATOM 2666 N N . ILE A 1 354 ? -1.870 4.860 -21.264 1.00 80.62 354 ILE A N 1
ATOM 2667 C CA . ILE A 1 354 ? -0.800 5.849 -21.462 1.00 80.62 354 ILE A CA 1
ATOM 2668 C C . ILE A 1 354 ? 0.506 5.356 -20.838 1.00 80.62 354 ILE A C 1
ATOM 2670 O O . ILE A 1 354 ? 1.550 5.409 -21.483 1.00 80.62 354 ILE A O 1
ATOM 2674 N N . VAL A 1 355 ? 0.463 4.838 -19.610 1.00 77.25 355 VAL A N 1
ATOM 2675 C CA . VAL A 1 355 ? 1.673 4.336 -18.941 1.00 77.25 355 VAL A CA 1
ATOM 2676 C C . VAL A 1 355 ? 2.186 3.044 -19.590 1.00 77.25 355 VAL A C 1
ATOM 2678 O O . VAL A 1 355 ? 3.395 2.866 -19.705 1.00 77.25 355 VAL A O 1
ATOM 2681 N N . ALA A 1 356 ? 1.297 2.150 -20.031 1.00 75.38 356 ALA A N 1
ATOM 2682 C CA . ALA A 1 356 ? 1.683 0.877 -20.642 1.00 75.38 356 ALA A CA 1
ATOM 2683 C C . ALA A 1 356 ? 2.215 1.023 -22.078 1.00 75.38 356 ALA A C 1
ATOM 2685 O O . ALA A 1 356 ? 3.127 0.298 -22.468 1.00 75.38 356 ALA A O 1
ATOM 2686 N N . THR A 1 357 ? 1.625 1.919 -22.873 1.00 73.19 357 THR A N 1
ATOM 2687 C CA . THR A 1 357 ? 1.825 1.980 -24.335 1.00 73.19 357 THR A CA 1
ATOM 2688 C C . THR A 1 357 ? 2.392 3.307 -24.830 1.00 73.19 357 THR A C 1
ATOM 2690 O O . THR A 1 357 ? 2.828 3.395 -25.974 1.00 73.19 357 THR A O 1
ATOM 2693 N N . GLY A 1 358 ? 2.369 4.359 -24.007 1.00 71.81 358 GLY A N 1
ATOM 2694 C CA . GLY A 1 358 ? 2.681 5.722 -24.439 1.00 71.81 358 GLY A CA 1
ATOM 2695 C C . GLY A 1 358 ? 1.592 6.370 -25.302 1.00 71.81 358 GLY A C 1
ATOM 2696 O O . GLY A 1 358 ? 1.804 7.471 -25.806 1.00 71.81 358 GLY A O 1
ATOM 2697 N N . THR A 1 359 ? 0.437 5.718 -25.478 1.00 72.88 359 THR A N 1
ATOM 2698 C CA . THR A 1 359 ? -0.669 6.201 -26.318 1.00 72.88 359 THR A CA 1
ATOM 2699 C C . THR A 1 359 ? -1.965 6.336 -25.523 1.00 72.88 359 THR A C 1
ATOM 2701 O O . THR A 1 359 ? -2.207 5.597 -24.568 1.00 72.88 359 THR A O 1
ATOM 2704 N N . ALA A 1 360 ? -2.786 7.318 -25.897 1.00 77.19 360 ALA A N 1
ATOM 2705 C CA . ALA A 1 360 ? -4.104 7.556 -25.317 1.00 77.19 360 ALA A CA 1
ATOM 2706 C C . ALA A 1 360 ? -5.192 7.163 -26.319 1.00 77.19 360 ALA A C 1
ATOM 2708 O O . ALA A 1 360 ? -4.999 7.312 -27.525 1.00 77.19 360 ALA A O 1
ATOM 2709 N N . ILE A 1 361 ? -6.355 6.741 -25.821 1.00 76.44 361 ILE A N 1
ATOM 2710 C CA . ILE A 1 361 ? -7.538 6.595 -26.672 1.00 76.44 361 ILE A CA 1
ATOM 2711 C C . ILE A 1 361 ? -8.141 7.986 -26.898 1.00 76.44 361 ILE A C 1
ATOM 2713 O O . ILE A 1 361 ? -8.651 8.610 -25.966 1.00 76.44 361 ILE A O 1
ATOM 2717 N N . ASP A 1 362 ? -8.087 8.468 -28.140 1.00 76.69 362 ASP A N 1
ATOM 2718 C CA . ASP A 1 362 ? -8.574 9.792 -28.563 1.00 76.69 362 ASP A CA 1
ATOM 2719 C C . ASP A 1 362 ? -9.787 9.729 -29.517 1.00 76.69 362 ASP A C 1
ATOM 2721 O O . ASP A 1 362 ? -10.288 10.757 -29.985 1.00 76.69 362 ASP A O 1
ATOM 2725 N N . GLY A 1 363 ? -10.263 8.512 -29.802 1.00 74.44 363 GLY A N 1
ATOM 2726 C CA . GLY A 1 363 ? -11.402 8.234 -30.672 1.00 74.44 363 GLY A CA 1
ATOM 2727 C C . GLY A 1 363 ? -11.114 8.322 -32.173 1.00 74.44 363 GLY A C 1
ATOM 2728 O O . GLY A 1 363 ? -12.057 8.202 -32.955 1.00 74.44 363 G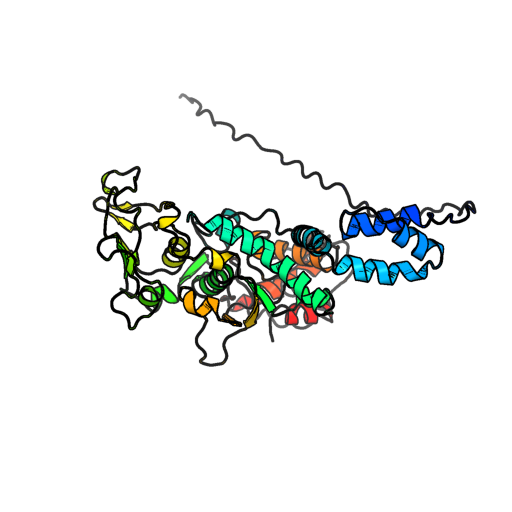LY A O 1
ATOM 2729 N N . GLN A 1 364 ? -9.857 8.531 -32.583 1.00 73.19 364 GLN A N 1
ATOM 2730 C CA . GLN A 1 364 ? -9.443 8.533 -33.993 1.00 73.19 364 GLN A CA 1
ATOM 2731 C C . GLN A 1 364 ? -8.918 7.176 -34.471 1.00 73.19 364 GLN A C 1
ATOM 2733 O O . GLN A 1 364 ? -8.752 6.975 -35.676 1.00 73.19 364 GLN A O 1
ATOM 2738 N N . ASP A 1 365 ? -8.661 6.243 -33.554 1.00 71.38 365 ASP A N 1
ATOM 2739 C CA . ASP A 1 365 ? -8.217 4.900 -33.909 1.00 71.38 365 ASP A CA 1
ATOM 2740 C C . ASP A 1 365 ? -9.338 4.168 -34.692 1.00 71.38 365 ASP A C 1
ATOM 2742 O O . ASP A 1 365 ? -10.476 4.075 -34.219 1.00 71.38 365 ASP A O 1
ATOM 2746 N N . PRO A 1 366 ? -9.059 3.677 -35.917 1.00 68.31 366 PRO A N 1
ATOM 2747 C CA . PRO A 1 366 ? -10.049 3.007 -36.757 1.00 68.31 366 PRO A CA 1
ATOM 2748 C C . PRO A 1 366 ? -10.365 1.570 -36.310 1.00 68.31 366 PRO A C 1
ATOM 2750 O O . PRO A 1 366 ? -11.184 0.904 -36.949 1.00 68.31 366 PRO A O 1
ATOM 2753 N N . THR A 1 367 ? -9.719 1.063 -35.256 1.00 70.69 367 THR A N 1
ATOM 2754 C CA . THR A 1 367 ? -9.937 -0.283 -34.725 1.00 70.69 367 THR A CA 1
ATOM 2755 C C . THR A 1 367 ? -11.391 -0.449 -34.297 1.00 70.69 367 THR A C 1
ATOM 2757 O O . THR A 1 367 ? -11.899 0.271 -33.436 1.00 70.69 367 THR A O 1
ATOM 2760 N N . SER A 1 368 ? -12.061 -1.429 -34.908 1.00 68.62 368 SER A N 1
ATOM 2761 C CA . SER A 1 368 ? -13.453 -1.781 -34.636 1.00 68.62 368 SER A CA 1
ATOM 2762 C C . SER A 1 368 ? -13.505 -3.190 -34.041 1.00 68.62 368 SER A C 1
ATOM 2764 O O . SER A 1 368 ? -13.339 -4.174 -34.771 1.00 68.62 368 SER A O 1
ATOM 2766 N N . PRO A 1 369 ? -13.677 -3.318 -32.714 1.00 67.38 369 PRO A N 1
ATOM 2767 C CA . PRO A 1 369 ? -13.815 -4.615 -32.071 1.00 67.38 369 PRO A CA 1
ATOM 2768 C C . PRO A 1 369 ? -15.029 -5.370 -32.619 1.00 67.38 369 PRO A C 1
ATOM 2770 O O . PRO A 1 369 ? -16.089 -4.785 -32.831 1.00 67.38 369 PRO A O 1
ATOM 2773 N N . SER A 1 370 ? -14.912 -6.692 -32.783 1.00 64.75 370 SER A N 1
ATOM 2774 C CA . SER A 1 370 ? -16.041 -7.536 -33.224 1.00 64.75 370 SER A CA 1
ATOM 2775 C C . SER A 1 370 ? -17.243 -7.509 -32.262 1.00 64.75 370 SER A C 1
ATOM 2777 O O . SER A 1 370 ? -18.360 -7.854 -32.644 1.00 64.75 370 SER A O 1
ATOM 2779 N N . THR A 1 371 ? -17.011 -7.061 -31.026 1.00 61.88 371 THR A N 1
ATOM 2780 C CA . THR A 1 371 ? -17.998 -6.840 -29.970 1.00 61.88 371 THR A CA 1
ATOM 2781 C C . THR A 1 371 ? -17.615 -5.601 -29.165 1.00 61.88 371 THR A C 1
ATOM 2783 O O . THR A 1 371 ? -16.455 -5.471 -28.777 1.00 61.88 371 THR A O 1
ATOM 2786 N N . THR A 1 372 ? -18.581 -4.742 -28.839 1.00 65.31 372 THR A N 1
ATOM 2787 C CA . THR A 1 372 ? -18.399 -3.540 -28.003 1.00 65.31 372 THR A CA 1
ATOM 2788 C C . THR A 1 372 ? -19.159 -3.672 -26.673 1.00 65.31 372 THR A C 1
ATOM 2790 O O . THR A 1 372 ? -20.131 -2.957 -26.426 1.00 65.31 372 THR A O 1
ATOM 2793 N N . PRO A 1 373 ? -18.778 -4.631 -25.805 1.00 66.50 373 PRO A N 1
ATOM 2794 C CA . PRO A 1 373 ? -19.401 -4.791 -24.491 1.00 66.50 373 PRO A CA 1
ATOM 2795 C C . PRO A 1 373 ? -19.358 -3.482 -23.690 1.00 66.50 373 PRO A C 1
ATOM 2797 O O . PRO A 1 373 ? -18.368 -2.752 -23.713 1.00 66.50 373 PRO A O 1
ATOM 2800 N N . GLY A 1 374 ? -20.440 -3.199 -22.965 1.00 69.75 374 GLY A N 1
ATOM 2801 C CA . GLY A 1 374 ? -20.533 -2.015 -22.112 1.00 69.75 374 GLY A CA 1
ATOM 2802 C C . GLY A 1 374 ? -20.825 -0.705 -22.850 1.00 69.7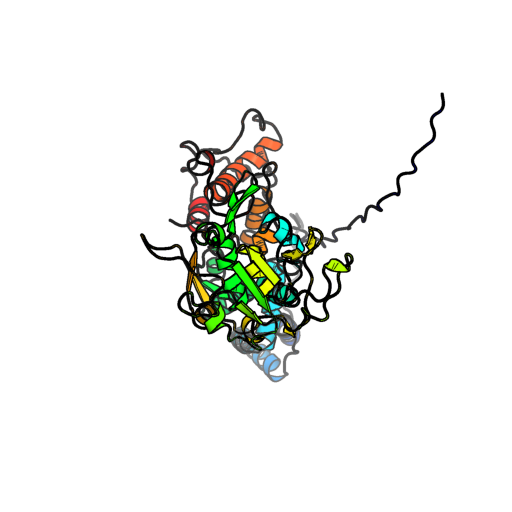5 374 GLY A C 1
ATOM 2803 O O . GLY A 1 374 ? -20.911 0.327 -22.184 1.00 69.75 374 GLY A O 1
ATOM 2804 N N . ILE A 1 375 ? -21.005 -0.720 -24.176 1.00 76.00 375 ILE A N 1
ATOM 2805 C CA . ILE A 1 375 ? -21.494 0.455 -24.901 1.00 76.00 375 ILE A CA 1
ATOM 2806 C C . ILE A 1 375 ? -22.986 0.664 -24.618 1.00 76.00 375 ILE A C 1
ATOM 2808 O O . ILE A 1 375 ? -23.782 -0.275 -24.680 1.00 76.00 375 ILE A O 1
ATOM 2812 N N . ASP A 1 376 ? -23.365 1.900 -24.308 1.00 75.12 376 ASP A N 1
ATOM 2813 C CA . ASP A 1 376 ? -24.762 2.303 -24.158 1.00 75.12 376 ASP A CA 1
ATOM 2814 C C . ASP A 1 376 ? -25.211 2.989 -25.462 1.00 75.12 376 ASP A C 1
ATOM 2816 O O . ASP A 1 376 ? -24.735 4.092 -25.756 1.00 75.12 376 ASP A O 1
ATOM 2820 N N . PRO A 1 377 ? -26.084 2.359 -26.272 1.00 72.06 377 PRO A N 1
ATOM 2821 C CA . PRO A 1 377 ? -26.491 2.901 -27.566 1.00 72.06 377 PRO A CA 1
ATOM 2822 C C . PRO A 1 377 ? -27.349 4.168 -27.450 1.00 72.06 377 PRO A C 1
ATOM 2824 O O . PRO A 1 377 ? -27.370 4.959 -28.395 1.00 72.06 377 PRO A O 1
ATOM 2827 N N . ASP A 1 378 ? -28.009 4.392 -26.310 1.00 77.75 378 ASP A N 1
ATOM 2828 C CA . ASP A 1 378 ? -28.800 5.601 -26.065 1.00 77.75 378 ASP A CA 1
ATOM 2829 C C . ASP A 1 378 ? -27.886 6.777 -25.690 1.00 77.75 378 ASP A C 1
ATOM 2831 O O . ASP A 1 378 ? -28.115 7.918 -26.099 1.00 77.75 378 ASP A O 1
ATOM 2835 N N . HIS A 1 379 ? -26.809 6.499 -24.950 1.00 77.62 379 HIS A N 1
ATOM 2836 C CA . HIS A 1 379 ? -25.805 7.495 -24.567 1.00 77.62 379 HIS A CA 1
ATOM 2837 C C . HIS A 1 379 ? -24.772 7.777 -25.668 1.00 77.62 379 HIS A C 1
ATOM 2839 O O . HIS A 1 379 ? -24.291 8.904 -25.803 1.00 77.62 379 HIS A O 1
ATOM 2845 N N . THR A 1 380 ? -24.433 6.766 -26.470 1.00 82.56 380 THR A N 1
ATOM 2846 C CA . THR A 1 380 ? -23.393 6.836 -27.508 1.00 82.56 380 THR A CA 1
ATOM 2847 C C . THR A 1 380 ? -23.907 6.347 -28.859 1.00 82.56 380 THR A C 1
ATOM 2849 O O . THR A 1 380 ? -23.492 5.298 -29.353 1.00 82.56 380 THR A O 1
ATOM 2852 N N . PRO A 1 381 ? -24.803 7.112 -29.508 1.00 81.44 381 PRO A N 1
ATOM 2853 C CA . PRO A 1 381 ? -25.293 6.746 -30.825 1.00 81.44 381 PRO A CA 1
ATOM 2854 C C . PRO A 1 381 ? -24.145 6.596 -31.824 1.00 81.44 381 PRO A C 1
ATOM 2856 O O . PRO A 1 381 ? -23.184 7.378 -31.832 1.00 81.44 381 PRO A O 1
ATOM 2859 N N . GLN A 1 382 ? -24.281 5.611 -32.708 1.00 77.62 382 GLN A N 1
ATOM 2860 C CA . GLN A 1 382 ? -23.360 5.409 -33.819 1.00 77.62 382 GLN A CA 1
ATOM 2861 C C . GLN A 1 382 ? -23.292 6.687 -34.679 1.00 77.62 382 GLN A C 1
ATOM 2863 O O . GLN A 1 382 ? -24.313 7.337 -34.916 1.00 77.62 382 GLN A O 1
ATOM 2868 N N . ASN A 1 383 ? -22.092 7.039 -35.155 1.00 78.81 383 ASN A N 1
ATOM 2869 C CA . ASN A 1 383 ? -21.768 8.282 -35.885 1.00 78.81 383 ASN A CA 1
ATOM 2870 C C . ASN A 1 383 ? -21.645 9.560 -35.032 1.00 78.81 383 ASN A C 1
ATOM 2872 O O . ASN A 1 383 ? -21.651 10.666 -35.573 1.00 78.81 383 ASN A O 1
ATOM 2876 N N . THR A 1 384 ? -21.505 9.438 -33.713 1.00 81.56 384 THR A N 1
ATOM 2877 C CA . THR A 1 384 ? -21.117 10.562 -32.847 1.00 81.56 384 THR A CA 1
ATOM 2878 C C . THR A 1 384 ? -19.619 10.531 -32.548 1.00 81.56 384 THR A C 1
ATOM 2880 O O . THR A 1 384 ? -19.000 9.470 -32.566 1.00 81.56 384 THR A O 1
ATOM 2883 N N . ALA A 1 385 ? -19.031 11.683 -32.210 1.00 79.00 385 ALA A N 1
ATOM 2884 C CA . ALA A 1 385 ? -17.645 11.737 -31.732 1.00 79.00 385 ALA A CA 1
ATOM 2885 C C . ALA A 1 385 ? -17.439 10.891 -30.458 1.00 79.00 385 ALA A C 1
ATOM 2887 O O . ALA A 1 385 ? -16.376 10.311 -30.263 1.00 79.00 385 ALA A O 1
ATOM 2888 N N . CYS A 1 386 ? -18.477 10.764 -29.624 1.00 80.12 386 CYS A N 1
ATOM 2889 C CA . CYS A 1 386 ? -18.448 9.933 -28.423 1.00 80.12 386 CYS A CA 1
ATOM 2890 C C . CYS A 1 386 ? -18.292 8.443 -28.757 1.00 80.12 386 CYS A C 1
ATOM 2892 O O . CYS A 1 386 ? -17.573 7.736 -28.057 1.00 80.12 386 CYS A O 1
ATOM 2894 N N . TYR A 1 387 ? -18.911 7.966 -29.842 1.00 83.88 387 TYR A N 1
ATOM 2895 C CA . TYR A 1 387 ? -18.851 6.556 -30.231 1.00 83.88 387 TYR A CA 1
ATOM 2896 C C . TYR A 1 387 ? -17.413 6.074 -30.470 1.00 83.88 387 TYR A C 1
ATOM 2898 O O . TYR A 1 387 ? -17.052 4.994 -30.012 1.00 83.88 387 TYR A O 1
ATOM 2906 N N . GLY A 1 388 ? -16.573 6.896 -31.112 1.00 79.94 388 GLY A N 1
ATOM 2907 C CA . GLY A 1 388 ? -15.173 6.554 -31.392 1.00 79.94 388 GLY A CA 1
ATOM 2908 C C . GLY A 1 388 ? -14.344 6.306 -30.128 1.00 79.94 388 GLY A C 1
ATOM 2909 O O . GLY A 1 388 ? -13.583 5.347 -30.068 1.00 79.94 388 GLY A O 1
ATOM 2910 N N . CYS A 1 389 ? -14.534 7.110 -29.078 1.00 80.50 389 CYS A N 1
ATOM 2911 C CA . CYS A 1 389 ? -13.860 6.880 -27.796 1.00 80.50 389 CYS A CA 1
ATOM 2912 C C . CYS A 1 389 ? -14.450 5.671 -27.056 1.00 80.50 389 CYS A C 1
ATOM 2914 O O . CYS A 1 389 ? -13.723 4.857 -26.489 1.00 80.50 389 CYS A O 1
ATOM 2916 N N . HIS A 1 390 ? -15.778 5.544 -27.054 1.00 84.19 390 HIS A N 1
ATOM 2917 C CA . HIS A 1 390 ? -16.475 4.513 -26.289 1.00 84.19 390 HIS A CA 1
ATOM 2918 C C . HIS A 1 390 ? -16.293 3.107 -26.865 1.00 84.19 390 HIS A C 1
ATOM 2920 O O . HIS A 1 390 ? -16.120 2.170 -26.091 1.00 84.19 390 HIS A O 1
ATOM 2926 N N . GLN A 1 391 ? -16.230 2.945 -28.191 1.00 81.00 391 GLN A N 1
ATOM 2927 C CA . GLN A 1 391 ? -16.007 1.633 -28.813 1.00 81.00 391 GLN A CA 1
ATOM 2928 C C . GLN A 1 391 ? -14.670 0.989 -28.390 1.00 81.00 391 GLN A C 1
ATOM 2930 O O . GLN A 1 391 ? -14.556 -0.232 -28.417 1.00 81.00 391 GLN A O 1
ATOM 2935 N N . GLN A 1 392 ? -13.683 1.795 -27.974 1.00 78.06 392 GLN A N 1
ATOM 2936 C CA . GLN A 1 392 ? -12.362 1.344 -27.514 1.00 78.06 392 GLN A CA 1
ATOM 2937 C C . GLN A 1 392 ? -12.233 1.331 -25.984 1.00 78.06 392 GLN A C 1
ATOM 2939 O O . GLN A 1 392 ? -11.664 0.397 -25.417 1.00 78.06 392 GLN A O 1
ATOM 2944 N N . LEU A 1 393 ? -12.777 2.338 -25.292 1.00 80.81 393 LEU A N 1
ATOM 2945 C CA . LEU A 1 393 ? -12.673 2.439 -23.832 1.00 80.81 393 LEU A CA 1
ATOM 2946 C C . LEU A 1 393 ? -13.655 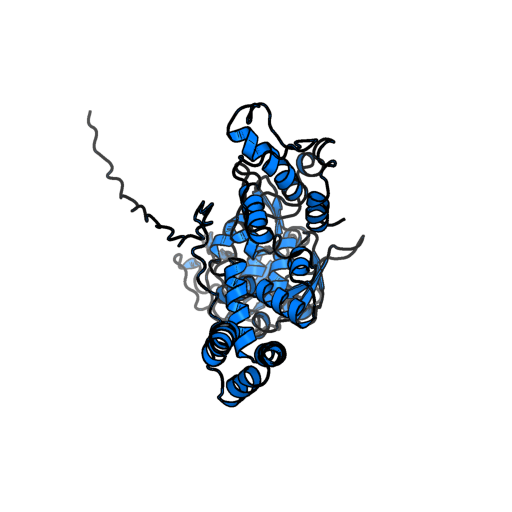1.530 -23.089 1.00 80.81 393 LEU A C 1
ATOM 2948 O O . LEU A 1 393 ? -13.286 0.971 -22.054 1.00 80.81 393 LEU A O 1
ATOM 2952 N N . ASP A 1 394 ? -14.893 1.383 -23.572 1.00 80.75 394 ASP A N 1
ATOM 2953 C CA . ASP A 1 394 ? -15.943 0.651 -22.850 1.00 80.75 394 ASP A CA 1
ATOM 2954 C C . ASP A 1 394 ? -15.665 -0.848 -22.675 1.00 80.75 394 ASP A C 1
ATOM 2956 O O . ASP A 1 394 ? -15.921 -1.371 -21.583 1.00 80.75 394 ASP A O 1
ATOM 2960 N N . PRO A 1 395 ? -15.060 -1.548 -23.649 1.00 76.94 395 PRO A N 1
ATOM 2961 C CA . PRO A 1 395 ? -14.652 -2.926 -23.424 1.00 76.94 395 PRO A CA 1
ATOM 2962 C C . PRO A 1 395 ? -13.591 -3.056 -22.329 1.00 76.94 395 PRO A C 1
ATOM 2964 O O . PRO A 1 395 ? -13.713 -3.889 -21.432 1.00 76.94 395 PRO A O 1
ATOM 2967 N N . THR A 1 396 ? -12.591 -2.178 -22.343 1.00 75.12 396 THR A N 1
ATOM 2968 C CA . THR A 1 396 ? -11.473 -2.212 -21.395 1.00 75.12 396 THR A CA 1
ATOM 2969 C C . THR A 1 396 ? -11.905 -1.804 -19.983 1.00 75.12 396 THR A C 1
ATOM 2971 O O . THR A 1 396 ? -11.540 -2.460 -19.006 1.00 75.12 396 THR A O 1
ATOM 2974 N N . ARG A 1 397 ? -12.758 -0.778 -19.841 1.00 83.56 397 ARG A N 1
ATOM 2975 C CA . ARG A 1 397 ? -13.317 -0.392 -18.530 1.00 83.56 397 ARG A CA 1
ATOM 2976 C C . ARG A 1 397 ? -14.288 -1.433 -17.965 1.00 83.56 397 ARG A C 1
ATOM 2978 O O . ARG A 1 397 ? -14.419 -1.534 -16.746 1.00 83.56 397 ARG A O 1
ATOM 2985 N N . SER A 1 398 ? -14.918 -2.250 -18.814 1.00 80.62 398 SER A N 1
ATOM 2986 C CA . SER A 1 398 ? -15.738 -3.387 -18.365 1.00 80.62 398 SER A CA 1
ATOM 2987 C C . SER A 1 398 ? -14.903 -4.450 -17.638 1.00 80.62 398 SER A C 1
ATOM 2989 O O . SER A 1 398 ? -15.379 -5.036 -16.674 1.00 80.62 398 SER A O 1
ATOM 2991 N N . ILE A 1 399 ? -13.634 -4.650 -18.019 1.00 77.94 399 ILE A N 1
ATOM 2992 C CA . ILE A 1 399 ? -12.735 -5.592 -17.328 1.00 77.94 399 ILE A CA 1
ATOM 2993 C C . ILE A 1 399 ? -12.406 -5.104 -15.911 1.00 77.94 399 ILE A C 1
ATOM 2995 O O . ILE A 1 399 ? -12.524 -5.865 -14.946 1.00 77.94 399 ILE A O 1
ATOM 2999 N N . LEU A 1 400 ? -12.034 -3.825 -15.766 1.00 84.31 400 LEU A N 1
ATOM 3000 C CA . LEU A 1 400 ? -11.767 -3.265 -14.440 1.00 84.31 400 LEU A CA 1
ATOM 3001 C C . LEU A 1 400 ? -13.034 -3.250 -13.580 1.00 84.31 400 LEU A C 1
ATOM 3003 O O . LEU A 1 400 ? -12.951 -3.609 -12.413 1.00 84.31 400 LEU A O 1
ATOM 3007 N N . SER A 1 401 ? -14.199 -2.907 -14.139 1.00 87.81 401 SER A N 1
ATOM 3008 C CA . SER A 1 401 ? -15.452 -2.835 -13.366 1.00 87.81 401 SER A CA 1
ATOM 3009 C C . SER A 1 401 ? -16.040 -4.196 -13.004 1.00 87.81 401 SER A C 1
ATOM 3011 O O . SER A 1 401 ? -16.743 -4.291 -12.002 1.00 87.81 401 SER A O 1
ATOM 3013 N N . ALA A 1 402 ? -15.705 -5.258 -13.740 1.00 86.50 402 ALA A N 1
ATOM 3014 C CA . ALA A 1 402 ? -16.001 -6.630 -13.331 1.00 86.50 402 ALA A CA 1
ATOM 3015 C C . ALA A 1 402 ? -15.145 -7.088 -12.139 1.00 86.50 402 ALA A C 1
ATOM 3017 O O . ALA A 1 402 ? -15.559 -7.957 -11.370 1.00 86.50 402 ALA A O 1
ATOM 3018 N N . THR A 1 403 ? -13.964 -6.488 -11.969 1.00 86.56 403 THR A N 1
ATOM 3019 C CA . THR A 1 403 ? -12.986 -6.869 -10.939 1.00 86.56 403 THR A CA 1
ATOM 3020 C C . THR A 1 403 ? -13.117 -6.006 -9.687 1.00 86.56 403 THR A C 1
ATOM 3022 O O . THR A 1 403 ? -13.186 -6.523 -8.569 1.00 86.56 403 THR A O 1
ATOM 3025 N N . TYR A 1 404 ? -13.189 -4.691 -9.876 1.00 91.25 404 TYR A N 1
ATOM 3026 C CA . TYR A 1 404 ? -13.180 -3.689 -8.824 1.00 91.25 404 TYR A CA 1
ATOM 3027 C C . TYR A 1 404 ? -14.495 -2.899 -8.786 1.00 91.25 404 TYR A C 1
ATOM 3029 O O . TYR A 1 404 ? -15.177 -2.716 -9.791 1.00 91.25 404 TYR A O 1
ATOM 3037 N N . SER A 1 405 ? -14.825 -2.402 -7.605 1.00 92.88 405 SER A N 1
ATOM 3038 C CA . SER A 1 405 ? -15.829 -1.370 -7.367 1.00 92.88 405 SER A CA 1
ATOM 3039 C C . SER A 1 405 ? -15.283 0.019 -7.712 1.00 92.88 405 SER A C 1
ATOM 3041 O O . SER A 1 405 ? -14.084 0.197 -7.945 1.00 92.88 405 SER A O 1
ATOM 3043 N N . TRP A 1 406 ? -16.133 1.042 -7.650 1.00 91.25 406 TRP A N 1
ATOM 3044 C CA . TRP A 1 406 ? -15.745 2.447 -7.804 1.00 91.25 406 TRP A CA 1
ATOM 3045 C C . TRP A 1 406 ? -14.777 2.948 -6.727 1.00 91.25 406 TRP A C 1
ATOM 3047 O O . TRP A 1 406 ? -14.167 3.995 -6.900 1.00 91.25 406 TRP A O 1
ATOM 3057 N N . PHE A 1 407 ? -14.620 2.187 -5.647 1.00 92.69 407 PHE A N 1
ATOM 3058 C CA . PHE A 1 407 ? -13.709 2.467 -4.540 1.00 92.69 407 PHE A CA 1
ATOM 3059 C C . PHE A 1 407 ? -12.511 1.496 -4.536 1.00 92.69 407 PHE A C 1
ATOM 3061 O O . PHE A 1 407 ? -11.771 1.422 -3.561 1.00 92.69 407 PHE A O 1
ATOM 3068 N N . TYR A 1 408 ? -12.318 0.740 -5.626 1.00 93.25 408 TYR A N 1
ATOM 3069 C CA . TYR A 1 408 ? -11.191 -0.173 -5.863 1.00 93.25 408 TYR A CA 1
ATOM 3070 C C . TYR A 1 408 ? -11.114 -1.429 -4.983 1.00 93.25 408 TYR A C 1
ATOM 3072 O O . TYR A 1 408 ? -10.082 -2.092 -4.902 1.00 93.25 408 TYR A O 1
ATOM 3080 N N . TYR A 1 409 ? -12.234 -1.808 -4.377 1.00 93.69 409 TYR A N 1
ATOM 3081 C CA . TYR A 1 409 ? -12.422 -3.084 -3.673 1.00 93.69 409 TYR A CA 1
ATOM 3082 C C . TYR A 1 409 ? -13.056 -4.137 -4.580 1.00 93.69 409 TYR A C 1
ATOM 3084 O O . TYR A 1 409 ? -13.545 -3.754 -5.637 1.00 93.69 409 TYR A O 1
ATOM 3092 N N . PRO A 1 410 ? -13.141 -5.425 -4.197 1.00 91.12 410 PRO A N 1
ATOM 3093 C CA . PRO A 1 410 ? -13.746 -6.446 -5.043 1.00 91.12 410 PRO A CA 1
ATOM 3094 C C . PRO A 1 410 ? -15.156 -6.045 -5.475 1.00 91.12 410 PRO A C 1
ATOM 3096 O O . PRO A 1 410 ? -15.962 -5.605 -4.648 1.00 91.12 410 PRO A O 1
ATOM 3099 N N . GLN A 1 411 ? -15.463 -6.214 -6.760 1.00 91.38 411 GLN A N 1
ATOM 3100 C CA . GLN A 1 411 ? -16.794 -5.927 -7.277 1.00 91.38 411 GLN A CA 1
ATOM 3101 C C . GLN A 1 411 ? -17.839 -6.766 -6.517 1.00 91.38 411 GLN A C 1
ATOM 3103 O O . GLN A 1 411 ? -17.604 -7.920 -6.137 1.00 91.38 411 GLN A O 1
ATOM 3108 N N . THR A 1 412 ? -19.013 -6.193 -6.270 1.00 90.69 412 THR A N 1
ATOM 3109 C CA . THR A 1 412 ? -20.151 -6.851 -5.608 1.00 90.69 412 THR A CA 1
ATOM 3110 C C . THR A 1 412 ? -21.440 -6.792 -6.423 1.00 90.69 412 THR A C 1
ATOM 3112 O O . THR A 1 412 ? -22.299 -7.644 -6.204 1.00 90.69 412 THR A O 1
ATOM 3115 N N . ASP A 1 413 ? -21.550 -5.881 -7.392 1.00 87.25 413 ASP A N 1
ATOM 3116 C CA . ASP A 1 413 ? -22.661 -5.809 -8.336 1.00 87.25 413 ASP A CA 1
ATOM 3117 C C . ASP A 1 413 ? -22.609 -6.985 -9.325 1.00 87.25 413 ASP A C 1
ATOM 3119 O O . ASP A 1 413 ? -21.641 -7.170 -10.066 1.00 87.25 413 ASP A O 1
ATOM 3123 N N . ALA A 1 414 ? -23.666 -7.798 -9.329 1.00 84.69 414 ALA A N 1
ATOM 3124 C CA . ALA A 1 414 ? -23.784 -8.956 -10.206 1.00 84.69 414 ALA A CA 1
ATOM 3125 C C . ALA A 1 414 ? -23.837 -8.570 -11.694 1.00 84.69 414 ALA A C 1
ATOM 3127 O O . ALA A 1 414 ? -23.321 -9.314 -12.524 1.00 84.69 414 ALA A O 1
ATOM 3128 N N . ALA A 1 415 ? -24.411 -7.411 -12.034 1.00 80.75 415 ALA A N 1
ATOM 3129 C CA . ALA A 1 415 ? -24.508 -6.950 -13.418 1.00 80.75 415 ALA A CA 1
ATOM 3130 C C . ALA A 1 415 ? -23.143 -6.551 -13.999 1.00 80.75 415 ALA A C 1
ATOM 3132 O O . ALA A 1 415 ? -22.937 -6.655 -15.207 1.00 80.75 415 ALA A O 1
ATOM 3133 N N . LEU A 1 416 ? -22.216 -6.107 -13.143 1.00 81.38 416 LEU A N 1
ATOM 3134 C CA . LEU A 1 416 ? -20.859 -5.740 -13.545 1.00 81.38 416 LEU A CA 1
ATOM 3135 C C . LEU A 1 416 ? -19.902 -6.936 -13.530 1.00 81.38 416 LEU A C 1
ATOM 3137 O O . LEU A 1 416 ? -19.011 -6.987 -14.370 1.00 81.38 416 LEU A O 1
ATOM 3141 N N . LYS A 1 417 ? -20.093 -7.910 -12.627 1.00 77.38 417 LYS A N 1
ATOM 3142 C CA . LYS A 1 417 ? -19.288 -9.149 -12.576 1.00 77.38 417 LYS A CA 1
ATOM 3143 C C . LYS A 1 417 ? -19.421 -10.009 -13.824 1.00 77.38 417 LYS A C 1
ATOM 3145 O O . LYS A 1 417 ? -18.419 -10.490 -14.342 1.00 77.38 417 LYS A O 1
ATOM 3150 N N . ASP A 1 418 ? -20.657 -10.189 -14.278 1.00 65.94 418 ASP A N 1
ATOM 3151 C CA . ASP A 1 418 ? -21.006 -11.037 -15.413 1.00 65.94 418 ASP A CA 1
ATOM 3152 C C . ASP A 1 418 ? -21.672 -10.177 -16.498 1.00 65.94 418 ASP A C 1
ATOM 3154 O O . ASP A 1 418 ? -22.886 -10.274 -16.715 1.00 65.94 418 ASP A O 1
ATOM 3158 N N . PRO A 1 419 ? -20.912 -9.294 -17.179 1.00 54.28 419 PRO A N 1
ATOM 3159 C CA . PRO A 1 419 ? -21.481 -8.477 -18.237 1.00 54.28 419 PRO A CA 1
ATOM 3160 C C . PRO A 1 419 ? -22.023 -9.397 -19.351 1.00 54.28 419 PRO A C 1
ATOM 3162 O O . PRO A 1 419 ? -21.426 -10.447 -19.619 1.00 54.28 419 PRO A O 1
ATOM 3165 N N . PRO A 1 420 ? -23.143 -9.038 -20.013 1.00 43.50 420 PRO A N 1
ATOM 3166 C CA . PRO A 1 420 ? -23.792 -9.889 -21.005 1.00 43.50 420 PRO A CA 1
ATOM 3167 C C . PRO A 1 420 ? -22.807 -10.471 -22.033 1.00 43.50 420 PRO A C 1
ATOM 3169 O O . PRO A 1 420 ? -21.860 -9.802 -22.457 1.00 43.50 420 PRO A O 1
ATOM 3172 N N . ALA A 1 421 ? -23.044 -11.726 -22.434 1.00 39.59 421 ALA A N 1
ATOM 3173 C CA . ALA A 1 421 ? -22.185 -12.501 -23.330 1.00 39.59 421 ALA A CA 1
ATOM 3174 C C . ALA A 1 421 ? -21.844 -11.714 -24.612 1.00 39.59 421 ALA A C 1
ATOM 3176 O O . ALA A 1 421 ? -22.664 -11.546 -25.509 1.00 39.59 421 ALA A O 1
ATOM 3177 N N . GLY A 1 422 ? -20.616 -11.203 -24.651 1.00 41.84 422 GLY A N 1
ATOM 3178 C CA . GLY A 1 422 ? -20.126 -10.233 -25.632 1.00 41.84 422 GLY A CA 1
ATOM 3179 C C . GLY A 1 422 ? -18.820 -9.581 -25.176 1.00 41.84 422 GLY A C 1
ATOM 3180 O O . GLY A 1 422 ? -18.021 -9.166 -26.000 1.00 41.84 422 GLY A O 1
ATOM 3181 N N . ALA A 1 423 ? -18.531 -9.590 -23.868 1.00 40.97 423 ALA A N 1
ATOM 3182 C CA . ALA A 1 423 ? -17.235 -9.170 -23.325 1.00 40.97 423 ALA A CA 1
ATOM 3183 C C . ALA A 1 423 ? -16.101 -10.203 -23.459 1.00 40.97 423 ALA A C 1
ATOM 3185 O O . ALA A 1 423 ? -14.934 -9.889 -23.238 1.00 40.97 423 ALA A O 1
ATOM 3186 N N . ALA A 1 424 ? -16.427 -11.440 -23.838 1.00 35.59 424 ALA A N 1
ATOM 3187 C CA . ALA A 1 424 ? -15.477 -12.549 -23.931 1.00 35.59 424 ALA A CA 1
ATOM 3188 C C . ALA A 1 424 ? -14.709 -12.622 -25.270 1.00 35.59 424 ALA A C 1
ATOM 3190 O O . ALA A 1 424 ? -13.882 -13.513 -25.437 1.00 35.59 424 ALA A O 1
ATOM 3191 N N . GLY A 1 425 ? -14.983 -11.720 -26.220 1.00 33.19 425 GLY A N 1
ATOM 3192 C CA . GLY A 1 425 ? -14.452 -11.743 -27.590 1.00 33.19 425 GLY A CA 1
ATOM 3193 C C . GLY A 1 425 ? -13.304 -10.769 -27.862 1.00 33.19 425 GLY A C 1
ATOM 3194 O O . GLY A 1 425 ? -13.175 -10.282 -28.982 1.00 33.19 425 GLY A O 1
ATOM 3195 N N . LEU A 1 426 ? -12.496 -10.432 -26.860 1.00 39.06 426 LEU A N 1
ATOM 3196 C CA . LEU A 1 426 ? -11.353 -9.545 -27.050 1.00 39.06 426 LEU A CA 1
ATOM 3197 C C . LEU A 1 426 ? -10.101 -10.386 -27.359 1.00 39.06 426 LEU A C 1
ATOM 3199 O O . LEU A 1 426 ? -9.777 -11.321 -26.627 1.00 39.06 426 LEU A O 1
ATOM 3203 N N . GLY A 1 427 ? -9.439 -10.077 -28.479 1.00 34.94 427 GLY A N 1
ATOM 3204 C CA . GLY A 1 427 ? -8.181 -10.689 -28.920 1.00 34.94 427 GLY A CA 1
ATOM 3205 C C . GLY A 1 427 ? -7.014 -10.430 -27.957 1.00 34.94 427 GLY A C 1
ATOM 3206 O O . GLY A 1 427 ? -7.218 -10.062 -26.806 1.00 34.94 427 GLY A O 1
ATOM 3207 N N . ALA A 1 428 ? -5.778 -10.628 -28.425 1.00 29.92 428 ALA A N 1
ATOM 3208 C CA . ALA A 1 428 ? -4.543 -10.686 -27.625 1.00 29.92 428 ALA A CA 1
ATOM 3209 C C . ALA A 1 428 ? -4.341 -9.583 -26.548 1.00 29.92 428 ALA A C 1
ATOM 3211 O O . ALA A 1 428 ? -3.647 -9.825 -25.565 1.00 29.92 428 ALA A O 1
ATOM 3212 N N . GLU A 1 429 ? -4.985 -8.419 -26.659 1.00 36.69 429 GLU A N 1
ATOM 3213 C CA . GLU A 1 429 ? -4.958 -7.334 -25.662 1.00 36.69 429 GLU A CA 1
ATOM 3214 C C . GLU A 1 429 ? -5.792 -7.620 -24.395 1.00 36.69 429 GLU A C 1
ATOM 3216 O O . GLU A 1 429 ? -5.430 -7.189 -23.301 1.00 36.69 429 GLU A O 1
ATOM 3221 N N . ALA A 1 430 ? -6.858 -8.424 -24.482 1.00 36.75 430 ALA A N 1
ATOM 3222 C CA . ALA A 1 430 ? -7.600 -8.871 -23.299 1.00 36.75 430 ALA A CA 1
ATOM 3223 C C . ALA A 1 430 ? -6.983 -10.076 -22.600 1.00 36.75 430 ALA A C 1
ATOM 3225 O O . ALA A 1 430 ? -7.381 -10.377 -21.479 1.00 36.75 430 ALA A O 1
ATOM 3226 N N . VAL A 1 431 ? -6.004 -10.745 -23.210 1.00 35.62 431 VAL A N 1
ATOM 3227 C CA . VAL A 1 431 ? -5.171 -11.716 -22.490 1.00 35.62 431 VAL A CA 1
ATOM 3228 C C . VAL A 1 431 ? -4.298 -10.970 -21.483 1.00 35.62 431 VAL A C 1
ATOM 3230 O O . VAL A 1 431 ? -4.265 -11.361 -20.324 1.00 35.62 431 VAL A O 1
ATOM 3233 N N . LEU A 1 432 ? -3.730 -9.819 -21.866 1.00 38.59 432 LEU A N 1
ATOM 3234 C CA . LEU A 1 432 ? -2.969 -8.960 -20.955 1.00 38.59 432 LEU A CA 1
ATOM 3235 C C . LEU A 1 432 ? -3.838 -8.461 -19.785 1.00 38.59 432 LEU A C 1
ATOM 3237 O O . LEU A 1 432 ? -3.406 -8.493 -18.640 1.00 38.59 432 LEU A O 1
ATOM 3241 N N . LEU A 1 433 ? -5.091 -8.067 -20.044 1.00 43.16 433 LEU A N 1
ATOM 3242 C CA . LEU A 1 433 ? -6.010 -7.573 -19.008 1.00 43.16 433 LEU A CA 1
ATOM 3243 C C . LEU A 1 433 ? -6.725 -8.669 -18.196 1.00 43.16 433 LEU A C 1
ATOM 3245 O O . LEU A 1 433 ? -7.011 -8.454 -17.021 1.00 43.16 433 LEU A O 1
ATOM 3249 N N . ARG A 1 434 ? -6.957 -9.861 -18.763 1.00 39.88 434 ARG A N 1
ATOM 3250 C CA . ARG A 1 434 ? -7.347 -11.056 -17.988 1.00 39.88 434 ARG A CA 1
ATOM 3251 C C . ARG A 1 434 ? -6.210 -11.521 -17.080 1.00 39.88 434 ARG A C 1
ATOM 3253 O O . ARG A 1 434 ? -6.472 -11.954 -15.963 1.00 39.88 434 ARG A O 1
ATOM 3260 N N . GLU A 1 435 ? -4.958 -11.375 -17.509 1.00 40.75 435 GLU A N 1
ATOM 3261 C CA . GLU A 1 435 ? -3.787 -11.604 -16.655 1.00 40.75 435 GLU A CA 1
ATOM 3262 C C . GLU A 1 435 ? -3.591 -10.493 -15.599 1.00 40.75 435 GLU A C 1
ATOM 3264 O O . GLU A 1 435 ? -3.102 -10.778 -14.507 1.00 40.75 435 GLU A O 1
ATOM 3269 N N . LEU A 1 436 ? -4.091 -9.272 -15.846 1.00 42.34 436 LEU A N 1
ATOM 3270 C CA . LEU A 1 436 ? -4.233 -8.177 -14.863 1.00 42.34 436 LEU A CA 1
ATOM 3271 C C . LEU A 1 436 ? -5.445 -8.327 -13.912 1.00 42.34 436 LEU A C 1
ATOM 3273 O O . LEU A 1 436 ? -5.714 -7.425 -13.119 1.00 42.34 436 LEU A O 1
ATOM 3277 N N . GLY A 1 437 ? -6.187 -9.436 -13.964 1.00 36.38 437 GLY A N 1
ATOM 3278 C CA . GLY A 1 437 ? -7.412 -9.638 -13.173 1.00 36.38 437 GLY A CA 1
ATOM 3279 C C . GLY A 1 437 ? -7.562 -11.011 -12.518 1.00 36.38 437 GLY A C 1
ATOM 3280 O O . GLY A 1 437 ? -8.573 -11.238 -11.866 1.00 36.38 437 GLY A O 1
ATOM 3281 N N . ALA A 1 438 ? -6.558 -11.886 -12.639 1.00 26.94 438 ALA A N 1
ATOM 3282 C CA . ALA A 1 438 ? -6.599 -13.296 -12.244 1.00 26.94 438 ALA A CA 1
ATOM 3283 C C . ALA A 1 438 ? -7.688 -14.121 -12.963 1.00 26.94 438 ALA A C 1
ATOM 3285 O O . ALA A 1 438 ? -8.891 -13.968 -12.754 1.00 26.94 438 ALA A O 1
ATOM 3286 N N . VAL A 1 439 ? -7.224 -15.091 -13.752 1.00 33.91 439 VAL A N 1
ATOM 3287 C CA . VAL A 1 439 ? -7.750 -16.454 -13.603 1.00 33.91 439 VAL A CA 1
ATOM 3288 C C . VAL A 1 439 ? -7.005 -17.105 -12.444 1.00 33.91 439 VAL A C 1
ATOM 3290 O O . VAL A 1 439 ? -5.773 -16.869 -12.340 1.00 33.91 439 VAL A O 1
#

Sequence (439 aa):
MTRSTVRRWGLGAVLVAAAAAGAGCGNDRSSGDDDGTDFTADPPSVYVAKVKNILVGLPPTDAEIAAVKADPNALGGLVDGWMQLPEYQQKMMVFFELAFQQTQISAADFVDIVPPNGLGVGRATPLLIQNVRESFARTVLALNAAGRPLTDAFTTKQLMMTPALMELYAFLDTRQVNDAAQVNDIFARANTGLKITMETSLGAIPMTDSVDSTKTNFMHWYTPDLPTLTYPDPTCNALDPITFNVNSQALHAMLYGEIPNHPGPSGNCGNRAGSLMSVQMAPTDFTAWKMVTVRQPAAGEARTVFYNVPALRTATELVLQTPHPGFFSTPAFFANWPTNSSNQMRVTVNQALIVATGTAIDGQDPTSPSTTPGIDPDHTPQNTACYGCHQQLDPTRSILSATYSWFYYPQTDAALKDPPAGAAGLGAEAVLLRELGAV

Radius of gyration: 26.77 Å; Cα contacts (8 Å, |Δi|>4): 686; chains: 1; bounding box: 80×68×84 Å

Mean predicted aligned error: 10.27 Å

Secondary structure (DSSP, 8-state):
----------------------------------------PPPHHHHHHHHHHHHHSPPPPHHHHHHHHH-TTHHHHHHHHHTTSHHHHHHHHHHHHHHTT-TT--GGGGTTTSTTTTT---TTHHHHHHHHHHHHHHHHHHHHHTT--TTHHHH-SEEEE-HHHHHHHHHHHHEEE-TT--EEEHHHHHTTT-EEEEESTT-SPPHHHHH-TTSTTTTEEE-TTGGG---SSGGGTT--SEEEE--HHHHHHHHTTEE--EEETTEEE--EE--GGG--S-GGGGT--EEEEEEPPPTTPPPP-TT-HHHHHH-SEEE-SS---SGGGSHHHHHHS---TTTTTHHHHHHHHHHHHS----S------S--TT--TTTS-TTSHHHHHHHHHHHHHHHHHHHB-TTSSBP--HHHHS--TTTT---HHHHHHHHTS--

pLDDT: mean 83.9, std 20.65, range [23.97, 98.88]

Solvent-accessible surface area (backbone atoms only — not comparable to full-atom values): 24729 Å² total; per-residue (Å²): 140,80,93,79,85,84,83,76,80,79,78,77,80,80,78,77,78,78,80,73,79,70,85,72,80,75,83,72,79,65,92,58,81,80,81,75,73,75,87,76,78,77,55,48,68,54,54,50,33,52,52,39,32,72,49,43,68,42,80,66,51,73,66,60,37,49,46,28,65,75,37,71,74,48,48,59,63,50,50,58,56,48,64,72,35,74,47,19,56,57,47,50,39,56,49,36,20,56,71,70,64,32,76,79,69,55,55,71,45,29,25,67,57,36,66,87,65,22,62,55,61,12,57,46,39,68,53,49,45,49,43,51,34,44,22,59,29,50,25,48,52,54,38,46,76,69,71,45,62,78,74,48,47,52,53,29,43,60,41,31,36,23,31,50,49,51,26,50,56,27,40,48,59,36,45,30,29,38,76,84,72,47,78,47,45,56,58,24,64,77,39,69,88,44,56,36,34,41,26,53,91,82,44,86,55,59,65,74,38,23,55,33,84,89,37,94,45,39,39,38,41,44,28,76,50,36,70,74,41,82,49,96,55,67,72,47,37,45,50,66,66,42,60,35,72,51,36,60,64,51,53,54,22,27,39,26,2,21,45,54,63,31,73,39,87,88,45,73,35,73,60,43,58,42,53,78,74,27,33,68,62,56,79,58,33,63,66,52,68,40,72,26,39,53,41,62,56,58,95,91,50,79,60,49,64,31,80,39,48,79,58,42,67,72,50,55,61,44,33,30,82,51,82,53,29,22,54,84,46,33,70,52,47,46,34,74,39,68,45,38,90,85,60,51,32,40,62,37,46,42,53,48,38,30,69,74,70,75,44,69,87,80,32,75,70,84,79,74,65,95,48,54,28,77,61,50,63,87,83,36,42,86,94,40,80,60,27,40,36,40,56,61,42,25,44,58,17,42,56,51,42,30,50,24,22,51,32,72,21,56,42,77,56,65,69,41,56,59,54,68,96,42,66,82,68,59,59,80,71,43,53,58,51,44,54,47,63,64,125